Protein AF-A0A7R9FS63-F1 (afdb_monomer_lite)

Structure (mmCIF, N/CA/C/O backbone):
data_AF-A0A7R9FS63-F1
#
_entry.id   AF-A0A7R9FS63-F1
#
loop_
_atom_site.group_PDB
_atom_site.id
_atom_site.type_symbol
_atom_site.label_atom_id
_atom_site.label_alt_id
_atom_site.label_comp_id
_atom_site.label_asym_id
_atom_site.label_entity_id
_atom_site.label_seq_id
_atom_site.pdbx_PDB_ins_code
_atom_site.Cartn_x
_atom_site.Cartn_y
_atom_site.Cartn_z
_atom_site.occupancy
_atom_site.B_iso_or_equiv
_atom_site.auth_seq_id
_atom_site.auth_comp_id
_atom_site.auth_asym_id
_atom_site.auth_atom_id
_atom_site.pdbx_PDB_model_num
ATOM 1 N N . MET A 1 1 ? 24.086 -2.820 -34.396 1.00 29.30 1 MET A N 1
ATOM 2 C CA . MET A 1 1 ? 24.326 -2.303 -35.755 1.00 29.30 1 MET A CA 1
ATOM 3 C C . MET A 1 1 ? 23.812 -0.882 -35.797 1.00 29.30 1 MET A C 1
ATOM 5 O O . MET A 1 1 ? 22.631 -0.668 -35.564 1.00 29.30 1 MET A O 1
ATOM 9 N N . SER A 1 2 ? 24.715 0.076 -35.951 1.00 27.41 2 SER A N 1
ATOM 10 C CA . SER A 1 2 ? 24.416 1.499 -36.092 1.00 27.41 2 SER A CA 1
ATOM 11 C C . SER A 1 2 ? 23.905 1.737 -37.512 1.00 27.41 2 SER A C 1
ATOM 13 O O . SER A 1 2 ? 24.624 1.450 -38.464 1.00 27.41 2 SER A O 1
ATOM 15 N N . LEU A 1 3 ? 22.672 2.221 -37.661 1.00 35.56 3 LEU A N 1
ATOM 16 C CA . LEU A 1 3 ? 22.170 2.712 -38.943 1.00 35.56 3 LEU A CA 1
ATOM 17 C C . LEU A 1 3 ? 22.601 4.173 -39.083 1.00 35.56 3 LEU A C 1
ATOM 19 O O . LEU A 1 3 ? 22.226 5.017 -38.272 1.00 35.56 3 LEU A O 1
ATOM 23 N N . THR A 1 4 ? 23.437 4.448 -40.077 1.00 31.25 4 THR A N 1
ATOM 24 C CA . THR A 1 4 ? 23.867 5.794 -40.459 1.00 31.25 4 THR A CA 1
ATOM 25 C C . THR A 1 4 ? 22.862 6.379 -41.444 1.00 31.25 4 THR A C 1
ATOM 27 O O . THR A 1 4 ? 22.789 5.930 -42.586 1.00 31.25 4 THR A O 1
ATOM 30 N N . THR A 1 5 ? 22.093 7.376 -41.016 1.00 34.34 5 THR A N 1
ATOM 31 C CA . THR A 1 5 ? 21.389 8.299 -41.916 1.00 34.34 5 THR A CA 1
ATOM 32 C C . THR A 1 5 ? 22.335 9.411 -42.363 1.00 34.34 5 THR A C 1
ATOM 34 O O . THR A 1 5 ? 23.208 9.839 -41.612 1.00 34.34 5 THR A O 1
ATOM 37 N N . THR A 1 6 ? 22.166 9.855 -43.604 1.00 39.09 6 THR A N 1
ATOM 38 C CA . THR A 1 6 ? 23.056 10.723 -44.393 1.00 39.09 6 THR A CA 1
ATOM 39 C C . THR A 1 6 ? 23.090 12.201 -43.995 1.00 39.09 6 THR A C 1
ATOM 41 O O . THR A 1 6 ? 23.609 13.006 -44.756 1.00 39.09 6 THR A O 1
ATOM 44 N N . ASP A 1 7 ? 22.626 12.563 -42.801 1.00 36.44 7 ASP A N 1
ATOM 45 C CA . ASP A 1 7 ? 22.730 13.926 -42.277 1.00 36.44 7 ASP A CA 1
ATOM 46 C C . ASP A 1 7 ? 23.496 13.898 -40.957 1.00 36.44 7 ASP A C 1
ATOM 48 O O . ASP A 1 7 ? 23.162 13.137 -40.050 1.00 36.44 7 ASP A O 1
ATOM 52 N N . GLY A 1 8 ? 24.550 14.715 -40.866 1.00 37.06 8 GLY A N 1
ATOM 53 C CA . GLY A 1 8 ? 25.588 14.727 -39.827 1.00 37.06 8 GLY A CA 1
ATOM 54 C C . GLY A 1 8 ? 25.158 15.086 -38.397 1.00 37.06 8 GLY A C 1
ATOM 55 O O . GLY A 1 8 ? 25.928 15.707 -37.671 1.00 37.06 8 GLY A O 1
ATOM 56 N N . HIS A 1 9 ? 23.972 14.677 -37.956 1.00 38.84 9 HIS A N 1
ATOM 57 C CA . HIS A 1 9 ? 23.613 14.625 -36.546 1.00 38.84 9 HIS A CA 1
ATOM 58 C C . HIS A 1 9 ? 23.820 13.198 -36.036 1.00 38.84 9 HIS A C 1
ATOM 60 O O . HIS A 1 9 ? 23.054 12.288 -36.344 1.00 38.84 9 HIS A O 1
ATOM 66 N N . HIS A 1 10 ? 24.852 12.995 -35.213 1.00 42.94 10 HIS A N 1
ATOM 67 C CA . HIS A 1 10 ? 24.980 11.785 -34.403 1.00 42.94 10 HIS A CA 1
ATOM 68 C C . HIS A 1 10 ? 23.832 11.732 -33.386 1.00 42.94 10 HIS A C 1
ATOM 70 O O . HIS A 1 10 ? 23.976 12.135 -32.232 1.00 42.94 10 HIS A O 1
ATOM 76 N N . VAL A 1 11 ? 22.673 11.225 -33.803 1.00 50.19 11 VAL A N 1
ATOM 77 C CA . VAL A 1 11 ? 21.582 10.917 -32.885 1.00 50.19 11 VAL A CA 1
ATOM 78 C C . VAL A 1 11 ? 21.939 9.612 -32.182 1.00 50.19 11 VAL A C 1
ATOM 80 O O . VAL A 1 11 ? 21.684 8.509 -32.663 1.00 50.19 11 VAL A O 1
ATOM 83 N N . GLY A 1 12 ? 22.629 9.737 -31.048 1.00 53.78 12 GLY A N 1
ATOM 84 C CA . GLY A 1 12 ? 22.996 8.601 -30.212 1.00 53.78 12 GLY A CA 1
ATOM 85 C C . GLY A 1 12 ? 21.746 7.856 -29.742 1.00 53.78 12 GLY A C 1
ATOM 86 O O . GLY A 1 12 ? 21.037 8.319 -28.846 1.00 53.78 12 GLY A O 1
ATOM 87 N N . SER A 1 13 ? 21.479 6.696 -30.339 1.00 56.22 13 SER A N 1
ATOM 88 C CA . SER A 1 13 ? 20.491 5.742 -29.833 1.00 56.22 13 SER A CA 1
ATOM 89 C C . SER A 1 13 ? 21.008 5.136 -28.528 1.00 56.22 13 SER A C 1
ATOM 91 O O . SER A 1 13 ? 22.134 4.640 -28.468 1.00 56.22 1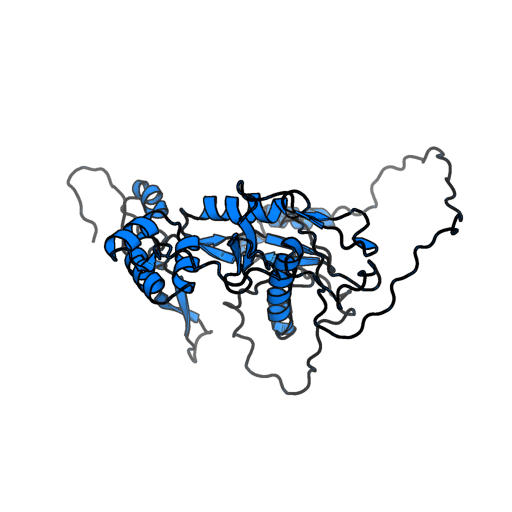3 SER A O 1
ATOM 93 N N . VAL A 1 14 ? 20.200 5.180 -27.472 1.00 59.38 14 VAL A N 1
ATOM 94 C CA . VAL A 1 14 ? 20.532 4.656 -26.144 1.00 59.38 14 VAL A CA 1
ATOM 95 C C . VAL A 1 14 ? 19.595 3.484 -25.848 1.00 59.38 14 VAL A C 1
ATOM 97 O O . VAL A 1 14 ? 18.384 3.555 -26.053 1.00 59.38 14 VAL A O 1
ATOM 100 N N . LYS A 1 15 ? 20.141 2.366 -25.362 1.00 59.72 15 LYS A N 1
ATOM 101 C CA . LYS A 1 15 ? 19.299 1.289 -24.816 1.00 59.72 15 LYS A CA 1
ATOM 102 C C . LYS A 1 15 ? 18.496 1.859 -23.645 1.00 59.72 15 LYS A C 1
ATOM 104 O O . LYS A 1 15 ? 19.079 2.552 -22.812 1.00 59.72 15 LYS A O 1
ATOM 109 N N . SER A 1 16 ? 17.190 1.588 -23.574 1.00 57.03 16 SER A N 1
ATOM 110 C CA . SER A 1 16 ? 16.400 2.066 -22.435 1.00 57.03 16 SER A CA 1
ATOM 111 C C . SER A 1 16 ? 17.030 1.574 -21.123 1.00 57.03 16 SER A C 1
ATOM 113 O O . SER A 1 16 ? 17.553 0.459 -21.047 1.00 57.03 16 SER A O 1
ATOM 115 N N . PHE A 1 17 ? 17.008 2.410 -20.081 1.00 59.88 17 PHE A N 1
ATOM 116 C CA . PHE A 1 17 ? 17.551 2.051 -18.762 1.00 59.88 17 PHE A CA 1
ATOM 117 C C . PHE A 1 17 ? 16.863 0.800 -18.174 1.00 59.88 17 PHE A C 1
ATOM 119 O O . PHE A 1 17 ? 17.449 0.072 -17.379 1.00 59.88 17 PHE A O 1
ATOM 126 N N . VAL A 1 18 ? 15.641 0.511 -18.634 1.00 65.12 18 VAL A N 1
ATOM 127 C CA . VAL A 1 18 ? 14.807 -0.631 -18.239 1.00 65.12 18 VAL A CA 1
ATOM 128 C C . VAL A 1 18 ? 14.988 -1.872 -19.124 1.00 65.12 18 VAL A C 1
ATOM 130 O O . VAL A 1 18 ? 14.260 -2.852 -18.982 1.00 65.12 18 VAL A O 1
ATOM 133 N N . ASN A 1 19 ? 15.982 -1.887 -20.017 1.00 55.72 19 ASN A N 1
ATOM 134 C CA . ASN A 1 19 ? 16.240 -3.034 -20.893 1.00 55.72 19 ASN A CA 1
ATOM 135 C C . ASN A 1 19 ? 16.612 -4.305 -20.107 1.00 55.72 19 ASN A C 1
ATOM 137 O O . ASN A 1 19 ? 16.045 -5.377 -20.331 1.00 55.72 19 ASN A O 1
ATOM 141 N N . GLY A 1 20 ? 17.448 -4.163 -19.072 1.00 61.88 20 GLY A N 1
ATOM 142 C CA . GLY A 1 20 ? 17.724 -5.252 -18.123 1.00 61.88 20 GLY A CA 1
ATOM 143 C C . GLY A 1 20 ? 16.479 -5.739 -17.367 1.00 61.88 20 GLY A C 1
ATOM 144 O O . GLY A 1 20 ? 16.414 -6.900 -16.978 1.00 61.88 20 GLY A O 1
ATOM 145 N N . TYR A 1 21 ? 15.459 -4.886 -17.254 1.00 66.25 21 TYR A N 1
ATOM 146 C CA . TYR A 1 21 ? 14.233 -5.127 -16.495 1.00 66.25 21 TYR A CA 1
ATOM 147 C C . TYR A 1 21 ? 13.068 -5.664 -17.341 1.00 66.25 21 TYR A C 1
ATOM 149 O O . TYR A 1 21 ? 12.018 -5.967 -16.796 1.00 66.25 21 TYR A O 1
ATOM 157 N N . GLY A 1 22 ? 13.236 -5.834 -18.661 1.00 70.81 22 GLY A N 1
ATOM 158 C CA . GLY A 1 22 ? 12.187 -6.413 -19.517 1.00 70.81 22 GLY A CA 1
ATOM 159 C C . GLY A 1 22 ? 11.814 -5.621 -20.759 1.00 70.81 22 GLY A C 1
ATOM 160 O O . GLY A 1 22 ? 11.124 -6.168 -21.608 1.00 70.81 22 GLY A O 1
ATOM 161 N N . CYS A 1 23 ? 12.289 -4.386 -20.922 1.00 79.50 23 CYS A N 1
ATOM 162 C CA . CYS A 1 23 ? 11.933 -3.578 -22.087 1.00 79.50 23 CYS A CA 1
ATOM 163 C C . CYS A 1 23 ? 12.875 -3.813 -23.288 1.00 79.50 23 CYS A C 1
ATOM 165 O O . CYS A 1 23 ? 14.035 -3.407 -23.229 1.00 79.50 23 CYS A O 1
ATOM 167 N N . PRO A 1 24 ? 12.412 -4.362 -24.425 1.00 76.50 24 PRO A N 1
ATOM 168 C CA . PRO A 1 24 ? 13.285 -4.599 -25.578 1.00 76.50 24 PRO A CA 1
ATOM 169 C C . PRO A 1 24 ? 13.605 -3.327 -26.387 1.00 76.50 24 PRO A C 1
ATOM 171 O O . PRO A 1 24 ? 14.410 -3.374 -27.317 1.00 76.50 24 PRO A O 1
ATOM 174 N N . VAL A 1 25 ? 12.975 -2.189 -26.074 1.00 80.00 25 VAL A N 1
ATOM 175 C CA . VAL A 1 25 ? 12.986 -0.996 -26.930 1.00 80.00 25 VAL A CA 1
ATOM 176 C C . VAL A 1 25 ? 14.312 -0.228 -26.821 1.00 80.00 25 VAL A C 1
ATOM 178 O O . VAL A 1 25 ? 14.818 0.067 -25.733 1.00 80.00 25 VAL A O 1
ATOM 181 N N . ILE A 1 26 ? 14.867 0.136 -27.978 1.00 80.94 26 ILE A N 1
ATOM 182 C CA . ILE A 1 26 ? 16.025 1.026 -28.120 1.00 80.94 26 ILE A CA 1
ATOM 183 C C . ILE A 1 26 ? 15.511 2.370 -28.629 1.00 80.94 26 ILE A C 1
ATOM 185 O O . ILE A 1 26 ? 14.796 2.417 -29.627 1.00 80.94 26 ILE A O 1
ATOM 189 N N . LEU A 1 27 ? 15.852 3.456 -27.936 1.00 83.69 27 LEU A N 1
ATOM 190 C CA . LEU A 1 27 ? 15.288 4.780 -28.189 1.00 83.69 27 LEU A CA 1
ATOM 191 C C . LEU A 1 27 ? 16.377 5.846 -28.191 1.00 83.69 27 LEU A C 1
ATOM 193 O O . LEU A 1 27 ? 17.446 5.697 -27.608 1.00 83.69 27 LEU A O 1
ATOM 197 N N . GLU A 1 28 ? 16.088 6.977 -28.810 1.00 82.50 28 GLU A N 1
ATOM 198 C CA . GLU A 1 28 ? 16.910 8.174 -28.660 1.00 82.50 28 GLU A CA 1
ATOM 199 C C . GLU A 1 28 ? 16.777 8.707 -27.225 1.00 82.50 28 GLU A C 1
ATOM 201 O O . GLU A 1 28 ? 15.702 8.631 -26.625 1.00 82.50 28 GLU A O 1
ATOM 206 N N . ARG A 1 29 ? 17.854 9.274 -26.661 1.00 82.81 29 ARG A N 1
ATOM 207 C CA . ARG A 1 29 ? 17.888 9.714 -25.250 1.00 82.81 29 ARG A CA 1
ATOM 208 C C . ARG A 1 29 ? 16.712 10.617 -24.864 1.00 82.81 29 ARG A C 1
ATOM 210 O O . ARG A 1 29 ? 16.183 10.481 -23.766 1.00 82.81 29 ARG A O 1
ATOM 217 N N . TRP A 1 30 ? 16.304 11.526 -25.744 1.00 83.88 30 TRP A N 1
ATOM 218 C CA . TRP A 1 30 ? 15.218 12.471 -25.474 1.00 83.88 30 TRP A CA 1
ATOM 219 C C . TRP A 1 30 ? 13.826 11.812 -25.457 1.00 83.88 30 TRP A C 1
ATOM 221 O O . TRP A 1 30 ? 12.941 12.299 -24.761 1.00 83.88 30 TRP A O 1
ATOM 231 N N . LYS A 1 31 ? 13.642 10.667 -26.135 1.00 86.19 31 LYS A N 1
ATOM 232 C CA . LYS A 1 31 ? 12.403 9.861 -26.100 1.00 86.19 31 LYS A CA 1
ATOM 233 C C . LYS A 1 31 ? 12.311 8.962 -24.864 1.00 86.19 31 LYS A C 1
ATOM 235 O O . LYS A 1 31 ? 11.282 8.339 -24.625 1.00 86.19 31 LYS A O 1
ATOM 240 N N . LEU A 1 32 ? 13.385 8.863 -24.075 1.00 84.75 32 LEU A N 1
ATOM 241 C CA . LEU A 1 32 ? 13.420 7.992 -22.903 1.00 84.75 32 LEU A CA 1
ATOM 242 C C . LEU A 1 32 ? 12.412 8.432 -21.835 1.00 84.75 32 LEU A C 1
ATOM 244 O O . LEU A 1 32 ? 11.765 7.583 -21.235 1.00 84.75 32 LEU A O 1
ATOM 248 N N . GLY A 1 33 ? 12.271 9.741 -21.604 1.00 84.38 33 GLY A N 1
ATOM 249 C CA . GLY A 1 33 ? 11.377 10.272 -20.572 1.00 84.38 33 GLY A CA 1
ATOM 250 C C . GLY A 1 33 ? 9.914 9.896 -20.808 1.00 84.38 33 GLY A C 1
ATOM 251 O O . GLY A 1 33 ? 9.277 9.364 -19.904 1.00 84.38 33 GLY A O 1
ATOM 252 N N . SER A 1 34 ? 9.415 10.102 -22.032 1.00 86.56 34 SER A N 1
ATOM 253 C CA . SER A 1 34 ? 8.049 9.723 -22.409 1.00 86.56 34 SER A CA 1
ATOM 254 C C . SER A 1 34 ? 7.850 8.211 -22.363 1.00 86.56 34 SER A C 1
ATOM 256 O O . SER A 1 34 ? 6.878 7.740 -21.793 1.00 86.56 34 SER A O 1
ATOM 258 N N . HIS A 1 35 ? 8.812 7.432 -22.862 1.00 87.94 35 HIS A N 1
ATOM 259 C CA . HIS A 1 35 ? 8.725 5.976 -22.803 1.00 87.94 35 HIS A CA 1
ATOM 260 C C . HIS A 1 35 ? 8.660 5.429 -21.369 1.00 87.94 35 HIS A C 1
ATOM 262 O O . HIS A 1 35 ? 7.905 4.500 -21.110 1.00 87.94 35 HIS A O 1
ATOM 268 N N . LEU A 1 36 ? 9.437 5.976 -20.426 1.00 86.25 36 LEU A N 1
ATOM 269 C CA . LEU A 1 36 ? 9.439 5.499 -19.037 1.00 86.25 36 LEU A CA 1
ATOM 270 C C . LEU A 1 36 ? 8.110 5.742 -18.309 1.00 86.25 36 LEU A C 1
ATOM 272 O O . LEU A 1 36 ? 7.859 5.060 -17.320 1.00 86.25 36 LEU A O 1
ATOM 276 N N . ALA A 1 37 ? 7.277 6.679 -18.770 1.00 83.75 37 ALA A N 1
ATOM 277 C CA . ALA A 1 37 ? 5.938 6.869 -18.216 1.00 83.75 37 ALA A CA 1
ATOM 278 C C . ALA A 1 37 ? 5.039 5.653 -18.502 1.00 83.75 37 ALA A C 1
ATOM 280 O O . ALA A 1 37 ? 4.335 5.182 -17.611 1.00 83.75 37 ALA A O 1
ATOM 281 N N . ASP A 1 38 ? 5.154 5.081 -19.701 1.00 83.12 38 ASP A N 1
ATOM 282 C CA . ASP A 1 38 ? 4.268 4.016 -20.182 1.00 83.12 38 ASP A CA 1
ATOM 283 C C . ASP A 1 38 ? 4.969 2.658 -20.304 1.00 83.12 38 ASP A C 1
ATOM 285 O O . ASP A 1 38 ? 4.395 1.691 -20.791 1.00 83.12 38 ASP A O 1
ATOM 289 N N . CYS A 1 39 ? 6.216 2.518 -19.870 1.00 87.00 39 CYS A N 1
ATOM 290 C CA . CYS A 1 39 ? 6.914 1.242 -19.978 1.00 87.00 39 CYS A CA 1
ATOM 291 C C . CYS A 1 39 ? 6.505 0.300 -18.829 1.00 87.00 39 CYS A C 1
ATOM 293 O O . CYS A 1 39 ? 6.733 0.662 -17.672 1.00 87.00 39 CYS A O 1
ATOM 295 N N . PRO A 1 40 ? 5.998 -0.922 -19.102 1.00 85.12 40 PRO A N 1
ATOM 296 C CA . PRO A 1 40 ? 5.688 -1.915 -18.061 1.00 85.12 40 PRO A CA 1
ATOM 297 C C . PRO A 1 40 ? 6.914 -2.325 -17.231 1.00 85.12 40 PRO A C 1
ATOM 299 O O . PRO A 1 40 ? 6.806 -2.678 -16.062 1.00 85.12 40 PRO A O 1
ATOM 302 N N . ALA A 1 41 ? 8.115 -2.226 -17.809 1.00 85.19 41 ALA A N 1
ATOM 303 C CA . ALA A 1 41 ? 9.368 -2.472 -17.098 1.00 85.19 41 ALA A CA 1
ATOM 304 C C . ALA A 1 41 ? 9.864 -1.253 -16.291 1.00 85.19 41 ALA A C 1
ATOM 306 O O . ALA A 1 41 ? 10.893 -1.340 -15.622 1.00 85.19 41 ALA A O 1
ATOM 307 N N . SER A 1 42 ? 9.177 -0.100 -16.348 1.00 89.19 42 SER A N 1
ATOM 308 C CA . SER A 1 42 ? 9.467 1.048 -15.478 1.00 89.19 42 SER A CA 1
ATOM 309 C C . SER A 1 42 ? 8.749 0.902 -14.145 1.00 89.19 42 SER A C 1
ATOM 311 O O . SER A 1 42 ? 7.782 1.600 -13.845 1.00 89.19 42 SER A O 1
ATOM 313 N N . VAL A 1 43 ? 9.249 -0.030 -13.343 1.00 88.00 43 VAL A N 1
ATOM 314 C CA . VAL A 1 43 ? 8.746 -0.309 -12.000 1.00 88.00 43 VAL A CA 1
ATOM 315 C C . VAL A 1 43 ? 9.525 0.514 -10.979 1.00 88.00 43 VAL A C 1
ATOM 317 O O . VAL A 1 43 ? 10.739 0.703 -11.090 1.00 88.00 43 VAL A O 1
ATOM 320 N N . VAL A 1 44 ? 8.814 1.039 -9.989 1.00 89.62 44 VAL A N 1
ATOM 321 C CA . VAL A 1 44 ? 9.360 1.745 -8.833 1.00 89.62 44 VAL A CA 1
ATOM 322 C C . VAL A 1 44 ? 8.878 1.021 -7.584 1.00 89.62 44 VAL A C 1
ATOM 324 O O . VAL A 1 44 ? 7.694 0.737 -7.442 1.00 89.62 44 VAL A O 1
ATOM 327 N N . VAL A 1 45 ? 9.793 0.746 -6.658 1.00 89.44 45 VAL A N 1
ATOM 328 C CA . VAL A 1 45 ? 9.431 0.265 -5.322 1.00 89.44 45 VAL A CA 1
ATOM 329 C C . VAL A 1 45 ? 9.075 1.474 -4.468 1.00 89.44 45 VAL A C 1
ATOM 331 O O . VAL A 1 45 ? 9.887 2.396 -4.339 1.00 89.44 45 VAL A O 1
ATOM 334 N N . CYS A 1 46 ? 7.877 1.488 -3.885 1.00 92.00 46 CYS A N 1
ATOM 335 C CA . CYS A 1 46 ? 7.444 2.593 -3.042 1.00 92.00 46 CYS A CA 1
ATOM 336 C C . CYS A 1 46 ? 8.387 2.755 -1.829 1.00 92.00 46 CYS A C 1
ATOM 338 O O . CYS A 1 46 ? 8.494 1.840 -1.005 1.00 92.00 46 CYS A O 1
ATOM 340 N N . PRO A 1 47 ? 9.059 3.916 -1.675 1.00 90.06 47 PRO A N 1
ATOM 341 C CA . PRO A 1 47 ? 10.068 4.118 -0.641 1.00 90.06 47 PRO A CA 1
ATOM 342 C C . PRO A 1 47 ? 9.476 4.649 0.668 1.00 90.06 47 PRO A C 1
ATOM 344 O O . PRO A 1 47 ? 10.242 5.017 1.565 1.00 90.06 47 PRO A O 1
ATOM 347 N N . VAL A 1 48 ? 8.151 4.804 0.751 1.00 91.31 48 VAL A N 1
ATOM 348 C CA . VAL A 1 48 ? 7.501 5.388 1.923 1.00 91.31 48 VAL A CA 1
ATOM 349 C C . VAL A 1 48 ? 7.645 4.448 3.104 1.00 91.31 48 VAL A C 1
ATOM 351 O O . VAL A 1 48 ? 7.446 3.236 2.996 1.00 91.31 48 VAL A O 1
ATOM 354 N N . GLU A 1 49 ? 7.987 5.046 4.235 1.00 91.69 49 GLU A N 1
ATOM 355 C CA . GLU A 1 49 ? 8.128 4.368 5.505 1.00 91.69 49 GLU A CA 1
ATOM 356 C C . GLU A 1 49 ? 7.302 5.069 6.576 1.00 91.69 49 GLU A C 1
ATOM 358 O O . GLU A 1 49 ? 7.048 6.272 6.505 1.00 91.69 49 GLU A O 1
ATOM 363 N N . TRP A 1 50 ? 6.900 4.308 7.581 1.00 93.00 50 TRP A N 1
ATOM 364 C CA . TRP A 1 50 ? 6.255 4.821 8.779 1.00 93.00 50 TRP A CA 1
ATOM 365 C C . TRP A 1 50 ? 6.716 4.025 9.990 1.00 93.00 50 TRP A C 1
ATOM 367 O O . TRP A 1 50 ? 7.395 3.004 9.876 1.00 93.00 50 TRP A O 1
ATOM 377 N N . ASN A 1 51 ? 6.404 4.517 11.179 1.00 91.75 51 ASN A N 1
ATOM 378 C CA . ASN A 1 51 ? 6.898 3.953 12.419 1.00 91.75 51 ASN A CA 1
ATOM 379 C C . ASN A 1 51 ? 5.764 3.804 13.427 1.00 91.75 51 ASN A C 1
ATOM 381 O O . ASN A 1 51 ? 4.820 4.592 13.432 1.00 91.75 51 ASN A O 1
ATOM 385 N N . ARG A 1 52 ? 5.876 2.796 14.292 1.00 91.25 52 ARG A N 1
ATOM 386 C CA . ARG A 1 52 ? 4.975 2.598 15.433 1.00 91.25 52 ARG A CA 1
ATOM 387 C C . ARG A 1 52 ? 5.781 2.292 16.680 1.00 91.25 52 ARG A C 1
ATOM 389 O O . ARG A 1 52 ? 6.775 1.562 16.624 1.00 91.25 52 ARG A O 1
ATOM 396 N N . TRP A 1 53 ? 5.339 2.821 17.812 1.00 87.75 53 TRP A N 1
ATOM 397 C CA . TRP A 1 53 ? 5.923 2.482 19.104 1.00 87.75 53 TRP A CA 1
ATOM 398 C C . TRP A 1 53 ? 5.565 1.055 19.505 1.00 87.75 53 TRP A C 1
ATOM 400 O O . TRP A 1 53 ? 4.453 0.586 19.263 1.00 87.75 53 TRP A O 1
ATOM 410 N N . LYS A 1 54 ? 6.505 0.372 20.156 1.00 84.69 54 LYS A N 1
ATOM 411 C CA . LYS A 1 54 ? 6.230 -0.860 20.890 1.00 84.69 54 LYS A CA 1
ATOM 412 C C . LYS A 1 54 ? 5.367 -0.510 22.101 1.00 84.69 54 LYS A C 1
ATOM 414 O O . LYS A 1 54 ? 5.750 0.327 22.917 1.00 84.69 54 LYS A O 1
ATOM 419 N N . LEU A 1 55 ? 4.239 -1.190 22.251 1.00 77.44 55 LEU A N 1
ATOM 420 C CA . LEU A 1 55 ? 3.439 -1.140 23.467 1.00 77.44 55 LEU A CA 1
ATOM 421 C C . LEU A 1 55 ? 4.109 -2.036 24.516 1.00 77.44 55 LEU A C 1
ATOM 423 O O . LEU A 1 55 ? 4.044 -3.263 24.440 1.00 77.44 55 LEU A O 1
ATOM 427 N N . THR A 1 56 ? 4.804 -1.433 25.481 1.00 60.19 56 THR A N 1
ATOM 428 C CA . THR A 1 56 ? 5.292 -2.137 26.674 1.00 60.19 56 THR A CA 1
ATOM 429 C C . THR A 1 56 ? 4.262 -2.019 27.792 1.00 60.19 56 THR A C 1
ATOM 431 O O . THR A 1 56 ? 3.714 -0.946 28.038 1.00 60.19 56 THR A O 1
ATOM 434 N N . VAL A 1 57 ? 4.022 -3.126 28.504 1.00 49.72 57 VAL A N 1
ATOM 435 C CA . VAL A 1 57 ? 3.072 -3.198 29.633 1.00 49.72 57 VAL A CA 1
ATOM 436 C C . VAL A 1 57 ? 3.404 -2.174 30.732 1.00 49.72 57 VAL A C 1
ATOM 438 O O . VAL A 1 57 ? 2.519 -1.751 31.467 1.00 49.72 57 VAL A O 1
ATOM 441 N N . THR A 1 58 ? 4.666 -1.745 30.827 1.00 41.31 58 THR A N 1
ATOM 442 C CA . THR A 1 58 ? 5.183 -0.870 31.887 1.00 41.31 58 THR A CA 1
ATOM 443 C C . THR A 1 58 ? 5.097 0.629 31.591 1.00 41.31 58 THR A C 1
ATOM 445 O O . THR A 1 58 ? 4.981 1.402 32.535 1.00 41.31 58 THR A O 1
ATOM 448 N N . GLN A 1 59 ? 5.148 1.072 30.326 1.00 40.78 59 GLN A N 1
ATOM 449 C CA . GLN A 1 59 ? 5.186 2.512 29.998 1.00 40.78 59 GLN A CA 1
ATOM 450 C C . GLN A 1 59 ? 3.830 3.085 29.589 1.00 40.78 59 GLN A C 1
ATOM 452 O O . GLN A 1 59 ? 3.588 4.279 29.755 1.00 40.78 59 GLN A O 1
ATOM 457 N N . ARG A 1 60 ? 2.935 2.249 29.060 1.00 47.31 60 ARG A N 1
ATOM 458 C CA . ARG A 1 60 ? 1.550 2.618 28.772 1.00 47.31 60 ARG A CA 1
ATOM 459 C C . ARG A 1 60 ? 0.687 1.417 29.133 1.00 47.31 60 ARG A C 1
ATOM 461 O O . ARG A 1 60 ? 0.741 0.429 28.399 1.00 47.31 60 ARG A O 1
ATOM 468 N N . PRO A 1 61 ? -0.062 1.441 30.249 1.00 43.03 61 PRO A N 1
ATOM 469 C CA . PRO A 1 61 ? -1.002 0.373 30.545 1.00 43.03 61 PRO A CA 1
ATOM 470 C C . PRO A 1 61 ? -1.993 0.301 29.385 1.00 43.03 61 PRO A C 1
ATOM 472 O O . PRO A 1 61 ? -2.864 1.152 29.245 1.00 43.03 61 PRO A O 1
ATOM 475 N N . MET A 1 62 ? -1.807 -0.683 28.504 1.00 43.78 62 MET A N 1
ATOM 476 C CA . MET A 1 62 ? -2.745 -0.969 27.432 1.00 43.78 62 MET A CA 1
ATOM 477 C C . MET A 1 62 ? -4.084 -1.233 28.118 1.00 43.78 62 MET A C 1
ATOM 479 O O . MET A 1 62 ? -4.162 -2.150 28.943 1.00 43.78 62 MET A O 1
ATOM 483 N N . PRO A 1 63 ? -5.137 -0.462 27.835 1.00 44.75 63 PRO A N 1
ATOM 484 C CA . PRO A 1 63 ? -6.428 -0.788 28.388 1.00 44.75 63 PRO A CA 1
ATOM 485 C C . PRO A 1 63 ? -6.918 -2.045 27.692 1.00 44.75 63 PRO A C 1
ATOM 487 O O . PRO A 1 63 ? -7.408 -1.969 26.576 1.00 44.75 63 PRO A O 1
ATOM 490 N N . GLN A 1 64 ? -6.686 -3.195 28.326 1.00 48.25 64 GLN A N 1
ATOM 491 C CA . GLN A 1 64 ? -7.364 -4.478 28.131 1.00 48.25 64 GLN A CA 1
ATOM 492 C C . GLN A 1 64 ? -8.015 -4.664 26.751 1.00 48.25 64 GLN A C 1
ATOM 494 O O . GLN A 1 64 ? -9.209 -4.922 26.631 1.00 48.25 64 GLN A O 1
ATOM 499 N N . PHE A 1 65 ? -7.225 -4.533 25.684 1.00 48.03 65 PHE A N 1
ATOM 500 C CA . PHE A 1 65 ? -7.740 -4.661 24.322 1.00 48.03 65 PHE A CA 1
ATOM 501 C C . PHE A 1 65 ? -7.968 -6.134 23.957 1.00 48.03 65 PHE A C 1
ATOM 503 O O . PHE A 1 65 ? -8.716 -6.412 23.029 1.00 48.03 65 PHE A O 1
ATOM 510 N N . SER A 1 66 ? -7.391 -7.094 24.693 1.00 47.34 66 SER A N 1
ATOM 511 C CA . SER A 1 66 ? -7.391 -8.508 24.289 1.00 47.34 66 SER A CA 1
ATOM 512 C C . SER A 1 66 ? -8.749 -9.199 24.301 1.00 47.34 66 SER A C 1
ATOM 514 O O . SER A 1 66 ? -8.865 -10.246 23.679 1.00 47.34 66 SER A O 1
ATOM 516 N N . SER A 1 67 ? -9.764 -8.680 24.996 1.00 46.53 67 SER A N 1
ATOM 517 C CA . SER A 1 67 ? -11.089 -9.317 24.998 1.00 46.53 67 SER A CA 1
ATOM 518 C C . SER A 1 67 ? -12.063 -8.706 23.993 1.00 46.53 67 SER A C 1
ATOM 520 O O . SER A 1 67 ? -13.058 -9.348 23.675 1.00 46.53 67 SER A O 1
ATOM 522 N N . GLN A 1 68 ? -11.807 -7.500 23.472 1.00 52.88 68 GLN A N 1
ATOM 523 C CA . GLN A 1 68 ? -12.740 -6.805 22.578 1.00 52.88 68 GLN A CA 1
ATOM 524 C C . GLN A 1 68 ? -11.997 -5.825 21.655 1.00 52.88 68 GLN A C 1
ATOM 526 O O . GLN A 1 68 ? -12.247 -4.628 21.703 1.00 52.88 68 GLN A O 1
ATOM 531 N N . VAL A 1 69 ? -11.049 -6.232 20.819 1.00 59.59 69 VAL A N 1
ATOM 532 C CA . VAL A 1 69 ? -10.595 -5.317 19.753 1.00 59.59 69 VAL A CA 1
ATOM 533 C C . VAL A 1 69 ? -11.771 -5.118 18.788 1.00 59.59 69 VAL A C 1
ATOM 535 O O . VAL A 1 69 ? -12.325 -6.103 18.311 1.00 59.59 69 VAL A O 1
ATOM 538 N N . ASN A 1 70 ? -12.207 -3.874 18.544 1.00 69.31 70 ASN A N 1
ATOM 539 C CA . ASN A 1 70 ? -13.153 -3.634 17.454 1.00 69.31 70 ASN A CA 1
ATOM 540 C C . ASN A 1 70 ? -12.349 -3.590 16.150 1.00 69.31 70 ASN A C 1
ATOM 542 O O . ASN A 1 70 ? -11.716 -2.578 15.853 1.00 69.31 70 ASN A O 1
ATOM 546 N N . TYR A 1 71 ? -12.348 -4.712 15.432 1.00 70.56 71 TYR A N 1
ATOM 547 C CA . TYR A 1 71 ? -11.639 -4.889 14.164 1.00 70.56 71 TYR A CA 1
ATOM 548 C C . TYR A 1 71 ? -12.194 -4.005 13.039 1.00 70.56 71 TYR A C 1
ATOM 550 O O . TYR A 1 71 ? -11.496 -3.775 12.059 1.00 70.56 71 TYR A O 1
ATOM 558 N N . ASP A 1 72 ? -13.391 -3.440 13.216 1.00 75.00 72 ASP A N 1
ATOM 559 C CA . ASP A 1 72 ? -14.013 -2.549 12.236 1.00 75.00 72 ASP A CA 1
ATOM 560 C C . ASP A 1 72 ? -13.420 -1.127 12.273 1.00 75.00 72 ASP A C 1
ATOM 562 O O . ASP A 1 72 ? -13.727 -0.309 11.405 1.00 75.00 72 ASP A O 1
ATOM 566 N N . GLN A 1 73 ? -12.585 -0.800 13.271 1.00 86.81 73 GLN A N 1
ATOM 567 C CA . GLN A 1 73 ? -11.861 0.477 13.348 1.00 86.81 73 GLN A CA 1
ATOM 568 C C . GLN A 1 73 ? -10.652 0.448 12.398 1.00 86.81 73 GLN A C 1
ATOM 570 O O . GLN A 1 73 ? -9.825 -0.463 12.454 1.00 86.81 73 GLN A O 1
ATOM 575 N N . LEU A 1 74 ? -10.535 1.444 11.519 1.00 89.06 74 LEU A N 1
ATOM 576 C CA . LEU A 1 74 ? -9.541 1.479 10.440 1.00 89.06 74 LEU A CA 1
ATOM 577 C C . LEU A 1 74 ? -8.108 1.586 10.976 1.00 89.06 74 LEU A C 1
ATOM 579 O O . LEU A 1 74 ? -7.198 0.936 10.463 1.00 89.06 74 LEU A O 1
ATOM 583 N N . ASP A 1 75 ? -7.888 2.386 12.016 1.00 88.69 75 ASP A N 1
ATOM 584 C CA . ASP A 1 75 ? -6.571 2.530 12.643 1.00 88.69 75 ASP A CA 1
ATOM 585 C C . ASP A 1 75 ? -6.085 1.228 13.316 1.00 88.69 75 ASP A C 1
ATOM 587 O O . ASP A 1 75 ? -4.903 0.879 13.224 1.00 88.69 75 ASP A O 1
ATOM 591 N N . VAL A 1 76 ? -7.005 0.466 13.915 1.00 87.81 76 VAL A N 1
ATOM 592 C CA . VAL A 1 76 ? -6.774 -0.886 14.444 1.00 87.81 76 VAL A CA 1
ATOM 593 C C . VAL A 1 76 ? -6.440 -1.846 13.317 1.00 87.81 76 VAL A C 1
ATOM 595 O O . VAL A 1 76 ? -5.455 -2.576 13.421 1.00 87.81 76 VAL A O 1
ATOM 598 N N . ALA A 1 77 ? -7.222 -1.839 12.239 1.00 88.56 77 ALA A N 1
ATOM 599 C CA . ALA A 1 77 ? -7.016 -2.728 11.106 1.00 88.56 77 ALA A CA 1
ATOM 600 C C . ALA A 1 77 ? -5.622 -2.534 10.477 1.00 88.56 77 ALA A C 1
ATOM 602 O O . ALA A 1 77 ? -4.893 -3.504 10.253 1.00 88.56 77 ALA A O 1
ATOM 603 N N . LEU A 1 78 ? -5.167 -1.285 10.312 1.00 90.12 78 LEU A N 1
ATOM 604 C CA . LEU A 1 78 ? -3.807 -1.016 9.830 1.00 90.12 78 LEU A CA 1
ATOM 605 C C . LEU A 1 78 ? -2.728 -1.404 10.840 1.00 90.12 78 LEU A C 1
ATOM 607 O O . LEU A 1 78 ? -1.673 -1.900 10.440 1.00 90.12 78 LEU A O 1
ATOM 611 N N . ALA A 1 79 ? -2.961 -1.195 12.136 1.00 90.06 79 ALA A N 1
ATOM 612 C CA . ALA A 1 79 ? -2.028 -1.650 13.161 1.00 90.06 79 ALA A CA 1
ATOM 613 C C . ALA A 1 79 ? -1.901 -3.183 13.162 1.00 90.06 79 ALA A C 1
ATOM 615 O O . ALA A 1 79 ? -0.801 -3.705 13.331 1.00 90.06 79 ALA A O 1
ATOM 616 N N . LEU A 1 80 ? -2.994 -3.907 12.905 1.00 88.50 80 LEU A N 1
ATOM 617 C CA . LEU A 1 80 ? -2.997 -5.362 12.761 1.00 88.50 80 LEU A CA 1
ATOM 618 C C . LEU A 1 80 ? -2.282 -5.822 11.492 1.00 88.50 80 LEU A C 1
ATOM 620 O O . LEU A 1 80 ? -1.491 -6.761 11.569 1.00 88.50 80 LEU A O 1
ATOM 624 N N . ARG A 1 81 ? -2.476 -5.153 10.350 1.00 89.69 81 ARG A N 1
ATOM 625 C CA . ARG A 1 81 ? -1.686 -5.412 9.133 1.00 89.69 81 ARG A CA 1
ATOM 626 C C . ARG A 1 81 ? -0.187 -5.289 9.418 1.00 89.69 81 ARG A C 1
ATOM 628 O O . ARG A 1 81 ? 0.590 -6.199 9.121 1.00 89.69 81 ARG A O 1
ATOM 635 N N . ASP A 1 82 ? 0.211 -4.194 10.055 1.00 91.75 82 ASP A N 1
ATOM 636 C CA . ASP A 1 82 ? 1.605 -3.938 10.409 1.00 91.75 82 ASP A CA 1
ATOM 637 C C . ASP A 1 82 ? 2.114 -4.978 11.432 1.00 91.75 82 ASP A C 1
ATOM 639 O O . ASP A 1 82 ? 3.210 -5.522 11.280 1.00 91.75 82 ASP A O 1
ATOM 643 N N . GLN A 1 83 ? 1.289 -5.365 12.413 1.00 89.62 83 GLN A N 1
ATOM 644 C CA . GLN A 1 83 ? 1.587 -6.442 13.362 1.00 89.62 83 GLN A CA 1
ATOM 645 C C . GLN A 1 83 ? 1.778 -7.795 12.663 1.00 89.62 83 GLN A C 1
ATOM 647 O O . GLN A 1 83 ? 2.693 -8.531 13.025 1.00 89.62 83 GLN A O 1
ATOM 652 N N . ARG A 1 84 ? 0.969 -8.136 11.650 1.00 88.19 84 ARG A N 1
ATOM 653 C CA . ARG A 1 84 ? 1.135 -9.366 10.853 1.00 88.19 84 ARG A CA 1
ATOM 654 C C . ARG A 1 84 ? 2.477 -9.363 10.124 1.00 88.19 84 ARG A C 1
ATOM 656 O O . ARG A 1 84 ? 3.188 -10.369 10.159 1.00 88.19 84 ARG A O 1
ATOM 663 N N . SER A 1 85 ? 2.847 -8.236 9.514 1.00 88.12 85 SER A N 1
ATOM 664 C CA . SER A 1 85 ? 4.156 -8.064 8.871 1.00 88.12 85 SER A CA 1
ATOM 665 C C . SER A 1 85 ? 5.300 -8.219 9.881 1.00 88.12 85 SER A C 1
ATOM 667 O O . SER A 1 85 ? 6.244 -8.980 9.662 1.00 88.12 85 SER A O 1
ATOM 669 N N . LEU A 1 86 ? 5.181 -7.580 11.048 1.00 88.75 86 LEU A N 1
ATOM 670 C CA . LEU A 1 86 ? 6.154 -7.689 12.132 1.00 88.75 86 LEU A CA 1
ATOM 671 C C . LEU A 1 86 ? 6.271 -9.124 12.667 1.00 88.75 86 LEU A C 1
ATOM 673 O O . LEU A 1 86 ? 7.378 -9.616 12.860 1.00 88.75 86 LEU A O 1
ATOM 677 N N . ASN A 1 87 ? 5.155 -9.826 12.862 1.00 86.19 87 ASN A N 1
ATOM 678 C CA . ASN A 1 87 ? 5.140 -11.212 13.327 1.00 86.19 87 ASN A CA 1
ATOM 679 C C . ASN A 1 87 ? 5.848 -12.143 12.338 1.00 86.19 87 ASN A C 1
ATOM 681 O O . ASN A 1 87 ? 6.571 -13.042 12.760 1.00 86.19 87 ASN A O 1
ATOM 685 N N . LYS A 1 88 ? 5.672 -11.928 11.027 1.00 84.88 88 LYS A N 1
ATOM 686 C CA . LYS A 1 88 ? 6.420 -12.657 9.991 1.00 84.88 88 LYS A CA 1
ATOM 687 C C . LYS A 1 88 ? 7.921 -12.380 10.105 1.00 84.88 88 LYS A C 1
ATOM 689 O O . LYS A 1 88 ? 8.703 -13.324 10.122 1.00 84.88 88 LYS A O 1
ATOM 694 N N . ALA A 1 89 ? 8.313 -11.115 10.257 1.00 83.75 89 ALA A N 1
ATOM 695 C CA . ALA A 1 89 ? 9.713 -10.727 10.408 1.00 83.75 89 ALA A CA 1
ATOM 696 C C . ALA A 1 89 ? 10.359 -11.345 11.662 1.00 83.75 89 ALA A C 1
ATOM 698 O O . ALA A 1 89 ? 11.420 -11.958 11.583 1.00 83.75 89 ALA A O 1
ATOM 699 N N . LEU A 1 90 ? 9.702 -11.245 12.819 1.00 83.00 90 LEU A N 1
ATOM 700 C CA . LEU A 1 90 ? 10.235 -11.708 14.105 1.00 83.00 90 LEU A CA 1
ATOM 701 C C . LEU A 1 90 ? 10.338 -13.235 14.235 1.00 83.00 90 LEU A C 1
ATOM 703 O O . LEU A 1 90 ? 11.018 -13.708 15.144 1.00 83.00 90 LEU A O 1
ATOM 707 N N . LYS A 1 91 ? 9.704 -14.005 13.339 1.00 83.81 91 LYS A N 1
ATOM 708 C CA . LYS A 1 91 ? 9.891 -15.463 13.246 1.00 83.81 91 LYS A CA 1
ATOM 709 C C . LYS A 1 91 ? 11.252 -15.856 12.666 1.00 83.81 91 LYS A C 1
ATOM 711 O O . LYS A 1 91 ? 11.645 -17.010 12.809 1.00 83.81 91 LYS A O 1
ATOM 716 N N . LEU A 1 92 ? 11.964 -14.937 12.009 1.00 79.88 92 LEU A N 1
ATOM 717 C CA . LEU A 1 92 ? 13.256 -15.245 11.402 1.00 79.88 92 LEU A CA 1
ATOM 718 C C . LEU A 1 92 ? 14.383 -15.374 12.440 1.00 79.88 92 LEU A C 1
ATOM 720 O O . LEU A 1 92 ? 14.342 -14.729 13.494 1.00 79.88 92 LEU A O 1
ATOM 724 N N . PRO A 1 93 ? 15.442 -16.148 12.130 1.00 81.06 93 PRO A N 1
ATOM 725 C CA . PRO A 1 93 ? 16.598 -16.282 13.004 1.00 81.06 93 PRO A CA 1
ATOM 726 C C . PRO A 1 93 ? 17.226 -14.932 13.369 1.00 81.06 93 PRO A C 1
ATOM 728 O O . PRO A 1 93 ? 17.379 -14.035 12.536 1.00 81.06 93 PRO A O 1
ATOM 731 N N . ARG A 1 94 ? 17.710 -14.808 14.612 1.00 76.88 94 ARG A N 1
ATOM 732 C CA . ARG A 1 94 ? 18.367 -13.583 15.113 1.00 76.88 94 ARG A CA 1
ATOM 733 C C . ARG A 1 94 ? 19.542 -13.121 14.238 1.00 76.88 94 ARG A C 1
ATOM 735 O O . ARG A 1 94 ? 19.842 -11.929 14.222 1.00 76.88 94 ARG A O 1
ATOM 742 N N . ARG A 1 95 ? 20.237 -14.042 13.556 1.00 77.00 95 ARG A N 1
ATOM 743 C CA . ARG A 1 95 ? 21.347 -13.728 12.636 1.00 77.00 95 ARG A CA 1
ATOM 744 C C . ARG A 1 95 ? 20.847 -12.983 11.393 1.00 77.00 95 ARG A C 1
ATOM 746 O O . ARG A 1 95 ? 21.412 -11.946 11.065 1.00 77.00 95 ARG A O 1
ATOM 753 N N . VAL A 1 96 ? 19.751 -13.450 10.789 1.00 78.56 96 VAL A N 1
ATOM 754 C CA . VAL A 1 96 ? 19.071 -12.800 9.652 1.00 78.56 96 VAL A CA 1
ATOM 755 C C . VAL A 1 96 ? 18.606 -11.402 10.050 1.00 78.56 96 VAL A C 1
ATOM 757 O O . VAL A 1 96 ? 18.931 -10.417 9.393 1.00 78.56 96 VAL A O 1
ATOM 760 N N . LEU A 1 97 ? 17.914 -11.300 11.188 1.00 79.25 97 LEU A N 1
ATOM 761 C CA . LEU A 1 97 ? 17.415 -10.021 11.687 1.00 79.25 97 LEU A CA 1
ATOM 762 C C . LEU A 1 97 ? 18.538 -9.024 11.964 1.00 79.25 97 LEU A C 1
ATOM 764 O O . LEU A 1 97 ? 18.364 -7.844 11.693 1.00 79.25 97 LEU A O 1
ATOM 768 N N . ARG A 1 98 ? 19.685 -9.480 12.485 1.00 79.00 98 ARG A N 1
ATOM 769 C CA . ARG A 1 98 ? 20.864 -8.630 12.694 1.00 79.00 98 ARG A CA 1
ATOM 770 C C . ARG A 1 98 ? 21.497 -8.172 11.384 1.00 79.00 98 ARG A C 1
ATOM 772 O O . ARG A 1 98 ? 21.877 -7.010 11.303 1.00 79.00 98 ARG A O 1
ATOM 779 N N . ALA A 1 99 ? 21.579 -9.049 10.386 1.00 77.31 99 ALA A N 1
ATOM 780 C CA . ALA A 1 99 ? 22.133 -8.722 9.073 1.00 77.31 99 ALA A CA 1
ATOM 781 C C . ALA A 1 99 ? 21.296 -7.677 8.312 1.00 77.31 99 ALA A C 1
ATOM 783 O O . ALA A 1 99 ? 21.850 -6.910 7.534 1.00 77.31 99 ALA A O 1
ATOM 784 N N . LEU A 1 100 ? 19.984 -7.616 8.568 1.00 78.12 100 LEU A N 1
ATOM 785 C CA . LEU A 1 100 ? 19.066 -6.649 7.950 1.00 78.12 100 LEU A CA 1
ATOM 786 C C . LEU A 1 100 ? 18.983 -5.296 8.668 1.00 78.12 100 LEU A C 1
ATOM 788 O O . LEU A 1 100 ? 18.300 -4.393 8.183 1.00 78.12 100 LEU A O 1
ATOM 792 N N . ARG A 1 101 ? 19.612 -5.139 9.840 1.00 79.50 101 ARG A N 1
ATOM 793 C CA . ARG A 1 101 ? 19.605 -3.859 10.566 1.00 79.50 101 ARG A CA 1
ATOM 794 C C . ARG A 1 101 ? 20.422 -2.825 9.800 1.00 79.50 101 ARG A C 1
ATOM 796 O O . ARG A 1 101 ? 21.465 -3.133 9.232 1.00 79.50 101 ARG A O 1
ATOM 803 N N . SER A 1 102 ? 19.987 -1.575 9.871 1.00 72.69 102 SER A N 1
ATOM 804 C CA . SER A 1 102 ? 20.756 -0.422 9.402 1.00 72.69 102 SER A CA 1
ATOM 805 C C . SER A 1 102 ? 21.140 0.488 10.576 1.00 72.69 102 SER A C 1
ATOM 807 O O . SER A 1 102 ? 20.546 0.375 11.653 1.00 72.69 102 SER A O 1
ATOM 809 N N . PRO A 1 103 ? 22.067 1.448 10.383 1.00 67.75 103 PRO A N 1
ATOM 810 C CA . PRO A 1 103 ? 22.360 2.480 11.384 1.00 67.75 103 PRO A CA 1
ATOM 811 C C . PRO A 1 103 ? 21.128 3.286 11.832 1.00 67.75 103 PRO A C 1
ATOM 813 O O . PRO A 1 103 ? 21.127 3.885 12.901 1.00 67.75 103 PRO A O 1
ATOM 816 N N . LEU A 1 104 ? 20.072 3.291 11.017 1.00 69.06 104 LEU A N 1
ATOM 817 C CA . LEU A 1 104 ? 18.815 3.995 11.268 1.00 69.06 104 LEU A CA 1
ATOM 818 C C . LEU A 1 104 ? 17.787 3.103 11.981 1.00 69.06 104 LEU A C 1
ATOM 820 O O . LEU A 1 104 ? 16.865 3.597 12.621 1.00 69.06 104 LEU A O 1
ATOM 824 N N . THR A 1 105 ? 17.955 1.781 11.891 1.00 68.94 105 THR A N 1
ATOM 825 C CA . THR A 1 105 ? 17.056 0.744 12.421 1.00 68.94 105 THR A CA 1
ATOM 826 C C . THR A 1 105 ? 17.826 -0.195 13.356 1.00 68.94 105 THR A C 1
ATOM 828 O O . THR A 1 105 ? 17.874 -1.414 13.198 1.00 68.94 105 THR A O 1
ATOM 831 N N . CYS A 1 106 ? 18.471 0.406 14.358 1.00 64.19 106 CYS A N 1
ATOM 832 C CA . CYS A 1 106 ? 19.506 -0.229 15.175 1.00 64.19 106 CYS A CA 1
ATOM 833 C C . CYS A 1 106 ? 19.093 -1.530 15.891 1.00 64.19 106 CYS A C 1
ATOM 835 O O . CYS A 1 106 ? 19.948 -2.384 16.128 1.00 64.19 106 CYS A O 1
ATOM 837 N N . ARG A 1 107 ? 17.815 -1.691 16.274 1.00 72.12 107 ARG A N 1
ATOM 838 C CA . ARG A 1 107 ? 17.331 -2.881 17.009 1.00 72.12 107 ARG A CA 1
ATOM 839 C C . ARG A 1 107 ? 16.482 -3.812 16.151 1.00 72.12 107 ARG A C 1
ATOM 841 O O . ARG A 1 107 ? 16.670 -5.029 16.204 1.00 72.12 107 ARG A O 1
ATOM 848 N N . TYR A 1 108 ? 15.567 -3.251 15.371 1.00 78.56 108 TYR A N 1
ATOM 849 C CA . TYR A 1 108 ? 14.652 -4.007 14.525 1.00 78.56 108 TYR A CA 1
ATOM 850 C C . TYR A 1 108 ? 14.807 -3.534 13.086 1.00 78.56 108 TYR A C 1
ATOM 852 O O . TYR A 1 108 ? 14.626 -2.339 12.868 1.00 78.56 108 TYR A O 1
ATOM 860 N N . PRO A 1 109 ? 15.122 -4.424 12.128 1.00 82.94 109 PRO A N 1
ATOM 861 C CA . PRO A 1 109 ? 15.123 -4.056 10.717 1.00 82.94 109 PRO A CA 1
ATOM 862 C C . PRO A 1 109 ? 13.737 -3.570 10.277 1.00 82.94 109 PRO A C 1
ATOM 864 O O . PRO A 1 109 ? 12.721 -3.914 10.887 1.00 82.94 109 PRO A O 1
ATOM 867 N N . ALA A 1 110 ? 13.701 -2.774 9.210 1.00 86.25 110 ALA A N 1
ATOM 868 C CA . ALA A 1 110 ? 12.447 -2.309 8.635 1.00 86.25 110 ALA A CA 1
ATOM 869 C C . ALA A 1 110 ? 11.647 -3.484 8.040 1.00 86.25 110 ALA A C 1
ATOM 871 O O . ALA A 1 110 ? 12.220 -4.353 7.385 1.00 86.25 110 ALA A O 1
ATOM 872 N N . SER A 1 111 ? 10.337 -3.515 8.285 1.00 87.25 111 SER A N 1
ATOM 873 C CA . SER A 1 111 ? 9.430 -4.589 7.863 1.00 87.25 111 SER A CA 1
ATOM 874 C C . SER A 1 111 ? 8.493 -4.113 6.736 1.00 87.25 111 SER A C 1
ATOM 876 O O . SER A 1 111 ? 8.034 -2.982 6.818 1.00 87.25 111 SER A O 1
ATOM 878 N N . PRO A 1 112 ? 8.136 -4.906 5.711 1.00 83.31 112 PRO A N 1
ATOM 879 C CA . PRO A 1 112 ? 8.518 -6.295 5.500 1.00 83.31 112 PRO A CA 1
ATOM 880 C C . PRO A 1 112 ? 10.008 -6.439 5.184 1.00 83.31 112 PRO A C 1
ATOM 882 O O . PRO A 1 112 ? 10.644 -5.542 4.636 1.00 83.31 112 PRO A O 1
ATOM 885 N N . LEU A 1 113 ? 10.564 -7.593 5.546 1.00 80.12 113 LEU A N 1
ATOM 886 C CA . LEU A 1 113 ? 11.956 -7.914 5.257 1.00 80.12 113 LEU A CA 1
ATOM 887 C C . LEU A 1 113 ? 12.088 -8.291 3.783 1.00 80.12 113 LEU A C 1
ATOM 889 O O . LEU A 1 113 ? 11.505 -9.278 3.337 1.00 80.12 113 LEU A O 1
ATOM 893 N N . ILE A 1 114 ? 12.876 -7.523 3.038 1.00 68.44 114 ILE A N 1
ATOM 894 C CA . ILE A 1 114 ? 13.212 -7.833 1.647 1.00 68.44 114 ILE A CA 1
ATOM 895 C C . ILE A 1 114 ? 14.367 -8.843 1.677 1.00 68.44 114 ILE A C 1
ATOM 897 O O . ILE A 1 114 ? 15.535 -8.481 1.796 1.00 68.44 114 ILE A O 1
ATOM 901 N N . LEU A 1 115 ? 14.023 -10.134 1.659 1.00 61.44 115 LEU A N 1
ATOM 902 C CA . LEU A 1 115 ? 14.948 -11.257 1.875 1.00 61.44 115 LEU A CA 1
ATOM 903 C C . LEU A 1 115 ? 15.797 -11.641 0.656 1.00 61.44 115 LEU A C 1
ATOM 905 O O . LEU A 1 115 ? 16.496 -12.650 0.709 1.00 61.44 115 LEU A O 1
ATOM 909 N N . SER A 1 116 ? 15.815 -10.827 -0.402 1.00 52.41 116 SER A N 1
ATOM 910 C CA . SER A 1 116 ? 16.565 -11.095 -1.641 1.00 52.41 116 SER A CA 1
ATOM 911 C C . SER A 1 116 ? 18.078 -11.299 -1.451 1.00 52.41 116 SER A C 1
ATOM 913 O O . SER A 1 116 ? 18.768 -11.636 -2.405 1.00 52.41 116 SER A O 1
ATOM 915 N N . SER A 1 117 ? 18.607 -11.088 -0.241 1.00 44.91 117 SER A N 1
ATOM 916 C CA . SER A 1 117 ? 20.043 -11.062 0.048 1.00 44.91 117 SER A CA 1
ATOM 917 C C . SER A 1 117 ? 20.505 -12.022 1.159 1.00 44.91 117 SER A C 1
ATOM 919 O O . SER A 1 117 ? 21.642 -11.882 1.596 1.00 44.91 117 SER A O 1
ATOM 921 N N . ILE A 1 118 ? 19.667 -12.932 1.700 1.00 50.31 118 ILE A N 1
ATOM 922 C CA . ILE A 1 118 ? 20.002 -13.667 2.957 1.00 50.31 118 ILE A CA 1
ATOM 923 C C . ILE A 1 118 ? 19.800 -15.192 2.898 1.00 50.31 118 ILE A C 1
ATOM 925 O O . ILE A 1 118 ? 19.796 -15.876 3.915 1.00 50.31 118 ILE A O 1
ATOM 929 N N . GLU A 1 119 ? 19.761 -15.791 1.715 1.00 48.34 119 GLU A N 1
ATOM 930 C CA . GLU A 1 119 ? 19.877 -17.259 1.603 1.00 48.34 119 GLU A CA 1
ATOM 931 C C . GLU A 1 119 ? 21.336 -17.759 1.737 1.00 48.34 119 GLU A C 1
ATOM 933 O O . GLU A 1 119 ? 21.649 -18.915 1.458 1.00 48.34 119 GLU A O 1
ATOM 938 N N . ASP A 1 120 ? 22.259 -16.892 2.161 1.00 44.59 120 ASP A N 1
ATOM 939 C CA . ASP A 1 120 ? 23.671 -17.203 2.432 1.00 44.59 120 ASP A CA 1
ATOM 940 C C . ASP A 1 120 ? 23.919 -17.732 3.860 1.00 44.59 120 ASP A C 1
ATOM 942 O O . ASP A 1 120 ? 25.068 -17.855 4.283 1.00 44.59 120 ASP A O 1
ATOM 946 N N . LEU A 1 121 ? 22.862 -18.005 4.634 1.00 49.44 121 LEU A N 1
ATOM 947 C CA . LEU A 1 121 ? 22.964 -18.400 6.043 1.00 49.44 121 LEU A CA 1
ATOM 948 C C . LEU A 1 121 ? 22.636 -19.867 6.329 1.00 49.44 121 LEU A C 1
ATOM 950 O O . LEU A 1 121 ? 22.322 -20.167 7.472 1.00 49.44 121 LEU A O 1
ATOM 954 N N . ASP A 1 122 ? 22.780 -20.761 5.355 1.00 43.97 122 ASP A N 1
ATOM 955 C CA . ASP A 1 122 ? 22.842 -22.200 5.616 1.00 43.97 122 ASP A CA 1
ATOM 956 C C . ASP A 1 122 ? 24.108 -22.758 4.966 1.00 43.97 122 ASP A C 1
ATOM 958 O O . ASP A 1 122 ? 24.212 -22.793 3.742 1.00 43.97 122 ASP A O 1
ATOM 962 N N . ASP A 1 123 ? 25.101 -23.038 5.814 1.00 46.34 123 ASP A N 1
ATOM 963 C CA . ASP A 1 123 ? 25.927 -24.252 5.841 1.00 46.34 123 ASP A CA 1
ATOM 964 C C . ASP A 1 123 ? 26.905 -24.106 7.036 1.00 46.34 123 ASP A C 1
ATOM 966 O O . ASP A 1 123 ? 27.677 -23.149 7.114 1.00 46.34 123 ASP A O 1
ATOM 970 N N . GLU A 1 124 ? 26.818 -25.040 7.992 1.00 44.16 124 GLU A N 1
ATOM 971 C CA . GLU A 1 124 ? 27.696 -25.234 9.168 1.00 44.16 124 GLU A CA 1
ATOM 972 C C . GLU A 1 124 ? 27.554 -24.275 10.377 1.00 44.16 124 GLU A C 1
ATOM 974 O O . GLU A 1 124 ? 28.359 -23.366 10.581 1.00 44.16 124 GLU A O 1
ATOM 979 N N . ALA A 1 125 ? 26.563 -24.530 11.246 1.00 36.84 125 ALA A N 1
ATOM 980 C CA . ALA A 1 125 ? 26.710 -24.459 12.715 1.00 36.84 125 ALA A CA 1
ATOM 981 C C . ALA A 1 125 ? 25.442 -24.974 13.422 1.00 36.84 125 ALA A C 1
ATOM 983 O O . ALA A 1 125 ? 24.527 -24.222 13.750 1.00 36.84 125 ALA A O 1
ATOM 984 N N . ASP A 1 126 ? 25.436 -26.289 13.587 1.00 33.47 126 ASP A N 1
ATOM 985 C CA . ASP A 1 126 ? 25.049 -27.075 14.755 1.00 33.47 126 ASP A CA 1
ATOM 986 C C . ASP A 1 126 ? 23.886 -26.649 15.681 1.00 33.47 126 ASP A C 1
ATOM 988 O O . ASP A 1 126 ? 23.755 -25.546 16.216 1.00 33.47 126 ASP A O 1
ATOM 992 N N . SER A 1 127 ? 23.090 -27.681 15.930 1.00 40.31 127 SER A N 1
ATOM 993 C CA . SER A 1 127 ? 22.087 -27.872 16.958 1.00 40.31 127 SER A CA 1
ATOM 994 C C . SER A 1 127 ? 22.483 -27.309 18.332 1.00 40.31 127 SER A C 1
ATOM 996 O O . SER A 1 127 ? 23.454 -27.746 18.935 1.00 40.31 127 SER A O 1
ATOM 998 N N . SER A 1 128 ? 21.703 -26.342 18.839 1.00 37.25 128 SER A N 1
ATOM 999 C CA . SER A 1 128 ? 21.509 -25.969 20.267 1.00 37.25 128 SER A CA 1
ATOM 1000 C C . SER A 1 128 ? 21.382 -24.456 20.513 1.00 37.25 128 SER A C 1
ATOM 1002 O O . SER A 1 128 ? 21.947 -23.920 21.459 1.00 37.25 128 SER A O 1
ATOM 1004 N N . LEU A 1 129 ? 20.585 -23.724 19.728 1.00 35.12 129 LEU A N 1
ATOM 1005 C CA . LEU A 1 129 ? 20.191 -22.365 20.118 1.00 35.12 129 LEU A CA 1
ATOM 1006 C C . LEU A 1 129 ? 18.679 -22.196 20.019 1.00 35.12 129 LEU A C 1
ATOM 1008 O O . LEU A 1 129 ? 18.060 -22.344 18.969 1.00 35.12 129 LEU A O 1
ATOM 1012 N N . SER A 1 130 ? 18.102 -21.947 21.187 1.00 32.31 130 SER A N 1
ATOM 1013 C CA . SER A 1 130 ? 16.682 -21.885 21.480 1.00 32.31 130 SER A CA 1
ATOM 1014 C C . SER A 1 130 ? 15.921 -20.912 20.582 1.00 32.31 130 SER A C 1
ATOM 1016 O O . SER A 1 130 ? 16.373 -19.810 20.261 1.00 32.31 130 SER A O 1
ATOM 1018 N N . GLN A 1 131 ? 14.702 -21.327 20.233 1.00 36.91 131 GLN A N 1
ATOM 1019 C CA . GLN A 1 131 ? 13.632 -20.490 19.702 1.00 36.91 131 GLN A CA 1
ATOM 1020 C C . GLN A 1 131 ? 13.261 -19.406 20.729 1.00 36.91 131 GLN A C 1
ATOM 1022 O O . GLN A 1 131 ? 12.239 -19.487 21.404 1.00 36.91 131 GLN A O 1
ATOM 1027 N N . HIS A 1 132 ? 14.102 -18.390 20.897 1.00 35.84 132 HIS A N 1
ATOM 1028 C CA . HIS A 1 132 ? 13.784 -17.240 21.732 1.00 35.84 132 HIS A CA 1
ATOM 1029 C C . HIS A 1 132 ? 13.856 -15.950 20.915 1.00 35.84 132 HIS A C 1
ATOM 1031 O O . HIS A 1 132 ? 14.906 -15.533 20.409 1.00 35.84 132 HIS A O 1
ATOM 1037 N N . THR A 1 133 ? 12.689 -15.305 20.827 1.00 42.78 133 THR A N 1
ATOM 1038 C CA . THR A 1 133 ? 12.468 -13.903 20.452 1.00 42.78 133 THR A CA 1
ATOM 1039 C C . THR A 1 133 ? 13.544 -12.985 21.030 1.00 42.78 133 THR A C 1
ATOM 1041 O O . THR A 1 133 ? 14.111 -13.284 22.080 1.00 42.78 133 THR A O 1
ATOM 1044 N N . ILE A 1 134 ? 13.848 -11.874 20.349 1.00 50.47 134 ILE A N 1
ATOM 1045 C CA . ILE A 1 134 ? 14.792 -10.842 20.819 1.00 50.47 134 ILE A CA 1
ATOM 1046 C C . ILE A 1 134 ? 14.456 -10.489 22.278 1.00 50.47 134 ILE A C 1
ATOM 1048 O O . ILE A 1 134 ? 13.356 -10.015 22.558 1.00 50.47 134 ILE A O 1
ATOM 1052 N N . THR A 1 135 ? 15.379 -10.769 23.198 1.00 45.88 135 THR A N 1
ATOM 1053 C CA . THR A 1 135 ? 15.223 -10.494 24.631 1.00 45.88 135 THR A CA 1
ATOM 1054 C C . THR A 1 135 ? 15.488 -9.016 24.923 1.00 45.88 135 THR A C 1
ATOM 1056 O O . THR A 1 135 ? 16.094 -8.296 24.119 1.00 45.88 135 THR A O 1
ATOM 1059 N N . GLU A 1 136 ? 14.983 -8.533 26.058 1.00 47.38 136 GLU A N 1
ATOM 1060 C CA . GLU A 1 136 ? 15.151 -7.137 26.478 1.00 47.38 136 GLU A CA 1
ATOM 1061 C C . GLU A 1 136 ? 16.631 -6.791 26.709 1.00 47.38 136 GLU A C 1
ATOM 1063 O O . GLU A 1 136 ? 17.034 -5.690 26.340 1.00 47.38 136 GLU A O 1
ATOM 1068 N N . ASP A 1 137 ? 17.447 -7.783 27.088 1.00 42.00 137 ASP A N 1
ATOM 1069 C CA . ASP A 1 137 ? 18.891 -7.700 27.379 1.00 42.00 137 ASP A CA 1
ATOM 1070 C C . ASP A 1 137 ? 19.794 -7.275 26.201 1.00 42.00 137 ASP A C 1
ATOM 1072 O O . ASP A 1 137 ? 20.957 -6.931 26.398 1.00 42.00 137 ASP A O 1
ATOM 1076 N N . ASP A 1 138 ? 19.272 -7.226 24.969 1.00 50.91 138 ASP A N 1
ATOM 1077 C CA . ASP A 1 138 ? 19.978 -6.681 23.790 1.00 50.91 138 ASP A CA 1
ATOM 1078 C C . ASP A 1 138 ? 20.057 -5.131 23.809 1.00 50.91 138 ASP A C 1
ATOM 1080 O O . ASP A 1 138 ? 20.451 -4.488 22.832 1.00 50.91 138 ASP A O 1
ATOM 1084 N N . GLU A 1 139 ? 19.656 -4.501 24.919 1.00 45.72 139 GLU A N 1
ATOM 1085 C CA . GLU A 1 139 ? 19.603 -3.050 25.116 1.00 45.72 139 GLU A CA 1
ATOM 1086 C C . GLU A 1 139 ? 20.975 -2.366 25.008 1.00 45.72 139 GLU A C 1
ATOM 1088 O O . GLU A 1 139 ? 21.041 -1.183 24.670 1.00 45.72 139 GLU A O 1
ATOM 1093 N N . PHE A 1 140 ? 22.069 -3.108 25.195 1.00 40.31 140 PHE A N 1
ATOM 1094 C CA . PHE A 1 140 ? 23.433 -2.572 25.251 1.00 40.31 140 PHE A CA 1
ATOM 1095 C C . PHE A 1 140 ? 24.295 -2.851 24.015 1.00 40.31 140 PHE A C 1
ATOM 1097 O O . PHE A 1 140 ? 25.415 -2.349 23.944 1.00 40.31 140 PHE A O 1
ATOM 1104 N N . ALA A 1 141 ? 23.800 -3.588 23.014 1.00 44.16 141 ALA A N 1
ATOM 1105 C CA . ALA A 1 141 ? 24.561 -3.800 21.784 1.00 44.16 141 ALA A CA 1
ATOM 1106 C C . ALA A 1 141 ? 24.699 -2.465 21.017 1.00 44.16 141 ALA A C 1
ATOM 1108 O O . ALA A 1 141 ? 23.678 -1.871 20.640 1.00 44.16 141 ALA A O 1
ATOM 1109 N N . PRO A 1 142 ? 25.925 -1.956 20.775 1.00 44.25 142 PRO A N 1
ATOM 1110 C CA . PRO A 1 142 ? 26.112 -0.728 20.018 1.00 44.25 142 PRO A CA 1
ATOM 1111 C C . PRO A 1 142 ? 25.553 -0.902 18.609 1.00 44.25 142 PRO A C 1
ATOM 1113 O O . PRO A 1 142 ? 25.812 -1.911 17.951 1.00 44.25 142 PRO A O 1
ATOM 1116 N N . CYS A 1 143 ? 24.824 0.104 18.128 1.00 47.28 143 CYS A N 1
ATOM 1117 C CA . CYS A 1 143 ? 24.514 0.229 16.712 1.00 47.28 143 CYS A CA 1
ATOM 1118 C C . CYS A 1 143 ? 25.851 0.423 15.993 1.00 47.28 143 CYS A C 1
ATOM 1120 O O . CYS A 1 143 ? 26.392 1.529 15.967 1.00 47.28 143 CYS A O 1
ATOM 1122 N N . GLN A 1 144 ? 26.466 -0.664 15.525 1.00 47.84 144 GLN A N 1
ATOM 1123 C CA . GLN A 1 144 ? 27.681 -0.566 14.734 1.00 47.84 144 GLN A CA 1
ATOM 1124 C C . GLN A 1 144 ? 27.277 0.104 13.425 1.00 47.84 144 GLN A C 1
ATOM 1126 O O . GLN A 1 144 ? 26.722 -0.533 12.533 1.00 47.84 144 GLN A O 1
ATOM 1131 N N . ILE A 1 145 ? 27.503 1.416 13.346 1.00 45.81 145 ILE A N 1
ATOM 1132 C CA . ILE A 1 145 ? 27.459 2.166 12.098 1.00 45.81 145 ILE A CA 1
ATOM 1133 C C . ILE A 1 145 ? 28.458 1.455 11.190 1.00 45.81 145 ILE A C 1
ATOM 1135 O O . ILE A 1 145 ? 29.667 1.512 11.435 1.00 45.81 145 ILE A O 1
ATOM 1139 N N . GLN A 1 146 ? 27.957 0.697 10.213 1.00 47.56 146 GLN A N 1
ATOM 1140 C CA . GLN A 1 146 ? 28.825 0.055 9.240 1.00 47.56 146 GLN A CA 1
ATOM 1141 C C . GLN A 1 146 ? 29.702 1.138 8.616 1.00 47.56 146 GLN A C 1
ATOM 1143 O O . GLN A 1 146 ? 29.213 2.199 8.225 1.00 47.56 146 GLN A O 1
ATOM 1148 N N . LYS A 1 147 ? 31.012 0.878 8.558 1.00 48.34 147 LYS A N 1
ATOM 1149 C CA . LYS A 1 147 ? 31.939 1.736 7.823 1.00 48.34 147 LYS A CA 1
ATOM 1150 C C . LYS A 1 147 ? 31.401 1.864 6.402 1.00 48.34 147 LYS A C 1
ATOM 1152 O O . LYS A 1 147 ? 31.135 0.845 5.765 1.00 48.34 147 LYS A O 1
ATOM 1157 N N . SER A 1 148 ? 31.250 3.098 5.926 1.00 46.88 148 SER A N 1
ATOM 1158 C CA . SER A 1 148 ? 30.854 3.360 4.545 1.00 46.88 148 SER A CA 1
ATOM 1159 C C . SER A 1 148 ? 31.712 2.519 3.586 1.00 46.88 148 SER A C 1
ATOM 1161 O O . SER A 1 148 ? 32.918 2.370 3.829 1.00 46.88 148 SER A O 1
ATOM 1163 N N . PRO A 1 149 ? 31.128 1.935 2.523 1.00 51.72 149 PRO A N 1
ATOM 1164 C CA . PRO A 1 149 ? 31.890 1.152 1.556 1.00 51.72 149 PRO A CA 1
ATOM 1165 C C . PRO A 1 149 ? 33.028 2.003 0.964 1.00 51.72 149 PRO A C 1
ATOM 1167 O O . PRO A 1 149 ? 32.892 3.228 0.924 1.00 51.72 149 PRO A O 1
ATOM 1170 N N . PRO A 1 150 ? 34.143 1.403 0.500 1.00 57.28 150 PRO A N 1
ATOM 1171 C CA . PRO A 1 150 ? 35.394 2.120 0.217 1.00 57.28 150 PRO A CA 1
ATOM 1172 C C . PRO A 1 150 ? 35.242 3.381 -0.651 1.00 57.28 150 PRO A C 1
ATOM 1174 O O . PRO A 1 150 ? 35.889 4.388 -0.390 1.00 57.28 150 PRO A O 1
ATOM 1177 N N . GLY A 1 151 ? 34.331 3.366 -1.631 1.00 58.72 151 GLY A N 1
ATOM 1178 C CA . GLY A 1 151 ? 34.071 4.508 -2.521 1.00 58.72 151 GLY A CA 1
ATOM 1179 C C . GLY A 1 151 ? 33.239 5.656 -1.926 1.00 58.72 151 GLY A C 1
ATOM 1180 O O . GLY A 1 151 ? 33.191 6.729 -2.515 1.00 58.72 151 GLY A O 1
ATOM 1181 N N . LEU A 1 152 ? 32.586 5.460 -0.777 1.00 56.31 152 LEU A N 1
ATOM 1182 C CA . LEU A 1 152 ? 31.704 6.440 -0.118 1.00 56.31 152 LEU A CA 1
ATOM 1183 C C . LEU A 1 152 ? 32.290 7.006 1.183 1.00 56.31 152 LEU A C 1
ATOM 1185 O O . LEU A 1 152 ? 31.697 7.906 1.782 1.00 56.31 152 LEU A O 1
ATOM 1189 N N . GLN A 1 153 ? 33.464 6.530 1.604 1.00 66.44 153 GLN A N 1
ATOM 1190 C CA . GLN A 1 153 ? 34.132 6.979 2.832 1.00 66.44 153 GLN A CA 1
ATOM 1191 C C . GLN A 1 153 ? 34.524 8.465 2.794 1.00 66.44 153 GLN A C 1
ATOM 1193 O O . GLN A 1 153 ? 34.528 9.124 3.830 1.00 66.44 153 GLN A O 1
ATOM 1198 N N . SER A 1 154 ? 34.785 9.016 1.608 1.00 65.00 154 SER A N 1
ATOM 1199 C CA . SER A 1 154 ? 35.106 10.435 1.388 1.00 65.00 154 SER A CA 1
ATOM 1200 C C . SER A 1 154 ? 33.881 11.314 1.091 1.00 65.00 154 SER A C 1
ATOM 1202 O O . SER A 1 154 ? 34.012 12.532 0.904 1.00 65.00 154 SER A O 1
ATOM 1204 N N . SER A 1 155 ? 32.680 10.725 1.044 1.00 70.56 155 SER A N 1
ATOM 1205 C CA . SER A 1 155 ? 31.460 11.467 0.726 1.00 70.56 155 SER A CA 1
ATOM 1206 C C . SER A 1 155 ? 31.158 12.535 1.778 1.00 70.56 155 SER A C 1
ATOM 1208 O O . SER A 1 155 ? 31.517 12.417 2.951 1.00 70.56 155 SER A O 1
ATOM 1210 N N . VAL A 1 156 ? 30.489 13.606 1.346 1.00 66.19 156 VAL A N 1
ATOM 1211 C CA . VAL A 1 156 ? 30.040 14.684 2.240 1.00 66.19 156 VAL A CA 1
ATOM 1212 C C . VAL A 1 156 ? 29.103 14.125 3.318 1.00 66.19 156 VAL A C 1
ATOM 1214 O O . VAL A 1 156 ? 29.259 14.465 4.484 1.00 66.19 156 VAL A O 1
ATOM 1217 N N . CYS A 1 157 ? 28.218 13.187 2.963 1.00 51.47 157 CYS A N 1
ATOM 1218 C CA . CYS A 1 157 ? 27.330 12.504 3.908 1.00 51.47 157 CYS A CA 1
ATOM 1219 C C . CYS A 1 157 ? 28.101 11.738 4.993 1.00 51.47 157 CYS A C 1
ATOM 1221 O O . CYS A 1 157 ? 27.740 11.811 6.164 1.00 51.47 157 CYS A O 1
ATOM 1223 N N . ASN A 1 158 ? 29.193 11.055 4.628 1.00 60.81 158 ASN A N 1
ATOM 1224 C CA . ASN A 1 158 ? 30.030 10.351 5.599 1.00 60.81 158 ASN A CA 1
ATOM 1225 C C . ASN A 1 158 ? 30.773 11.334 6.518 1.00 60.81 158 ASN A C 1
ATOM 1227 O O . ASN A 1 158 ? 30.852 11.102 7.716 1.00 60.81 158 ASN A O 1
ATOM 1231 N N . ARG A 1 159 ? 31.263 12.462 5.987 1.00 58.50 159 ARG A N 1
ATOM 1232 C CA . ARG A 1 159 ? 31.912 13.512 6.792 1.00 58.50 159 ARG A CA 1
ATOM 1233 C C . ARG A 1 159 ? 30.955 14.184 7.780 1.00 58.50 159 ARG A C 1
ATOM 1235 O O . ARG A 1 159 ? 31.361 14.457 8.901 1.00 58.50 159 ARG A O 1
ATOM 1242 N N . LEU A 1 160 ? 29.695 14.395 7.396 1.00 54.62 160 LEU A N 1
ATOM 1243 C CA . LEU A 1 160 ? 28.668 14.961 8.280 1.00 54.62 160 LEU A CA 1
ATOM 1244 C C . LEU A 1 160 ? 28.263 13.985 9.397 1.00 54.62 160 LEU A C 1
ATOM 1246 O O . LEU A 1 160 ? 28.167 14.393 10.547 1.00 54.62 160 LEU A O 1
ATOM 1250 N N . ALA A 1 161 ? 28.121 12.690 9.093 1.00 52.34 161 ALA A N 1
ATOM 1251 C CA . ALA A 1 161 ? 27.719 11.668 10.069 1.00 52.34 161 ALA A CA 1
ATOM 1252 C C . ALA A 1 161 ? 28.716 11.459 11.232 1.00 52.34 161 ALA A C 1
ATOM 1254 O O . ALA A 1 161 ? 28.342 10.919 12.274 1.00 52.34 161 ALA A O 1
ATOM 1255 N N . PHE A 1 162 ? 29.982 11.859 11.063 1.00 49.00 162 PHE A N 1
ATOM 1256 C CA . PHE A 1 162 ? 31.013 11.779 12.106 1.00 49.00 162 PHE A CA 1
ATOM 1257 C C . PHE A 1 162 ? 31.33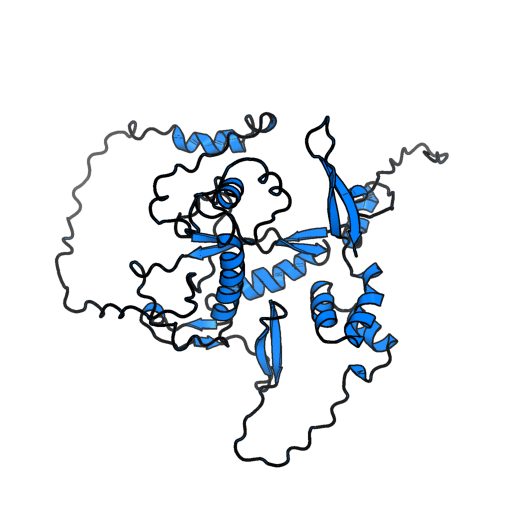2 13.128 12.768 1.00 49.00 162 PHE A C 1
ATOM 1259 O O . PHE A 1 162 ? 31.958 13.130 13.825 1.00 49.00 162 PHE A O 1
ATOM 1266 N N . HIS A 1 163 ? 30.865 14.254 12.216 1.00 45.62 163 HIS A N 1
ATOM 1267 C CA . HIS A 1 163 ? 31.119 15.583 12.786 1.00 45.62 163 HIS A CA 1
ATOM 1268 C C . HIS A 1 163 ? 30.318 15.843 14.076 1.00 45.62 163 HIS A C 1
ATOM 1270 O O . HIS A 1 163 ? 30.754 16.619 14.921 1.00 45.62 163 HIS A O 1
ATOM 1276 N N . ASP A 1 164 ? 29.209 15.124 14.285 1.00 43.84 164 ASP A N 1
ATOM 1277 C CA . ASP A 1 164 ? 28.440 15.147 15.542 1.00 43.84 164 ASP A CA 1
ATOM 1278 C C . ASP A 1 164 ? 29.142 14.408 16.702 1.00 43.84 164 ASP A C 1
ATOM 1280 O O . ASP A 1 164 ? 28.668 14.437 17.837 1.00 43.84 164 ASP A O 1
ATOM 1284 N N . LYS A 1 165 ? 30.270 13.724 16.447 1.00 45.19 165 LYS A N 1
ATOM 1285 C CA . LYS A 1 165 ? 31.042 13.011 17.483 1.00 45.19 165 LYS A CA 1
ATOM 1286 C C . LYS A 1 165 ? 32.280 13.754 17.981 1.00 45.19 165 LYS A C 1
ATOM 1288 O O . LYS A 1 165 ? 32.797 13.370 19.026 1.00 45.19 165 LYS A O 1
ATOM 1293 N N . GLU A 1 166 ? 32.758 14.777 17.273 1.00 34.84 166 GLU A N 1
ATOM 1294 C CA . GLU A 1 166 ? 33.993 15.490 17.644 1.00 34.84 166 GLU A CA 1
ATOM 1295 C C . GLU A 1 166 ? 33.766 16.752 18.490 1.00 34.84 166 GLU A C 1
ATOM 1297 O O . GLU A 1 166 ? 34.728 17.313 19.011 1.00 34.84 166 GLU A O 1
ATOM 1302 N N . SER A 1 167 ? 32.519 17.164 18.745 1.00 34.62 167 SER A N 1
ATOM 1303 C CA . SER A 1 167 ? 32.244 18.165 19.782 1.00 34.62 167 SER A CA 1
ATOM 1304 C C . SER A 1 167 ? 32.281 17.516 21.171 1.00 34.62 167 SER A C 1
ATOM 1306 O O . SER A 1 167 ? 31.262 17.079 21.708 1.00 34.62 167 SER A O 1
ATOM 1308 N N . SER A 1 168 ? 33.480 17.432 21.746 1.00 33.78 168 SER A N 1
ATOM 1309 C CA . SER A 1 168 ? 33.678 17.174 23.175 1.00 33.78 168 SER A CA 1
ATOM 1310 C C . SER A 1 168 ? 32.989 18.275 24.009 1.00 33.78 168 SER A C 1
ATOM 1312 O O . SER A 1 168 ? 33.086 19.447 23.644 1.00 33.78 168 SER A O 1
ATOM 1314 N N . PRO A 1 169 ? 32.316 17.962 25.132 1.00 36.62 169 PRO A N 1
ATOM 1315 C CA . PRO A 1 169 ? 31.530 18.930 25.908 1.00 36.62 169 PRO A CA 1
ATOM 1316 C C . PRO A 1 169 ? 32.362 19.867 26.811 1.00 36.62 169 PRO A C 1
ATOM 1318 O O . PRO A 1 169 ? 31.832 20.367 27.799 1.00 36.62 169 PRO A O 1
ATOM 1321 N N . ASN A 1 170 ? 33.643 20.114 26.515 1.00 38.16 170 ASN A N 1
ATOM 1322 C CA . ASN A 1 170 ? 34.552 20.793 27.454 1.00 38.16 170 ASN A CA 1
ATOM 1323 C C . ASN A 1 170 ? 34.979 22.223 27.095 1.00 38.16 170 ASN A C 1
ATOM 1325 O O . ASN A 1 170 ? 35.654 22.837 27.913 1.00 38.16 170 ASN A O 1
ATOM 1329 N N . ASP A 1 171 ? 34.541 22.796 25.974 1.00 35.94 171 ASP A N 1
ATOM 1330 C CA . ASP A 1 171 ? 34.858 24.192 25.636 1.00 35.94 171 ASP A CA 1
ATOM 1331 C C . ASP A 1 171 ? 33.582 25.028 25.475 1.00 35.94 171 ASP A C 1
ATOM 1333 O O . ASP A 1 171 ? 33.186 25.417 24.377 1.00 35.94 171 ASP A O 1
ATOM 1337 N N . ALA A 1 172 ? 32.919 25.313 26.596 1.00 34.09 172 ALA A N 1
ATOM 1338 C CA . ALA A 1 172 ? 31.956 26.407 26.696 1.00 34.09 172 ALA A CA 1
ATOM 1339 C C . ALA A 1 172 ? 32.491 27.436 27.708 1.00 34.09 172 ALA A C 1
ATOM 1341 O O . ALA A 1 172 ? 32.880 27.043 28.810 1.00 34.09 172 ALA A O 1
ATOM 1342 N N . PRO A 1 173 ? 32.532 28.742 27.379 1.00 30.67 173 PRO A N 1
ATOM 1343 C CA . PRO A 1 173 ? 32.961 29.755 28.330 1.00 30.67 173 PRO A CA 1
ATOM 1344 C C . PRO A 1 173 ? 31.965 29.813 29.490 1.00 30.67 173 PRO A C 1
ATOM 1346 O O . PRO A 1 173 ? 30.754 29.921 29.292 1.00 30.67 173 PRO A O 1
ATOM 1349 N N . SER A 1 174 ? 32.499 29.722 30.704 1.00 31.59 174 SER A N 1
ATOM 1350 C CA . SER A 1 174 ? 31.776 29.811 31.968 1.00 31.59 174 SER A CA 1
ATOM 1351 C C . SER A 1 174 ? 30.999 31.126 32.063 1.00 31.59 174 SER A C 1
ATOM 1353 O O . SER A 1 174 ? 31.572 32.180 32.335 1.00 31.59 174 SER A O 1
ATOM 1355 N N . LEU A 1 175 ? 29.689 31.048 31.841 1.00 33.34 175 LEU A N 1
ATOM 1356 C CA . LEU A 1 175 ? 28.720 32.061 32.241 1.00 33.34 175 LEU A CA 1
ATOM 1357 C C . LEU A 1 175 ? 28.111 31.613 33.568 1.00 33.34 175 LEU A C 1
ATOM 1359 O O . LEU A 1 175 ? 27.515 30.538 33.649 1.00 33.34 175 LEU A O 1
ATOM 1363 N N . GLU A 1 176 ? 28.293 32.424 34.609 1.00 30.56 176 GLU A N 1
ATOM 1364 C CA . GLU A 1 176 ? 27.681 32.183 35.914 1.00 30.56 176 GLU A CA 1
ATOM 1365 C C . GLU A 1 176 ? 26.146 32.118 35.801 1.00 30.56 176 GLU A C 1
ATOM 1367 O O . GLU A 1 176 ? 25.538 32.963 35.133 1.00 30.56 176 GLU A O 1
ATOM 1372 N N . PRO A 1 177 ? 25.485 31.143 36.451 1.00 30.05 177 PRO A N 1
ATOM 1373 C CA . PRO A 1 177 ? 24.035 31.080 36.462 1.00 30.05 177 PRO A CA 1
ATOM 1374 C C . PRO A 1 177 ? 23.455 32.138 37.413 1.00 30.05 177 PRO A C 1
ATOM 1376 O O . PRO A 1 177 ? 23.725 32.156 38.611 1.00 30.05 177 PRO A O 1
ATOM 1379 N N . SER A 1 178 ? 22.602 33.003 36.864 1.00 29.25 178 SER A N 1
ATOM 1380 C CA . SER A 1 178 ? 21.679 33.855 37.623 1.00 29.25 178 SER A CA 1
ATOM 1381 C C . SER A 1 178 ? 20.685 32.989 38.422 1.00 29.25 178 SER A C 1
ATOM 1383 O O . SER A 1 178 ? 20.233 31.966 37.896 1.00 29.25 178 SER A O 1
ATOM 1385 N N . PRO A 1 179 ? 20.314 33.375 39.660 1.00 33.16 179 PRO A N 1
ATOM 1386 C CA . PRO A 1 179 ? 19.429 32.575 40.498 1.00 33.16 179 PRO A CA 1
ATOM 1387 C C . PRO A 1 179 ? 18.020 32.561 39.895 1.00 33.16 179 PRO A C 1
ATOM 1389 O O . PRO A 1 179 ? 17.376 33.602 39.775 1.00 33.16 179 PRO A O 1
ATOM 1392 N N . ARG A 1 180 ? 17.543 31.378 39.498 1.00 34.22 180 ARG A N 1
ATOM 1393 C CA . ARG A 1 180 ? 16.125 31.125 39.218 1.00 34.22 180 ARG A CA 1
ATOM 1394 C C . ARG A 1 180 ? 15.619 30.107 40.220 1.00 34.22 180 ARG A C 1
ATOM 1396 O O . ARG A 1 180 ? 16.242 29.068 40.414 1.00 34.22 180 ARG A O 1
ATOM 1403 N N . ASP A 1 181 ? 14.506 30.464 40.836 1.00 30.61 181 ASP A N 1
ATOM 1404 C CA . ASP A 1 181 ? 13.865 29.780 41.948 1.00 30.61 181 ASP A CA 1
ATOM 1405 C C . ASP A 1 181 ? 13.626 28.287 41.672 1.00 30.61 181 ASP A C 1
ATOM 1407 O O . ASP A 1 181 ? 13.026 27.902 40.663 1.00 30.61 181 ASP A O 1
ATOM 1411 N N . GLU A 1 182 ? 14.079 27.440 42.597 1.00 29.19 182 GLU A N 1
ATOM 1412 C CA . GLU A 1 182 ? 13.739 26.020 42.641 1.00 29.19 182 GLU A CA 1
ATOM 1413 C C . GLU A 1 182 ? 12.238 25.862 42.918 1.00 29.19 182 GLU A C 1
ATOM 1415 O O . GLU A 1 182 ? 11.765 26.003 44.047 1.00 29.19 182 GLU A O 1
ATOM 1420 N N . VAL A 1 183 ? 11.460 25.543 41.883 1.00 33.62 183 VAL A N 1
ATOM 1421 C CA . VAL A 1 183 ? 10.073 25.104 42.062 1.00 33.62 183 VAL A CA 1
ATOM 1422 C C . VAL A 1 183 ? 10.079 23.627 42.460 1.00 33.62 183 VAL A C 1
ATOM 1424 O O . VAL A 1 183 ? 10.209 22.722 41.635 1.00 33.62 183 VAL A O 1
ATOM 1427 N N . HIS A 1 184 ? 9.940 23.404 43.763 1.00 30.42 184 HIS A N 1
ATOM 1428 C CA . HIS A 1 184 ? 9.799 22.110 44.424 1.00 30.42 184 HIS A CA 1
ATOM 1429 C C . HIS A 1 184 ? 8.457 21.456 44.026 1.00 30.42 184 HIS A C 1
ATOM 1431 O O . HIS A 1 184 ? 7.397 21.883 44.475 1.00 30.42 184 HIS A O 1
ATOM 1437 N N . TRP A 1 185 ? 8.456 20.409 43.193 1.00 34.75 185 TRP A N 1
ATOM 1438 C CA . TRP A 1 185 ? 7.221 19.705 42.788 1.00 34.75 185 TRP A CA 1
ATOM 1439 C C . TRP A 1 185 ? 6.743 18.656 43.810 1.00 34.75 185 TRP A C 1
ATOM 1441 O O . TRP A 1 185 ? 6.099 17.673 43.450 1.00 34.75 185 TRP A O 1
ATOM 1451 N N . GLU A 1 186 ? 7.020 18.816 45.105 1.00 36.38 186 GLU A N 1
ATOM 1452 C CA . GLU A 1 186 ? 6.648 17.775 46.067 1.00 36.38 186 GLU A CA 1
ATOM 1453 C C . GLU A 1 186 ? 5.124 17.599 46.229 1.00 36.38 186 GLU A C 1
ATOM 1455 O O . GLU A 1 186 ? 4.413 18.457 46.741 1.00 36.38 186 GLU A O 1
ATOM 1460 N N . LYS A 1 187 ? 4.680 16.390 45.857 1.00 45.03 187 LYS A N 1
ATOM 1461 C CA . LYS A 1 187 ? 3.611 15.586 46.476 1.00 45.03 187 LYS A CA 1
ATOM 1462 C C . LYS A 1 187 ? 2.216 16.223 46.547 1.00 45.03 187 LYS A C 1
ATOM 1464 O O . LYS A 1 187 ? 1.747 16.624 47.604 1.00 45.03 187 LYS A O 1
ATOM 1469 N N . ASN A 1 188 ? 1.462 16.072 45.458 1.00 35.91 188 ASN A N 1
ATOM 1470 C CA . ASN A 1 188 ? 0.013 15.849 45.534 1.00 35.91 188 ASN A CA 1
ATOM 1471 C C . ASN A 1 188 ? -0.355 14.555 44.784 1.00 35.91 188 ASN A C 1
ATOM 1473 O O . ASN A 1 188 ? -0.812 14.563 43.646 1.00 35.91 188 ASN A O 1
ATOM 1477 N N . LEU A 1 189 ? -0.108 13.416 45.440 1.00 43.94 189 LEU A N 1
ATOM 1478 C CA . LEU A 1 189 ? -0.484 12.062 45.006 1.00 43.94 189 LEU A CA 1
ATOM 1479 C C . LEU A 1 189 ? -1.895 11.693 45.507 1.00 43.94 189 LEU A C 1
ATOM 1481 O O . LEU A 1 189 ? -2.078 10.655 46.135 1.00 43.94 189 LEU A O 1
ATOM 1485 N N . SER A 1 190 ? -2.905 12.533 45.267 1.00 40.25 190 SER A N 1
ATOM 1486 C CA . SER A 1 190 ? -4.299 12.197 45.621 1.00 40.25 190 SER A CA 1
ATOM 1487 C C . SER A 1 190 ? -5.089 11.542 44.483 1.00 40.25 190 SER A C 1
ATOM 1489 O O . SER A 1 190 ? -6.153 10.986 44.734 1.00 40.25 190 SER A O 1
ATOM 1491 N N . HIS A 1 191 ? -4.555 11.498 43.258 1.00 45.44 191 HIS A N 1
ATOM 1492 C CA . HIS A 1 191 ? -5.174 10.777 42.142 1.00 45.44 191 HIS A CA 1
ATOM 1493 C C . HIS A 1 191 ? -4.119 10.079 41.282 1.00 45.44 191 HIS A C 1
ATOM 1495 O O . HIS A 1 191 ? -3.789 10.527 40.188 1.00 45.44 191 HIS A O 1
ATOM 1501 N N . ILE A 1 192 ? -3.581 8.964 41.777 1.00 47.12 192 ILE A N 1
ATOM 1502 C CA . ILE A 1 192 ? -2.918 7.986 40.907 1.00 47.12 192 ILE A CA 1
ATOM 1503 C C . ILE A 1 192 ? -4.046 7.249 40.169 1.00 47.12 192 ILE A C 1
ATOM 1505 O O . ILE A 1 192 ? -4.869 6.615 40.837 1.00 47.12 192 ILE A O 1
ATOM 1509 N N . PRO A 1 193 ? -4.145 7.324 38.828 1.00 44.84 193 PRO A N 1
ATOM 1510 C CA . PRO A 1 193 ? -5.087 6.494 38.088 1.00 44.84 193 PRO A CA 1
ATOM 1511 C C . PRO A 1 193 ? -4.786 5.019 38.390 1.00 44.84 193 PRO A C 1
ATOM 1513 O O . PRO A 1 193 ? -3.609 4.648 38.420 1.00 44.84 193 PRO A O 1
ATOM 1516 N N . PRO A 1 194 ? -5.797 4.168 38.627 1.00 42.94 194 PRO A N 1
ATOM 1517 C CA . PRO A 1 194 ? -5.555 2.765 38.932 1.00 42.94 194 PRO A CA 1
ATOM 1518 C C . PRO A 1 194 ? -4.747 2.110 37.805 1.00 42.94 194 PRO A C 1
ATOM 1520 O O . PRO A 1 194 ? -5.075 2.259 36.625 1.00 42.94 194 PRO A O 1
ATOM 1523 N N . LEU A 1 195 ? -3.679 1.391 38.170 1.00 46.47 195 LEU A N 1
ATOM 1524 C CA . LEU A 1 195 ? -2.921 0.589 37.213 1.00 46.47 195 LEU A CA 1
ATOM 1525 C C . LEU A 1 195 ? -3.838 -0.483 36.614 1.00 46.47 195 LEU A C 1
ATOM 1527 O O . LEU A 1 195 ? -4.566 -1.170 37.334 1.00 46.47 195 LEU A O 1
ATOM 1531 N N . ALA A 1 196 ? -3.789 -0.632 35.290 1.00 41.72 196 ALA A N 1
ATOM 1532 C CA . ALA A 1 196 ? -4.581 -1.633 34.590 1.00 41.72 196 ALA A CA 1
ATOM 1533 C C . ALA A 1 196 ? -4.175 -3.064 35.022 1.00 41.72 196 ALA A C 1
ATOM 1535 O O . ALA A 1 196 ? -2.978 -3.351 35.122 1.00 41.72 196 ALA A O 1
ATOM 1536 N N . PRO A 1 197 ? -5.137 -3.982 35.242 1.00 38.97 197 PRO A N 1
ATOM 1537 C CA . PRO A 1 197 ? -4.851 -5.382 35.557 1.00 38.97 197 PRO A CA 1
ATOM 1538 C C . PRO A 1 197 ? -4.076 -6.105 34.436 1.00 38.97 197 PRO A C 1
ATOM 1540 O O . PRO A 1 197 ? -4.293 -5.799 33.259 1.00 38.97 197 PRO A O 1
ATOM 1543 N N . PRO A 1 198 ? -3.238 -7.110 34.762 1.00 38.06 198 PRO A N 1
ATOM 1544 C CA . PRO A 1 198 ? -2.496 -7.890 33.772 1.00 38.06 198 PRO A CA 1
ATOM 1545 C C . PRO A 1 198 ? -3.419 -8.760 32.897 1.00 38.06 198 PRO A C 1
ATOM 1547 O O . PRO A 1 198 ? -4.361 -9.383 33.383 1.00 38.06 198 PRO A O 1
ATOM 1550 N N . LEU A 1 199 ? -3.137 -8.807 31.587 1.00 40.12 199 LEU A N 1
ATOM 1551 C CA . LEU A 1 199 ? -3.973 -9.490 30.586 1.00 40.12 199 LEU A CA 1
ATOM 1552 C C . LEU A 1 199 ? -3.646 -10.992 30.415 1.00 40.12 199 LEU A C 1
ATOM 1554 O O . LEU A 1 199 ? -2.465 -11.324 30.243 1.00 40.12 199 LEU A O 1
ATOM 1558 N N . PRO A 1 200 ? -4.661 -11.866 30.243 1.00 36.62 200 PRO A N 1
ATOM 1559 C CA . PRO A 1 200 ? -4.497 -13.228 29.731 1.00 36.62 200 PRO A CA 1
ATOM 1560 C C . PRO A 1 200 ? -4.149 -13.273 28.226 1.00 36.62 200 PRO A C 1
ATOM 1562 O O . PRO A 1 200 ? -4.236 -12.284 27.497 1.00 36.62 200 PRO A O 1
ATOM 1565 N N . SER A 1 201 ? -3.663 -14.431 27.785 1.00 43.62 201 SER A N 1
ATOM 1566 C CA . SER A 1 201 ? -3.038 -14.723 26.490 1.00 43.62 201 SER A CA 1
ATOM 1567 C C . SER A 1 201 ? -4.042 -14.994 25.354 1.00 43.62 201 SER A C 1
ATOM 1569 O O . SER A 1 201 ? -4.554 -16.100 25.229 1.00 43.62 201 SER A O 1
ATOM 1571 N N . GLY A 1 202 ? -4.257 -13.990 24.501 1.00 42.88 202 GLY A N 1
ATOM 1572 C CA . GLY A 1 202 ? -4.658 -14.099 23.085 1.00 42.88 202 GLY A CA 1
ATOM 1573 C C . GLY A 1 202 ? -3.695 -13.243 22.245 1.00 42.88 202 GLY A C 1
ATOM 1574 O O . GLY A 1 202 ? -2.883 -12.549 22.853 1.00 42.88 202 GLY A O 1
ATOM 1575 N N . GLU A 1 203 ? -3.712 -13.285 20.906 1.00 50.56 203 GLU A N 1
ATOM 1576 C CA . GLU A 1 203 ? -2.788 -12.483 20.071 1.00 50.56 203 GLU A CA 1
ATOM 1577 C C . GLU A 1 203 ? -2.864 -10.991 20.445 1.00 50.56 203 GLU A C 1
ATOM 1579 O O . GLU A 1 203 ? -3.828 -10.290 20.146 1.00 50.56 203 GLU A O 1
ATOM 1584 N N . LYS A 1 204 ? -1.859 -10.513 21.187 1.00 65.81 204 LYS A N 1
ATOM 1585 C CA . LYS A 1 204 ? -1.831 -9.151 21.722 1.00 65.81 204 LYS A CA 1
ATOM 1586 C C . LYS A 1 204 ? -1.266 -8.239 20.644 1.00 65.81 204 LYS A C 1
ATOM 1588 O O . LYS A 1 204 ? -0.152 -8.466 20.179 1.00 65.81 204 LYS A O 1
ATOM 1593 N N . LEU A 1 205 ? -2.002 -7.193 20.274 1.00 74.62 205 LEU A N 1
ATOM 1594 C CA . LEU A 1 205 ? -1.431 -6.085 19.514 1.00 74.62 205 LEU A CA 1
ATOM 1595 C C . LEU A 1 205 ? -0.268 -5.497 20.335 1.00 74.62 205 LEU A C 1
ATOM 1597 O O . LEU A 1 205 ? -0.462 -5.060 21.467 1.00 74.62 205 LEU A O 1
ATOM 1601 N N . THR A 1 206 ? 0.944 -5.537 19.783 1.00 80.50 206 THR A N 1
ATOM 1602 C CA . THR A 1 206 ? 2.184 -5.080 20.445 1.00 80.50 206 THR A CA 1
ATOM 1603 C C . THR A 1 206 ? 2.694 -3.749 19.901 1.00 80.50 206 THR A C 1
ATOM 1605 O O . THR A 1 206 ? 3.705 -3.232 20.377 1.00 80.50 206 THR A O 1
ATOM 1608 N N . VAL A 1 207 ? 2.003 -3.195 18.907 1.00 85.88 207 VAL A N 1
ATOM 1609 C CA . VAL A 1 207 ? 2.326 -1.924 18.260 1.00 85.88 207 VAL A CA 1
ATOM 1610 C C . VAL A 1 207 ? 1.248 -0.890 18.549 1.00 85.88 207 VAL A C 1
ATOM 1612 O O . VAL A 1 207 ? 0.070 -1.222 18.664 1.00 85.88 207 VAL A O 1
ATOM 1615 N N . ASP A 1 208 ? 1.662 0.365 18.682 1.00 85.88 208 ASP A N 1
ATOM 1616 C CA . ASP A 1 208 ? 0.758 1.492 18.897 1.00 85.88 208 ASP A CA 1
ATOM 1617 C C . ASP A 1 208 ? -0.135 1.733 17.669 1.00 85.88 208 ASP A C 1
ATOM 1619 O O . ASP A 1 208 ? 0.262 1.460 16.532 1.00 85.88 208 ASP A O 1
ATOM 1623 N N . LEU A 1 209 ? -1.335 2.269 17.893 1.00 86.25 209 LEU A N 1
ATOM 1624 C CA . LEU A 1 209 ? -2.289 2.620 16.836 1.00 86.25 209 LEU A CA 1
ATOM 1625 C C . LEU A 1 209 ? -1.859 3.873 16.068 1.00 86.25 209 LEU A C 1
ATOM 1627 O O . LEU A 1 209 ? -2.192 4.019 14.892 1.00 86.25 209 LEU A O 1
ATOM 1631 N N . ILE A 1 210 ? -1.060 4.732 16.702 1.00 86.88 210 ILE A N 1
ATOM 1632 C CA . ILE A 1 210 ? -0.551 5.963 16.101 1.00 86.88 210 ILE A CA 1
ATOM 1633 C C . ILE A 1 210 ? 0.543 5.645 15.078 1.00 86.88 210 ILE A C 1
ATOM 1635 O O . ILE A 1 210 ? 1.512 4.940 15.372 1.00 86.88 210 ILE A O 1
ATOM 1639 N N . ILE A 1 211 ? 0.398 6.213 13.881 1.00 89.88 211 ILE A N 1
ATOM 1640 C CA . ILE A 1 211 ? 1.411 6.172 12.823 1.00 89.88 211 ILE A CA 1
ATOM 1641 C C . ILE A 1 211 ? 2.342 7.381 12.973 1.00 89.88 211 ILE A C 1
ATOM 1643 O O . ILE A 1 211 ? 1.887 8.519 12.910 1.00 89.88 211 ILE A O 1
ATOM 1647 N N . GLU A 1 212 ? 3.649 7.166 13.117 1.00 88.25 212 GLU A N 1
ATOM 1648 C CA . GLU A 1 212 ? 4.648 8.242 13.125 1.00 88.25 212 GLU A CA 1
ATOM 1649 C C . GLU A 1 212 ? 5.509 8.238 11.860 1.00 88.25 212 GLU A C 1
ATOM 1651 O O . GLU A 1 212 ? 6.139 7.237 11.516 1.00 88.25 212 GLU A O 1
ATOM 1656 N N . ASN A 1 213 ? 5.629 9.392 11.204 1.00 85.44 213 ASN A N 1
ATOM 1657 C CA . ASN A 1 213 ? 6.564 9.576 10.099 1.00 85.44 213 ASN A CA 1
ATOM 1658 C C . ASN A 1 213 ? 7.819 10.307 10.604 1.00 85.44 213 ASN A C 1
ATOM 1660 O O . ASN A 1 213 ? 7.824 11.524 10.781 1.00 85.44 213 ASN A O 1
ATOM 1664 N N . ARG A 1 214 ? 8.864 9.539 10.926 1.00 81.12 214 ARG A N 1
ATOM 1665 C CA . ARG A 1 214 ? 10.167 10.059 11.365 1.00 81.12 214 ARG A CA 1
ATOM 1666 C C . ARG A 1 214 ? 11.103 10.128 10.168 1.00 81.12 214 ARG A C 1
ATOM 1668 O O . ARG A 1 214 ? 11.079 9.231 9.331 1.00 81.12 214 ARG A O 1
ATOM 1675 N N . SER A 1 215 ? 11.944 11.162 10.125 1.00 75.44 215 SER A N 1
ATOM 1676 C CA . SER A 1 215 ? 12.945 11.308 9.067 1.00 75.44 215 SER A CA 1
ATOM 1677 C C . SER A 1 215 ? 13.842 10.073 8.991 1.00 75.44 215 SER A C 1
ATOM 1679 O O . SER A 1 215 ? 14.287 9.556 10.023 1.00 75.44 215 SER A O 1
ATOM 1681 N N . LYS A 1 216 ? 14.154 9.667 7.758 1.00 72.06 216 LYS A N 1
ATOM 1682 C CA . LYS A 1 216 ? 15.113 8.601 7.461 1.00 72.06 216 LYS A CA 1
ATOM 1683 C C . LYS A 1 216 ? 16.484 8.889 8.052 1.00 72.06 216 LYS A C 1
ATOM 1685 O O . LYS A 1 216 ? 17.164 7.953 8.428 1.00 72.06 216 LYS A O 1
ATOM 1690 N N . ASP A 1 217 ? 16.859 10.153 8.203 1.00 73.38 217 ASP A N 1
ATOM 1691 C CA . ASP A 1 217 ? 18.191 10.536 8.681 1.00 73.38 217 ASP A CA 1
ATOM 1692 C C . ASP A 1 217 ? 18.308 10.528 10.212 1.00 73.38 217 ASP A C 1
ATOM 1694 O O . ASP A 1 217 ? 19.391 10.705 10.764 1.00 73.38 217 ASP A O 1
ATOM 1698 N N . SER A 1 218 ? 17.193 10.321 10.920 1.00 73.50 218 SER A N 1
ATOM 1699 C CA . SER A 1 218 ? 17.175 10.297 12.381 1.00 73.50 218 SER A CA 1
ATOM 1700 C C . SER A 1 218 ? 17.331 8.879 12.921 1.00 73.50 218 SER A C 1
ATOM 1702 O O . SER A 1 218 ? 16.670 7.942 12.467 1.00 73.50 218 SER A O 1
ATOM 1704 N N . VAL A 1 219 ? 18.185 8.718 13.935 1.00 74.62 219 VAL A N 1
ATOM 1705 C CA . VAL A 1 219 ? 18.292 7.451 14.662 1.00 74.62 219 VAL A CA 1
ATOM 1706 C C . VAL A 1 219 ? 16.970 7.180 15.370 1.00 74.62 219 VAL A C 1
ATOM 1708 O O . VAL A 1 219 ? 16.481 7.984 16.166 1.00 74.62 219 VAL A O 1
ATOM 1711 N N . LYS A 1 220 ? 16.392 6.020 15.079 1.00 79.38 220 LYS A N 1
ATOM 1712 C CA . LYS A 1 220 ? 15.100 5.611 15.619 1.00 79.38 220 LYS A CA 1
ATOM 1713 C C . LYS A 1 220 ? 15.262 5.008 17.009 1.00 79.38 220 LYS A C 1
ATOM 1715 O O . LYS A 1 220 ? 16.235 4.308 17.291 1.00 79.38 220 LYS A O 1
ATOM 1720 N N . SER A 1 221 ? 14.285 5.265 17.880 1.00 81.88 221 SER A N 1
ATOM 1721 C CA . SER A 1 221 ? 14.268 4.684 19.225 1.00 81.88 221 SER A CA 1
ATOM 1722 C C . SER A 1 221 ? 14.308 3.155 19.164 1.00 81.88 221 SER A C 1
ATOM 1724 O O . SER A 1 221 ? 13.670 2.531 18.316 1.00 81.88 221 SER A O 1
ATOM 1726 N N . LYS A 1 222 ? 15.006 2.536 20.122 1.00 79.12 222 LYS A N 1
ATOM 1727 C CA . LYS A 1 222 ? 15.069 1.072 20.277 1.00 79.12 222 LYS A CA 1
ATOM 1728 C C . LYS A 1 222 ? 13.700 0.441 20.564 1.00 79.12 222 LYS A C 1
ATOM 1730 O O . LYS A 1 222 ? 13.554 -0.764 20.387 1.00 79.12 222 LYS A O 1
ATOM 1735 N N . SER A 1 223 ? 12.718 1.237 20.986 1.00 82.50 223 SER A N 1
ATOM 1736 C CA . SER A 1 223 ? 11.335 0.813 21.248 1.00 82.50 223 SER A CA 1
ATOM 1737 C C . SER A 1 223 ? 10.384 1.150 20.098 1.00 82.50 223 SER A C 1
ATOM 1739 O O . SER A 1 223 ? 9.177 1.225 20.309 1.00 82.50 223 SER A O 1
ATOM 1741 N N . MET A 1 224 ? 10.907 1.378 18.893 1.00 85.62 224 MET A N 1
ATOM 1742 C CA . MET A 1 224 ? 10.118 1.714 17.714 1.00 85.62 224 MET A CA 1
ATOM 1743 C C . MET A 1 224 ? 10.343 0.688 16.602 1.00 85.62 224 MET A C 1
ATOM 1745 O O . MET A 1 224 ? 11.468 0.246 16.362 1.00 85.62 224 MET A O 1
ATOM 1749 N N . TYR A 1 225 ? 9.263 0.322 15.919 1.00 89.88 225 TYR A N 1
ATOM 1750 C CA . TYR A 1 225 ? 9.297 -0.490 14.709 1.00 89.88 225 TYR A CA 1
ATOM 1751 C C . TYR A 1 225 ? 9.163 0.409 13.486 1.00 89.88 225 TYR A C 1
ATOM 1753 O O . TYR A 1 225 ? 8.385 1.363 13.500 1.00 89.88 225 TYR A O 1
ATOM 1761 N N . THR A 1 226 ? 9.909 0.089 12.430 1.00 91.12 226 THR A N 1
ATOM 1762 C CA . THR A 1 226 ? 9.806 0.748 11.126 1.00 91.12 226 THR A CA 1
ATOM 1763 C C . THR A 1 226 ? 9.126 -0.181 10.139 1.00 91.12 226 THR A C 1
ATOM 1765 O O . THR A 1 226 ? 9.492 -1.351 10.027 1.00 91.12 226 THR A O 1
ATOM 1768 N N . PHE A 1 227 ? 8.177 0.372 9.398 1.00 92.06 227 PHE A N 1
ATOM 1769 C CA . PHE A 1 227 ? 7.449 -0.293 8.337 1.00 92.06 227 PHE A CA 1
ATOM 1770 C C . PHE A 1 227 ? 7.718 0.392 7.000 1.00 92.06 227 PHE A C 1
ATOM 1772 O O . PHE A 1 227 ? 7.883 1.609 6.949 1.00 92.06 227 PHE A O 1
ATOM 1779 N N . LEU A 1 228 ? 7.765 -0.393 5.931 1.00 90.94 228 LEU A N 1
ATOM 1780 C CA . LEU A 1 228 ? 7.949 0.036 4.552 1.00 90.94 228 LEU A CA 1
ATOM 1781 C C . LEU A 1 228 ? 6.706 -0.332 3.754 1.00 90.94 228 LEU A C 1
ATOM 1783 O O . LEU A 1 228 ? 6.123 -1.395 3.964 1.00 90.94 228 LEU A O 1
ATOM 1787 N N . CYS A 1 229 ? 6.340 0.517 2.796 1.00 90.94 229 CYS A N 1
ATOM 1788 C CA . CYS A 1 229 ? 5.346 0.139 1.800 1.00 90.94 229 CYS A CA 1
ATOM 1789 C C . CYS A 1 229 ? 5.882 -1.000 0.931 1.00 90.94 229 CYS A C 1
ATOM 1791 O O . CYS A 1 229 ? 5.254 -2.049 0.837 1.00 90.94 229 CYS A O 1
ATOM 1793 N N . ALA A 1 230 ? 7.055 -0.783 0.323 1.00 89.44 230 ALA A N 1
ATOM 1794 C CA . ALA A 1 230 ? 7.750 -1.740 -0.536 1.00 89.44 230 ALA A CA 1
ATOM 1795 C C . ALA A 1 230 ? 6.900 -2.332 -1.683 1.00 89.44 230 ALA A C 1
ATOM 1797 O O . ALA A 1 230 ? 7.305 -3.318 -2.289 1.00 89.44 230 ALA A O 1
ATOM 1798 N N . GLN A 1 231 ? 5.751 -1.729 -2.010 1.00 88.12 231 GLN A N 1
ATOM 1799 C CA . GLN A 1 231 ? 4.940 -2.145 -3.148 1.00 88.12 231 GLN A CA 1
ATOM 1800 C C . GLN A 1 231 ? 5.653 -1.789 -4.452 1.00 88.12 231 GLN A C 1
ATOM 1802 O O . GLN A 1 231 ? 6.121 -0.660 -4.632 1.00 88.12 231 GLN A O 1
ATOM 1807 N N . GLU A 1 232 ? 5.729 -2.763 -5.352 1.00 87.75 232 GLU A N 1
ATOM 1808 C CA . GLU A 1 232 ? 6.156 -2.565 -6.730 1.00 87.75 232 GLU A CA 1
ATOM 1809 C C . GLU A 1 232 ? 5.005 -1.923 -7.501 1.00 87.75 232 GLU A C 1
ATOM 1811 O O . GLU A 1 232 ? 3.942 -2.515 -7.665 1.00 87.75 232 GLU A O 1
ATOM 1816 N N . VAL A 1 233 ? 5.206 -0.686 -7.945 1.00 89.19 233 VAL A N 1
ATOM 1817 C CA . VAL A 1 233 ? 4.216 0.067 -8.714 1.00 89.19 233 VAL A CA 1
ATOM 1818 C C . VAL A 1 233 ? 4.832 0.538 -10.016 1.00 89.19 233 VAL A C 1
ATOM 1820 O O . VAL A 1 233 ? 6.027 0.839 -10.093 1.00 89.19 233 VAL A O 1
ATOM 1823 N N . ARG A 1 234 ? 4.020 0.642 -11.065 1.00 89.00 234 ARG A N 1
ATOM 1824 C CA . ARG A 1 234 ? 4.463 1.290 -12.297 1.00 89.00 234 ARG A CA 1
ATOM 1825 C C . ARG A 1 234 ? 4.803 2.749 -11.999 1.00 89.00 234 ARG A C 1
ATOM 1827 O O . ARG A 1 234 ? 4.129 3.413 -11.213 1.00 89.00 234 ARG A O 1
ATOM 1834 N N . ARG A 1 235 ? 5.844 3.278 -12.642 1.00 88.94 235 ARG A N 1
ATO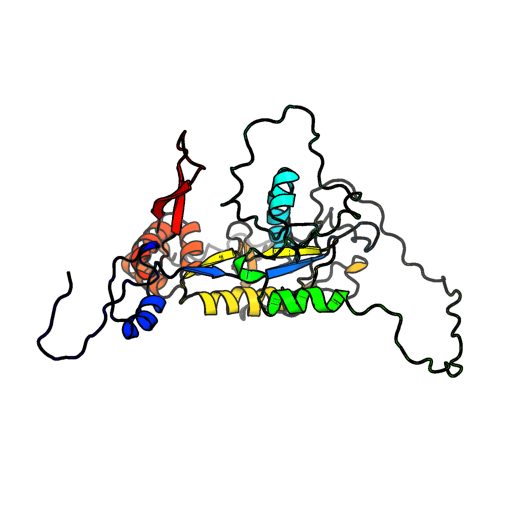M 1835 C CA . ARG A 1 235 ? 6.318 4.654 -12.433 1.00 88.94 235 ARG A CA 1
ATOM 1836 C C . ARG A 1 235 ? 5.214 5.705 -12.603 1.00 88.94 235 ARG A C 1
ATOM 1838 O O . ARG A 1 235 ? 5.207 6.678 -11.855 1.00 88.94 235 ARG A O 1
ATOM 1845 N N . SER A 1 236 ? 4.317 5.523 -13.569 1.00 88.19 236 SER A N 1
ATOM 1846 C CA . SER A 1 236 ? 3.176 6.413 -13.825 1.00 88.19 236 SER A CA 1
ATOM 1847 C C . SER A 1 236 ? 2.094 6.351 -12.746 1.00 88.19 236 SER A C 1
ATOM 1849 O O . SER A 1 236 ? 1.459 7.369 -12.484 1.00 88.19 236 SER A O 1
ATOM 1851 N N . ASP A 1 237 ? 1.941 5.210 -12.072 1.00 89.62 237 ASP A N 1
ATOM 1852 C CA . ASP A 1 237 ? 0.946 5.008 -11.012 1.00 89.62 237 ASP A CA 1
ATOM 1853 C C . ASP A 1 237 ? 1.458 5.466 -9.636 1.00 89.62 237 ASP A C 1
ATOM 1855 O O . ASP A 1 237 ? 0.670 5.754 -8.733 1.00 89.62 237 ASP A O 1
ATOM 1859 N N . PHE A 1 238 ? 2.780 5.596 -9.466 1.00 91.88 238 PHE A N 1
ATOM 1860 C CA . PHE A 1 238 ? 3.396 5.991 -8.196 1.00 91.88 238 PHE A CA 1
ATOM 1861 C C . PHE A 1 238 ? 2.815 7.280 -7.574 1.00 91.88 238 PHE A C 1
ATOM 1863 O O . PHE A 1 238 ? 2.554 7.264 -6.369 1.00 91.88 238 PHE A O 1
ATOM 1870 N N . PRO A 1 239 ? 2.572 8.386 -8.313 1.00 93.00 239 PRO A N 1
ATOM 1871 C CA . PRO A 1 239 ? 1.987 9.594 -7.727 1.00 93.00 239 PRO A CA 1
ATOM 1872 C C . PRO A 1 239 ? 0.604 9.355 -7.109 1.00 93.00 239 PRO A C 1
ATOM 1874 O O . PRO A 1 239 ? 0.317 9.873 -6.029 1.00 93.00 239 PRO A O 1
ATOM 1877 N N . TRP A 1 240 ? -0.235 8.546 -7.761 1.00 91.38 240 TRP A N 1
ATOM 1878 C CA . TRP A 1 240 ? -1.567 8.197 -7.265 1.00 91.38 240 TRP A CA 1
ATOM 1879 C C . TRP A 1 240 ? -1.497 7.240 -6.084 1.00 91.38 240 TRP A C 1
ATOM 1881 O O . TRP A 1 240 ? -2.181 7.462 -5.090 1.00 91.38 240 TRP A O 1
ATOM 1891 N N . HIS A 1 241 ? -0.618 6.239 -6.143 1.00 92.31 241 HIS A N 1
ATOM 1892 C CA . HIS A 1 241 ? -0.336 5.364 -5.011 1.00 92.31 241 HIS A CA 1
ATOM 1893 C C . HIS A 1 241 ? 0.106 6.171 -3.778 1.00 92.31 241 HIS A C 1
ATOM 1895 O O . HIS A 1 241 ? -0.474 6.030 -2.702 1.00 92.31 241 HIS A O 1
ATOM 1901 N N . TYR A 1 242 ? 1.081 7.073 -3.939 1.00 93.94 242 TYR A N 1
ATOM 1902 C CA . TYR A 1 242 ? 1.558 7.927 -2.853 1.00 93.94 242 TYR A CA 1
ATOM 1903 C C . TYR A 1 242 ? 0.437 8.790 -2.283 1.00 93.94 242 TYR A C 1
ATOM 1905 O O . TYR A 1 242 ? 0.243 8.826 -1.068 1.00 93.94 242 TYR A O 1
ATOM 1913 N N . LYS A 1 243 ? -0.318 9.463 -3.154 1.00 93.25 243 LYS A N 1
ATOM 1914 C CA . LYS A 1 243 ? -1.421 10.318 -2.734 1.00 93.25 243 LYS A CA 1
ATOM 1915 C C . LYS A 1 243 ? -2.481 9.516 -1.980 1.00 93.25 243 LYS A C 1
ATOM 1917 O O . LYS A 1 243 ? -2.734 9.800 -0.819 1.00 93.25 243 LYS A O 1
ATOM 1922 N N . ASN A 1 244 ? -3.041 8.484 -2.599 1.00 89.06 244 ASN A N 1
ATOM 1923 C CA . ASN A 1 244 ? -4.191 7.767 -2.059 1.00 89.06 244 ASN A CA 1
ATOM 1924 C C . ASN A 1 244 ? -3.817 6.963 -0.807 1.00 89.06 244 ASN A C 1
ATOM 1926 O O . ASN A 1 244 ? -4.517 7.019 0.197 1.00 89.06 244 ASN A O 1
ATOM 1930 N N . VAL A 1 245 ? -2.699 6.233 -0.836 1.00 89.25 245 VAL A N 1
ATOM 1931 C CA . VAL A 1 245 ? -2.319 5.334 0.262 1.00 89.25 245 VAL A CA 1
ATOM 1932 C C . VAL A 1 245 ? -1.621 6.097 1.382 1.00 89.25 245 VAL A C 1
ATOM 1934 O O . VAL A 1 245 ? -1.982 5.950 2.550 1.00 89.25 245 VAL A O 1
ATOM 1937 N N . HIS A 1 246 ? -0.619 6.912 1.055 1.00 92.12 246 HIS A N 1
ATOM 1938 C CA . HIS A 1 246 ? 0.257 7.505 2.063 1.00 92.12 246 HIS A CA 1
ATOM 1939 C C . HIS A 1 246 ? -0.208 8.886 2.524 1.00 92.12 246 HIS A C 1
ATOM 1941 O O . HIS A 1 246 ? -0.285 9.123 3.730 1.00 92.12 246 HIS A O 1
ATOM 1947 N N . ALA A 1 247 ? -0.527 9.784 1.591 1.00 91.44 247 ALA A N 1
ATOM 1948 C CA . ALA A 1 247 ? -0.895 11.158 1.924 1.00 91.44 247 ALA A CA 1
ATOM 1949 C C . ALA A 1 247 ? -2.341 11.276 2.428 1.00 91.44 247 ALA A C 1
ATOM 1951 O O . ALA A 1 247 ? -2.583 11.942 3.429 1.00 91.44 247 ALA A O 1
ATOM 1952 N N . ASP A 1 248 ? -3.288 10.608 1.772 1.00 89.56 248 ASP A N 1
ATOM 1953 C CA . ASP A 1 248 ? -4.714 10.789 2.035 1.00 89.56 248 ASP A CA 1
ATOM 1954 C C . ASP A 1 248 ? -5.226 9.811 3.091 1.00 89.56 248 ASP A C 1
ATOM 1956 O O . ASP A 1 248 ? -5.994 10.216 3.957 1.00 89.56 248 ASP A O 1
ATOM 1960 N N . ILE A 1 249 ? -4.780 8.552 3.079 1.00 88.81 249 ILE A N 1
ATOM 1961 C CA . ILE A 1 249 ? -5.221 7.548 4.054 1.00 88.81 249 ILE A CA 1
ATOM 1962 C C . ILE A 1 249 ? -4.282 7.507 5.263 1.00 88.81 249 ILE A C 1
ATOM 1964 O O . ILE A 1 249 ? -4.684 7.883 6.363 1.00 88.81 249 ILE A O 1
ATOM 1968 N N . GLN A 1 250 ? -3.028 7.067 5.098 1.00 89.69 250 GLN A N 1
ATOM 1969 C CA . GLN A 1 250 ? -2.148 6.807 6.246 1.00 89.69 250 GLN A CA 1
ATOM 1970 C C . GLN A 1 250 ? -1.867 8.053 7.088 1.00 89.69 250 GLN A C 1
ATOM 1972 O O . GLN A 1 250 ? -1.958 7.983 8.314 1.00 89.69 250 GLN A O 1
ATOM 1977 N N . ALA A 1 251 ? -1.559 9.192 6.462 1.00 87.62 251 ALA A N 1
ATOM 1978 C CA . ALA A 1 251 ? -1.271 10.423 7.200 1.00 87.62 251 ALA A CA 1
ATOM 1979 C C . ALA A 1 251 ? -2.495 10.968 7.959 1.00 87.62 251 ALA A C 1
ATOM 1981 O O . ALA A 1 251 ? -2.338 11.648 8.972 1.00 87.62 251 ALA A O 1
ATOM 1982 N N . ASN A 1 252 ? -3.707 10.635 7.511 1.00 88.88 252 ASN A N 1
ATOM 1983 C CA . ASN A 1 252 ? -4.953 11.144 8.077 1.00 88.88 252 ASN A CA 1
ATOM 1984 C C . ASN A 1 252 ? -5.656 10.146 9.015 1.00 88.88 252 ASN A C 1
ATOM 1986 O O . ASN A 1 252 ? -6.674 10.492 9.614 1.00 88.88 252 ASN A O 1
ATOM 1990 N N . LEU A 1 253 ? -5.124 8.936 9.217 1.00 87.31 253 LEU A N 1
ATOM 1991 C CA . LEU A 1 253 ? -5.673 7.987 10.200 1.00 87.31 253 LEU A CA 1
ATOM 1992 C C . LEU A 1 253 ? -5.552 8.487 11.643 1.00 87.31 253 LEU A C 1
ATOM 1994 O O . LEU A 1 253 ? -6.413 8.189 12.464 1.00 87.31 253 LEU A O 1
ATOM 1998 N N . ASN A 1 254 ? -4.544 9.308 11.945 1.00 84.06 254 ASN A N 1
ATOM 1999 C CA . ASN A 1 254 ? -4.341 9.905 13.267 1.00 84.06 254 ASN A CA 1
ATOM 2000 C C . ASN A 1 254 ? -5.298 11.093 13.533 1.00 84.06 254 ASN A C 1
ATOM 2002 O O . ASN A 1 254 ? -4.852 12.176 13.910 1.00 84.06 254 ASN A O 1
ATOM 2006 N N . GLY A 1 255 ? -6.607 10.934 13.311 1.00 82.00 255 GLY A N 1
ATOM 2007 C CA . GLY A 1 255 ? -7.617 11.937 13.676 1.00 82.00 255 GLY A CA 1
ATOM 2008 C C . GLY A 1 255 ? -8.546 12.396 12.552 1.00 82.00 255 GLY A C 1
ATOM 2009 O O . GLY A 1 255 ? -9.674 12.797 12.831 1.00 82.00 255 GLY A O 1
ATOM 2010 N N . TRP A 1 256 ? -8.129 12.377 11.288 1.00 84.12 256 TRP A N 1
ATOM 2011 C CA . TRP A 1 256 ? -8.950 12.905 10.188 1.00 84.12 256 TRP A CA 1
ATOM 2012 C C . TRP A 1 256 ? -9.939 11.876 9.636 1.00 84.12 256 TRP A C 1
ATOM 2014 O O . TRP A 1 256 ? -11.104 12.218 9.462 1.00 84.12 256 TRP A O 1
ATOM 2024 N N . LEU A 1 257 ? -9.519 10.624 9.417 1.00 87.12 257 LEU A N 1
ATOM 2025 C CA . LEU A 1 257 ? -10.437 9.526 9.085 1.00 87.12 257 LEU A CA 1
ATOM 2026 C C . LEU A 1 257 ? -11.164 9.024 10.334 1.00 87.12 257 LEU A C 1
ATOM 2028 O O . LEU A 1 257 ? -12.384 8.850 10.320 1.00 87.12 257 LEU A O 1
ATOM 2032 N N . GLU A 1 258 ? -10.419 8.828 11.421 1.00 88.00 258 GLU A N 1
ATOM 2033 C CA . GLU A 1 258 ? -10.921 8.326 12.697 1.00 88.00 258 GLU A CA 1
ATOM 2034 C C . GLU A 1 258 ? -10.318 9.123 13.855 1.00 88.00 258 GLU A C 1
ATOM 2036 O O . GLU A 1 258 ? -9.115 9.357 13.906 1.00 88.00 258 GLU A O 1
ATOM 2041 N N . THR A 1 259 ? -11.156 9.578 14.786 1.00 89.06 259 THR A N 1
ATOM 2042 C CA . THR A 1 259 ? -10.734 10.286 16.001 1.00 89.06 259 THR A CA 1
ATOM 2043 C C . THR A 1 259 ? -11.081 9.464 17.228 1.00 89.06 259 THR A C 1
ATOM 2045 O O . THR A 1 259 ? -12.251 9.181 17.487 1.00 89.06 259 THR A O 1
ATOM 2048 N N . ARG A 1 260 ? -10.078 9.153 18.046 1.00 86.19 260 ARG A N 1
ATOM 2049 C CA . ARG A 1 260 ? -10.286 8.525 19.352 1.00 86.19 260 ARG A CA 1
ATOM 2050 C C . ARG A 1 260 ? -10.560 9.558 20.433 1.00 86.19 260 ARG A C 1
ATOM 2052 O O . ARG A 1 260 ? -10.054 10.677 20.387 1.00 86.19 260 ARG A O 1
ATOM 2059 N N . CYS A 1 261 ? -11.324 9.158 21.447 1.00 86.62 261 CYS A N 1
ATOM 2060 C CA . CYS A 1 261 ? -11.429 9.934 22.678 1.00 86.62 261 CYS A CA 1
ATOM 2061 C C . CYS A 1 261 ? -10.026 10.181 23.263 1.00 86.62 261 CYS A C 1
ATOM 2063 O O . CYS A 1 261 ? -9.260 9.227 23.352 1.00 86.62 261 CYS A O 1
ATOM 2065 N N . PRO A 1 262 ? -9.682 11.387 23.749 1.00 85.19 262 PRO A N 1
ATOM 2066 C CA . PRO A 1 262 ? -8.408 11.625 24.439 1.00 85.19 262 PRO A CA 1
ATOM 2067 C C . PRO A 1 262 ? -8.154 10.670 25.619 1.00 85.19 262 PRO A C 1
ATOM 2069 O O . PRO A 1 262 ? -7.011 10.357 25.938 1.00 85.19 262 PRO A O 1
ATOM 2072 N N . MET A 1 263 ? -9.223 10.136 26.221 1.00 81.56 263 MET A N 1
ATOM 2073 C CA . MET A 1 263 ? -9.157 9.144 27.296 1.00 81.56 263 MET A CA 1
ATOM 2074 C C . MET A 1 263 ? -8.957 7.700 26.800 1.00 81.56 263 MET A C 1
ATOM 2076 O O . MET A 1 263 ? -9.065 6.761 27.591 1.00 81.56 263 MET A O 1
ATOM 2080 N N . TRP A 1 264 ? -8.680 7.483 25.508 1.00 77.00 264 TRP A N 1
ATOM 2081 C CA . TRP A 1 264 ? -8.506 6.142 24.936 1.00 77.00 264 TRP A CA 1
ATOM 2082 C C . TRP A 1 264 ? -7.354 5.375 25.579 1.00 77.00 264 TRP A C 1
ATOM 2084 O O . TRP A 1 264 ? -7.484 4.181 25.816 1.00 77.00 264 TRP A O 1
ATOM 2094 N N . GLN A 1 265 ? -6.278 6.072 25.948 1.00 71.25 265 GLN A N 1
ATOM 2095 C CA . GLN A 1 265 ? -5.126 5.498 26.646 1.00 71.25 265 GLN A CA 1
ATOM 2096 C C . GLN A 1 265 ? -5.470 4.946 28.041 1.00 71.25 265 GLN A C 1
ATOM 2098 O O . GLN A 1 265 ? -4.746 4.109 28.564 1.00 71.25 265 GLN A O 1
ATOM 2103 N N . TYR A 1 266 ? -6.593 5.379 28.625 1.00 73.56 266 TYR A N 1
ATOM 2104 C CA . TYR A 1 266 ? -7.120 4.878 29.899 1.00 73.56 266 TYR A CA 1
ATOM 2105 C C . TYR A 1 266 ? -8.244 3.846 29.716 1.00 73.56 266 TYR A C 1
ATOM 2107 O O . TYR A 1 266 ? -8.816 3.374 30.694 1.00 73.56 266 TYR A O 1
ATOM 2115 N N . GLY A 1 267 ? -8.581 3.499 28.471 1.00 72.12 267 GLY A N 1
ATOM 2116 C CA . GLY A 1 267 ? -9.565 2.467 28.140 1.00 72.12 267 GLY A CA 1
ATOM 2117 C C . GLY A 1 267 ? -10.897 2.952 27.623 1.00 72.12 267 GLY A C 1
ATOM 2118 O O . GLY A 1 267 ? -11.800 2.140 27.428 1.00 72.12 267 GLY A O 1
ATOM 2119 N N . CYS A 1 268 ? -11.023 4.243 27.314 1.00 78.25 268 CYS A N 1
ATOM 2120 C CA . CYS A 1 268 ? -12.162 4.690 26.532 1.00 78.25 268 CYS A CA 1
ATOM 2121 C C . CYS A 1 268 ? -12.118 4.066 25.127 1.00 78.25 268 CYS A C 1
ATOM 2123 O O . CYS A 1 268 ? -11.167 4.242 24.370 1.00 78.25 268 CYS A O 1
ATOM 2125 N N . ARG A 1 269 ? -13.183 3.353 24.762 1.00 77.31 269 ARG A N 1
ATOM 2126 C CA . ARG A 1 269 ? -13.308 2.684 23.457 1.00 77.31 269 ARG A CA 1
ATOM 2127 C C . ARG A 1 269 ? -13.954 3.565 22.391 1.00 77.31 269 ARG A C 1
ATOM 2129 O O . ARG A 1 269 ? -14.105 3.134 21.250 1.00 77.31 269 ARG A O 1
ATOM 2136 N N . PHE A 1 270 ? -14.363 4.774 22.772 1.00 84.94 270 PHE A N 1
ATOM 2137 C CA . PHE A 1 270 ? -15.027 5.700 21.874 1.00 84.94 270 PHE A CA 1
ATOM 2138 C C . PHE A 1 270 ? -14.079 6.111 20.744 1.00 84.94 270 PHE A C 1
ATOM 2140 O O . PHE A 1 270 ? -12.997 6.660 20.979 1.00 84.94 270 PHE A O 1
ATOM 2147 N N . CYS A 1 271 ? -14.522 5.841 19.523 1.00 86.38 271 CYS A N 1
ATOM 2148 C CA . CYS A 1 271 ? -13.889 6.263 18.289 1.00 86.38 271 CYS A CA 1
ATOM 2149 C C . CYS A 1 271 ? -14.978 6.834 17.383 1.00 86.38 271 CYS A C 1
ATOM 2151 O O . CYS A 1 271 ? -16.048 6.241 17.245 1.00 86.38 271 CYS A O 1
ATOM 2153 N N . LEU A 1 272 ? -14.705 7.993 16.798 1.00 88.50 272 LEU A N 1
ATOM 2154 C CA . LEU A 1 272 ? -15.573 8.663 15.847 1.00 88.50 272 LEU A CA 1
ATOM 2155 C C . LEU A 1 272 ? -14.953 8.547 14.458 1.00 88.50 272 LEU A C 1
ATOM 2157 O O . LEU A 1 272 ? -13.893 9.121 14.204 1.00 88.50 272 LEU A O 1
ATOM 2161 N N . ARG A 1 273 ? -15.640 7.863 13.543 1.00 87.88 273 ARG A N 1
ATOM 2162 C CA . ARG A 1 273 ? -15.318 7.920 12.117 1.00 87.88 273 ARG A CA 1
ATOM 2163 C C . ARG A 1 273 ? -15.809 9.251 11.556 1.00 87.88 273 ARG A C 1
ATOM 2165 O O . ARG A 1 273 ? -16.989 9.573 11.659 1.00 87.88 273 ARG A O 1
ATOM 2172 N N . ARG A 1 274 ? -14.889 10.042 11.008 1.00 87.69 274 ARG A N 1
ATOM 2173 C CA . ARG A 1 274 ? -15.153 11.395 10.491 1.00 87.69 274 ARG A CA 1
ATOM 2174 C C . ARG A 1 274 ? -15.266 11.438 8.974 1.00 87.69 274 ARG A C 1
ATOM 2176 O O . ARG A 1 274 ? -15.854 12.374 8.443 1.00 87.69 274 ARG A O 1
ATOM 2183 N N . PHE A 1 275 ? -14.727 10.433 8.292 1.00 85.44 275 PHE A N 1
ATOM 2184 C CA . PHE A 1 275 ? -14.846 10.286 6.849 1.00 85.44 275 PHE A CA 1
ATOM 2185 C C . PHE A 1 275 ? -15.903 9.232 6.514 1.00 85.44 275 PHE A C 1
ATOM 2187 O O . PHE A 1 275 ? -15.739 8.057 6.848 1.00 85.44 275 PHE A O 1
ATOM 2194 N N . HIS A 1 276 ? -16.987 9.657 5.867 1.00 83.56 276 HIS A N 1
ATOM 2195 C CA . HIS A 1 276 ? -18.065 8.782 5.421 1.00 83.56 276 HIS A CA 1
ATOM 2196 C C . HIS A 1 276 ? -18.366 9.020 3.934 1.00 83.56 276 HIS A C 1
ATOM 2198 O O . HIS A 1 276 ? -18.247 10.154 3.458 1.00 83.56 276 HIS A O 1
ATOM 2204 N N . PRO A 1 277 ? -18.780 7.979 3.191 1.00 87.44 277 PRO A N 1
ATOM 2205 C CA . PRO A 1 277 ? -19.397 8.168 1.885 1.00 87.44 277 PRO A CA 1
ATOM 2206 C C . PRO A 1 277 ? -20.577 9.147 1.972 1.00 87.44 277 PRO A C 1
ATOM 2208 O O . PRO A 1 277 ? -21.215 9.277 3.016 1.00 87.44 277 PRO A O 1
ATOM 2211 N N . HIS A 1 278 ? -20.881 9.842 0.874 1.00 87.50 278 HIS A N 1
ATOM 2212 C CA . HIS A 1 278 ? -21.957 10.839 0.861 1.00 87.50 278 HIS A CA 1
ATOM 2213 C C . HIS A 1 278 ? -23.327 10.242 1.235 1.00 87.50 278 HIS A C 1
ATOM 2215 O O . HIS A 1 278 ? -24.105 10.877 1.942 1.00 87.50 278 HIS A O 1
ATOM 2221 N N . ASP A 1 279 ? -23.599 9.014 0.790 1.00 87.06 279 ASP A N 1
ATOM 2222 C CA . ASP A 1 279 ? -24.809 8.271 1.133 1.00 87.06 279 ASP A CA 1
ATOM 2223 C C . ASP A 1 279 ? -24.562 7.417 2.398 1.00 87.06 279 ASP A C 1
ATOM 2225 O O . ASP A 1 279 ? -23.686 6.547 2.374 1.00 87.06 279 ASP A O 1
ATOM 2229 N N . PRO A 1 280 ? -25.330 7.622 3.489 1.00 83.06 280 PRO A N 1
ATOM 2230 C CA . PRO A 1 280 ? -25.133 6.938 4.771 1.00 83.06 280 PRO A CA 1
ATOM 2231 C C . PRO A 1 280 ? -25.414 5.431 4.719 1.00 83.06 280 PRO A C 1
ATOM 2233 O O . PRO A 1 280 ? -25.099 4.715 5.670 1.00 83.06 280 PRO A O 1
ATOM 2236 N N . ARG A 1 281 ? -26.001 4.930 3.625 1.00 85.94 281 ARG A N 1
ATOM 2237 C CA . ARG A 1 281 ? -26.145 3.491 3.383 1.00 85.94 281 ARG A CA 1
ATOM 2238 C C . ARG A 1 281 ? -24.816 2.820 3.081 1.00 85.94 281 ARG A C 1
ATOM 2240 O O . ARG A 1 281 ? -24.763 1.600 3.113 1.00 85.94 281 ARG A O 1
ATOM 2247 N N . TRP A 1 282 ? -23.769 3.571 2.765 1.00 86.44 282 TRP A N 1
ATOM 2248 C CA . TRP A 1 282 ? -22.454 3.025 2.469 1.00 86.44 282 TRP A CA 1
ATOM 2249 C C . TRP A 1 282 ? -21.501 3.254 3.632 1.00 86.44 282 TRP A C 1
ATOM 2251 O O . TRP A 1 282 ? -21.434 4.335 4.214 1.00 86.44 282 TRP A O 1
ATOM 2261 N N . GLU A 1 283 ? -20.718 2.232 3.937 1.00 87.06 283 GLU A N 1
ATOM 2262 C CA . GLU A 1 283 ? -19.745 2.227 5.010 1.00 87.06 283 GLU A CA 1
ATOM 2263 C C . GLU A 1 283 ? -18.355 1.898 4.468 1.00 87.06 283 GLU A C 1
ATOM 2265 O O . GLU A 1 283 ? -18.168 0.992 3.650 1.00 87.06 283 GLU A O 1
ATOM 2270 N N . LEU A 1 284 ? -17.373 2.662 4.940 1.00 87.75 284 LEU A N 1
ATOM 2271 C CA . LEU A 1 284 ? -15.964 2.398 4.698 1.00 87.75 284 LEU A CA 1
ATOM 2272 C C . LEU A 1 284 ? -15.491 1.293 5.646 1.00 87.75 284 LEU A C 1
ATOM 2274 O O . LEU A 1 284 ? -15.626 1.430 6.858 1.00 87.75 284 LEU A O 1
ATOM 2278 N N . HIS A 1 285 ? -14.895 0.241 5.103 1.00 87.06 285 HIS A N 1
ATOM 2279 C CA . HIS A 1 285 ? -14.269 -0.830 5.869 1.00 87.06 285 HIS A CA 1
ATOM 2280 C C . HIS A 1 285 ? -12.879 -1.137 5.310 1.00 87.06 285 HIS A C 1
ATOM 2282 O O . HIS A 1 285 ? -12.533 -0.748 4.192 1.00 87.06 285 HIS A O 1
ATOM 2288 N N . TYR A 1 286 ? -12.072 -1.820 6.113 1.00 87.88 286 TYR A N 1
ATOM 2289 C CA . TYR A 1 286 ? -10.789 -2.355 5.684 1.00 87.88 286 TYR A CA 1
ATOM 2290 C C . TYR A 1 286 ? -10.945 -3.847 5.387 1.00 87.88 286 TYR A C 1
ATOM 2292 O O . TYR A 1 286 ? -11.417 -4.599 6.240 1.00 87.88 286 TYR A O 1
ATOM 2300 N N . ASP A 1 287 ? -10.574 -4.267 4.181 1.00 87.06 287 ASP A N 1
ATOM 2301 C CA . ASP A 1 287 ? -10.547 -5.671 3.786 1.00 87.06 287 ASP A CA 1
ATOM 2302 C C . ASP A 1 287 ? -9.159 -6.247 4.089 1.00 87.06 287 ASP A C 1
ATOM 2304 O O . ASP A 1 287 ? -8.157 -5.882 3.471 1.00 87.06 287 ASP A O 1
ATOM 2308 N N . ASP A 1 288 ? -9.107 -7.161 5.057 1.00 83.38 288 ASP A N 1
ATOM 2309 C CA . ASP A 1 288 ? -7.876 -7.817 5.499 1.00 83.38 288 ASP A CA 1
ATOM 2310 C C . ASP A 1 288 ? -7.246 -8.735 4.438 1.00 83.38 288 ASP A C 1
ATOM 2312 O O . ASP A 1 288 ? -6.033 -8.944 4.468 1.00 83.38 288 ASP A O 1
ATOM 2316 N N . LEU A 1 289 ? -8.041 -9.303 3.524 1.00 82.88 289 LEU A N 1
ATOM 2317 C CA . LEU A 1 289 ? -7.564 -10.215 2.479 1.00 82.88 289 LEU A CA 1
ATOM 2318 C C . LEU A 1 289 ? -6.948 -9.443 1.315 1.00 82.88 289 LEU A C 1
ATOM 2320 O O . LEU A 1 289 ? -5.912 -9.843 0.791 1.00 82.88 289 LEU A O 1
ATOM 2324 N N . GLN A 1 290 ? -7.596 -8.348 0.919 1.00 80.25 290 GLN A N 1
ATOM 2325 C CA . GLN A 1 290 ? -7.118 -7.446 -0.133 1.00 80.25 290 GLN A CA 1
ATOM 2326 C C . GLN A 1 290 ? -6.104 -6.419 0.394 1.00 80.25 290 GLN A C 1
ATOM 2328 O O . GLN A 1 290 ? -5.551 -5.641 -0.378 1.00 80.25 290 GLN A O 1
ATOM 2333 N N . GLU A 1 291 ? -5.917 -6.362 1.715 1.00 83.50 291 GLU A N 1
ATOM 2334 C CA . GLU A 1 291 ? -5.169 -5.332 2.439 1.00 83.50 291 GLU A CA 1
ATOM 2335 C C . GLU A 1 291 ? -5.520 -3.890 2.010 1.00 83.50 291 GLU A C 1
ATOM 2337 O O . GLU A 1 291 ? -4.677 -2.986 2.060 1.00 83.50 291 GLU A O 1
ATOM 2342 N N . SER A 1 292 ? -6.777 -3.659 1.618 1.00 85.50 292 SER A N 1
ATOM 2343 C CA . SER A 1 292 ? -7.245 -2.424 0.983 1.00 85.50 292 SER A CA 1
ATOM 2344 C C . SER A 1 292 ? -8.499 -1.857 1.650 1.00 85.50 292 SER A C 1
ATOM 2346 O O . SER A 1 292 ? -9.174 -2.516 2.438 1.00 85.50 292 SER A O 1
ATOM 2348 N N . PHE A 1 293 ? -8.798 -0.592 1.359 1.00 86.88 293 PHE A N 1
ATOM 2349 C CA . PHE A 1 293 ? -10.010 0.066 1.833 1.00 86.88 293 PHE A CA 1
ATOM 2350 C C . PHE A 1 293 ? -11.132 -0.152 0.830 1.00 86.88 293 PHE A C 1
ATOM 2352 O O . PHE A 1 293 ? -10.955 0.094 -0.363 1.00 86.88 293 PHE A O 1
ATOM 2359 N N . ALA A 1 294 ? -12.293 -0.558 1.325 1.00 85.75 294 ALA A N 1
ATOM 2360 C CA . ALA A 1 294 ? -13.454 -0.849 0.509 1.00 85.75 294 ALA A CA 1
ATOM 2361 C C . ALA A 1 294 ? -14.697 -0.145 1.053 1.00 85.75 294 ALA A C 1
ATOM 2363 O O . ALA A 1 294 ? -14.820 0.164 2.239 1.00 85.75 294 ALA A O 1
ATOM 2364 N N . VAL A 1 295 ? -15.640 0.121 0.154 1.00 87.12 295 VAL A N 1
ATOM 2365 C CA . VAL A 1 295 ? -16.924 0.735 0.487 1.00 87.12 295 VAL A CA 1
ATOM 2366 C C . VAL A 1 295 ? -18.001 -0.319 0.268 1.00 87.12 295 VAL A C 1
ATOM 2368 O O . VAL A 1 295 ? -18.128 -0.858 -0.829 1.00 87.12 295 VAL A O 1
ATOM 2371 N N . ALA A 1 296 ? -18.756 -0.642 1.314 1.00 84.75 296 ALA A N 1
ATOM 2372 C CA . ALA A 1 296 ? -19.830 -1.630 1.264 1.00 84.75 296 ALA A CA 1
ATOM 2373 C C . ALA A 1 296 ? -21.154 -1.004 1.683 1.00 84.75 296 ALA A C 1
ATOM 2375 O O . ALA A 1 296 ? -21.190 -0.092 2.503 1.00 84.75 296 ALA A O 1
ATOM 2376 N N . VAL A 1 297 ? -22.258 -1.514 1.142 1.00 84.06 297 VAL A N 1
ATOM 2377 C CA . VAL A 1 297 ? -23.586 -1.144 1.632 1.00 84.06 297 VAL A CA 1
ATOM 2378 C C . VAL A 1 297 ? -23.768 -1.741 3.025 1.00 84.06 297 VAL A C 1
ATOM 2380 O O . VAL A 1 297 ? -23.616 -2.951 3.217 1.00 84.06 297 VAL A O 1
ATOM 2383 N N . ARG A 1 298 ? -24.116 -0.894 3.992 1.00 77.06 298 ARG A N 1
ATOM 2384 C CA . ARG A 1 298 ? -24.499 -1.273 5.345 1.00 77.06 298 ARG A CA 1
ATOM 2385 C C . ARG A 1 298 ? -25.688 -2.220 5.248 1.00 77.06 298 ARG A C 1
ATOM 2387 O O . ARG A 1 298 ? -26.786 -1.824 4.862 1.00 77.06 298 ARG A O 1
ATOM 2394 N N . ARG A 1 299 ? -25.470 -3.491 5.583 1.00 64.69 299 ARG A N 1
ATOM 2395 C CA . ARG A 1 299 ? -26.566 -4.452 5.714 1.00 64.69 299 ARG A CA 1
ATOM 2396 C C . ARG A 1 299 ? -27.331 -4.085 6.976 1.00 64.69 299 ARG A C 1
ATOM 2398 O O . ARG A 1 299 ? -26.862 -4.352 8.079 1.00 64.69 299 ARG A O 1
ATOM 2405 N N . GLU A 1 300 ? -28.483 -3.445 6.826 1.00 57.12 300 GLU A N 1
ATOM 2406 C CA . GLU A 1 300 ? -29.405 -3.289 7.943 1.00 57.12 300 GLU A CA 1
ATOM 2407 C C . GLU A 1 300 ? -29.849 -4.688 8.378 1.00 57.12 300 GLU A C 1
ATOM 2409 O O . GLU A 1 300 ? -30.630 -5.362 7.709 1.00 57.12 300 GLU A O 1
ATOM 2414 N N . THR A 1 301 ? -29.322 -5.164 9.504 1.00 46.62 301 THR A N 1
ATOM 2415 C CA . THR A 1 301 ? -29.927 -6.272 10.239 1.00 46.62 301 THR A CA 1
ATOM 2416 C C . THR A 1 301 ? -31.240 -5.766 10.832 1.00 46.62 301 THR A C 1
ATOM 2418 O O . THR A 1 301 ? -31.315 -5.458 12.023 1.00 46.62 301 THR A O 1
ATOM 2421 N N . VAL A 1 302 ? -32.279 -5.635 10.007 1.00 45.25 302 VAL A N 1
ATOM 2422 C CA . VAL A 1 302 ? -33.640 -5.468 10.508 1.00 45.25 302 VAL A CA 1
ATOM 2423 C C . VAL A 1 302 ? -34.055 -6.835 11.031 1.00 45.25 302 VAL A C 1
ATOM 2425 O O . VAL A 1 302 ? -34.455 -7.724 10.279 1.00 45.25 302 VAL A O 1
ATOM 2428 N N . ALA A 1 303 ? -33.908 -7.034 12.340 1.00 44.09 303 ALA A N 1
ATOM 2429 C CA . ALA A 1 303 ? -34.564 -8.126 13.042 1.00 44.09 303 ALA A CA 1
ATOM 2430 C C . ALA A 1 303 ? -36.084 -7.912 12.928 1.00 44.09 303 ALA A C 1
ATOM 2432 O O . ALA A 1 303 ? -36.693 -7.300 13.798 1.00 44.09 303 ALA A O 1
ATOM 2433 N N . GLY A 1 304 ? -36.693 -8.345 11.822 1.00 44.25 304 GLY A N 1
ATOM 2434 C CA . GLY A 1 304 ? -38.139 -8.218 11.640 1.00 44.25 304 GLY A CA 1
ATOM 2435 C C . GLY A 1 304 ? -38.670 -8.331 10.216 1.00 44.25 304 GLY A C 1
ATOM 2436 O O . GLY A 1 304 ? -39.790 -8.806 10.051 1.00 44.25 304 GLY A O 1
ATOM 2437 N N . GLU A 1 305 ? -37.906 -7.983 9.181 1.00 41.62 305 GLU A N 1
ATOM 2438 C CA . GLU A 1 305 ? -38.451 -7.969 7.817 1.00 41.62 305 GLU A CA 1
ATOM 2439 C C . GLU A 1 305 ? -38.093 -9.242 7.053 1.00 41.62 305 GLU A C 1
ATOM 2441 O O . GLU A 1 305 ? -37.094 -9.355 6.346 1.00 41.62 305 GLU A O 1
ATOM 2446 N N . LYS A 1 306 ? -38.965 -10.241 7.205 1.00 47.28 306 LYS A N 1
ATOM 2447 C CA . LYS A 1 306 ? -39.115 -11.294 6.203 1.00 47.28 306 LYS A CA 1
ATOM 2448 C C . LYS A 1 306 ? -39.664 -10.625 4.934 1.00 47.28 306 LYS A C 1
ATOM 2450 O O . LYS A 1 306 ? -40.746 -10.049 4.996 1.00 47.28 306 LYS A O 1
ATOM 2455 N N . ASN A 1 307 ? -38.955 -10.773 3.814 1.00 42.84 307 ASN A N 1
ATOM 2456 C CA . ASN A 1 307 ? -39.346 -10.382 2.446 1.00 42.84 307 ASN A CA 1
ATOM 2457 C C . ASN A 1 307 ? -38.942 -8.976 1.962 1.00 42.84 307 ASN A C 1
ATOM 2459 O O . ASN A 1 307 ? -39.760 -8.256 1.395 1.00 42.84 307 ASN A O 1
ATOM 2463 N N . LEU A 1 308 ? -37.659 -8.626 2.053 1.00 50.16 308 LEU A N 1
ATOM 2464 C CA . LEU A 1 308 ? -37.061 -7.814 0.989 1.00 50.16 308 LEU A CA 1
ATOM 2465 C C . LEU A 1 308 ? -36.550 -8.790 -0.073 1.00 50.16 308 LEU A C 1
ATOM 2467 O O . LEU A 1 308 ? -35.505 -9.416 0.104 1.00 50.16 308 LEU A O 1
ATOM 2471 N N . GLU A 1 309 ? -37.340 -8.974 -1.136 1.00 49.03 309 GLU A N 1
ATOM 2472 C CA . GLU A 1 309 ? -36.880 -9.602 -2.379 1.00 49.03 309 GLU A CA 1
ATOM 2473 C C . GLU A 1 309 ? -35.504 -9.010 -2.721 1.00 49.03 309 GLU A C 1
ATOM 2475 O O . GLU A 1 309 ? -35.368 -7.778 -2.704 1.00 49.03 309 GLU A O 1
ATOM 2480 N N . PRO A 1 310 ? -34.467 -9.828 -2.982 1.00 49.25 310 PRO A N 1
ATOM 2481 C CA . PRO A 1 310 ? -33.194 -9.288 -3.416 1.00 49.25 310 PRO A CA 1
ATOM 2482 C C . PRO A 1 310 ? -33.489 -8.499 -4.684 1.00 49.25 310 PRO A C 1
ATOM 2484 O O . PRO A 1 310 ? -33.901 -9.085 -5.685 1.00 49.25 310 PRO A O 1
ATOM 2487 N N . VAL A 1 311 ? -33.339 -7.170 -4.629 1.00 53.44 311 VAL A N 1
ATOM 2488 C CA . VAL A 1 311 ? -33.404 -6.335 -5.827 1.00 53.44 311 VAL A CA 1
ATOM 2489 C C . VAL A 1 311 ? -32.478 -7.023 -6.817 1.00 53.44 311 VAL A C 1
ATOM 2491 O O . VAL A 1 311 ? -31.284 -7.148 -6.539 1.00 53.44 311 VAL A O 1
ATOM 2494 N N . GLN A 1 312 ? -33.044 -7.555 -7.903 1.00 55.34 312 GLN A N 1
ATOM 2495 C CA . GLN A 1 312 ? -32.307 -8.173 -8.999 1.00 55.34 312 GLN A CA 1
ATOM 2496 C C . GLN A 1 312 ? -31.528 -7.054 -9.688 1.00 55.34 312 GLN A C 1
ATOM 2498 O O . GLN A 1 312 ? -31.890 -6.554 -10.748 1.00 55.34 312 GLN A O 1
ATOM 2503 N N . GLY A 1 313 ? -30.493 -6.580 -9.003 1.00 58.97 313 GLY A N 1
ATOM 2504 C CA . GLY A 1 313 ? -29.528 -5.652 -9.532 1.00 58.97 313 GLY A CA 1
ATOM 2505 C C . GLY A 1 313 ? -28.790 -6.370 -10.641 1.00 58.97 313 GLY A C 1
ATOM 2506 O O . GLY A 1 313 ? -28.382 -7.523 -10.488 1.00 58.97 313 GLY A O 1
ATOM 2507 N N . LEU A 1 314 ? -28.639 -5.685 -11.768 1.00 74.31 314 LEU A N 1
ATOM 2508 C CA . LEU A 1 314 ? -27.752 -6.126 -12.831 1.00 74.31 314 LEU A CA 1
ATOM 2509 C C . LEU A 1 314 ? -26.365 -6.351 -12.220 1.00 74.31 314 LEU A C 1
ATOM 2511 O O . LEU A 1 314 ? -25.754 -5.428 -11.679 1.00 74.31 314 LEU A O 1
ATOM 2515 N N . ASN A 1 315 ? -25.895 -7.594 -12.259 1.00 82.50 315 ASN A N 1
ATOM 2516 C CA . ASN A 1 315 ? -24.542 -7.923 -11.840 1.00 82.50 315 ASN A CA 1
ATOM 2517 C C . ASN A 1 315 ? -23.579 -7.404 -12.916 1.00 82.50 315 ASN A C 1
ATOM 2519 O O . ASN A 1 315 ? -23.825 -7.607 -14.104 1.00 82.50 315 ASN A O 1
ATOM 2523 N N . ILE A 1 316 ? -22.479 -6.762 -12.513 1.00 89.12 316 ILE A N 1
ATOM 2524 C CA . ILE A 1 316 ? -21.439 -6.292 -13.438 1.00 89.12 316 ILE A CA 1
ATOM 2525 C C . ILE A 1 316 ? -20.950 -7.418 -14.359 1.00 89.12 316 ILE A C 1
ATOM 2527 O O . ILE A 1 316 ? -20.712 -7.180 -15.536 1.00 89.12 316 ILE A O 1
ATOM 2531 N N . LEU A 1 317 ? -20.916 -8.662 -13.865 1.00 89.31 317 LEU A N 1
ATOM 2532 C CA . LEU A 1 317 ? -20.525 -9.847 -14.635 1.00 89.31 317 LEU A CA 1
ATOM 2533 C C . LEU A 1 317 ? -21.493 -10.202 -15.780 1.00 89.31 317 LEU A C 1
ATOM 2535 O O . LEU A 1 317 ? -21.174 -11.062 -16.592 1.00 89.31 317 LEU A O 1
ATOM 2539 N N . MET A 1 318 ? -22.672 -9.574 -15.856 1.00 91.56 318 MET A N 1
ATOM 2540 C CA . MET A 1 318 ? -23.604 -9.741 -16.980 1.00 91.56 318 MET A CA 1
ATOM 2541 C C . MET A 1 318 ? -23.240 -8.873 -18.188 1.00 91.56 318 MET A C 1
ATOM 2543 O O . MET A 1 318 ? -23.825 -9.043 -19.258 1.00 91.56 318 MET A O 1
ATOM 2547 N N . LEU A 1 319 ? -22.318 -7.922 -18.027 1.00 93.06 319 LEU A N 1
ATOM 2548 C CA . LEU A 1 319 ? -21.831 -7.118 -19.138 1.00 93.06 319 LEU A CA 1
ATOM 2549 C C . LEU A 1 319 ? -20.983 -7.982 -20.088 1.00 93.06 319 LEU A C 1
ATOM 2551 O O . LEU A 1 319 ? -20.253 -8.861 -19.626 1.00 93.06 319 LEU A O 1
ATOM 2555 N N . PRO A 1 320 ? -21.032 -7.724 -21.409 1.00 95.19 320 PRO A N 1
ATOM 2556 C CA . PRO A 1 320 ? -20.121 -8.352 -22.362 1.00 95.19 320 PRO A CA 1
ATOM 2557 C C . PRO A 1 320 ? -18.653 -8.135 -21.980 1.00 95.19 320 PRO A C 1
ATOM 2559 O O . PRO A 1 320 ? -18.301 -7.105 -21.398 1.00 95.19 320 PRO A O 1
ATOM 2562 N N . PHE A 1 321 ? -17.791 -9.081 -22.355 1.00 95.62 321 PHE A N 1
ATOM 2563 C CA . PHE A 1 321 ? -16.365 -9.057 -22.022 1.00 95.62 321 PHE A CA 1
ATOM 2564 C C . PHE A 1 321 ? -15.694 -7.739 -22.432 1.00 95.62 321 PHE A C 1
ATOM 2566 O O . PHE A 1 321 ? -14.958 -7.147 -21.651 1.00 95.62 321 PHE A O 1
ATOM 2573 N N . GLU A 1 322 ? -16.014 -7.220 -23.614 1.00 96.50 322 GLU A N 1
ATOM 2574 C CA . GLU A 1 322 ? -15.457 -5.976 -24.149 1.00 96.50 322 GLU A CA 1
ATOM 2575 C C . GLU A 1 322 ? -15.836 -4.764 -23.291 1.00 96.50 322 GLU A C 1
ATOM 2577 O O . GLU A 1 322 ? -15.031 -3.852 -23.114 1.00 96.50 322 GLU A O 1
ATOM 2582 N N . MET A 1 323 ? -17.043 -4.767 -22.718 1.00 96.12 323 MET A N 1
ATOM 2583 C CA . MET A 1 323 ? -17.499 -3.705 -21.818 1.00 96.12 323 MET A CA 1
ATOM 2584 C C . MET A 1 323 ? -16.770 -3.782 -20.479 1.00 96.12 323 MET A C 1
ATOM 2586 O O . MET A 1 323 ? -16.393 -2.751 -19.929 1.00 96.12 323 MET A O 1
ATOM 2590 N N . LEU A 1 324 ? -16.513 -4.994 -19.982 1.00 96.00 324 LEU A N 1
ATOM 2591 C CA . LEU A 1 324 ? -15.713 -5.211 -18.778 1.00 96.00 324 LEU A CA 1
ATOM 2592 C C . LEU A 1 324 ? -14.266 -4.748 -18.982 1.00 96.00 324 LEU A C 1
ATOM 2594 O O . LEU A 1 324 ? -13.757 -3.992 -18.160 1.00 96.00 324 LEU A O 1
ATOM 2598 N N . VAL A 1 325 ? -13.632 -5.118 -20.099 1.00 96.00 325 VAL A N 1
ATOM 2599 C CA . VAL A 1 325 ? -12.282 -4.650 -20.463 1.00 96.00 325 VAL A CA 1
ATOM 2600 C C . VAL A 1 325 ? -12.251 -3.131 -20.586 1.00 96.00 325 VAL A C 1
ATOM 2602 O O . VAL A 1 325 ? -11.356 -2.491 -20.037 1.00 96.00 325 VAL A O 1
ATOM 2605 N N . HIS A 1 326 ? -13.248 -2.535 -21.246 1.00 95.75 326 HIS A N 1
ATOM 2606 C CA . HIS A 1 326 ? -13.338 -1.085 -21.381 1.00 95.75 326 HIS A CA 1
ATOM 2607 C C . HIS A 1 326 ? -13.443 -0.390 -20.018 1.00 95.75 326 HIS A C 1
ATOM 2609 O O . HIS A 1 326 ? -12.680 0.534 -19.752 1.00 95.75 326 HIS A O 1
ATOM 2615 N N . ILE A 1 327 ? -14.315 -0.861 -19.121 1.00 95.25 327 ILE A N 1
ATOM 2616 C CA . ILE A 1 327 ? -14.436 -0.322 -17.758 1.00 95.25 327 ILE A CA 1
ATOM 2617 C C . ILE A 1 327 ? -13.110 -0.473 -17.001 1.00 95.25 327 ILE A C 1
ATOM 2619 O O . ILE A 1 327 ? -12.617 0.491 -16.415 1.00 95.25 327 ILE A O 1
ATOM 2623 N N . CYS A 1 328 ? -12.502 -1.659 -17.048 1.00 95.00 328 CYS A N 1
ATOM 2624 C CA . CYS A 1 328 ? -11.233 -1.936 -16.385 1.00 95.00 328 CYS A CA 1
ATOM 2625 C C . CYS A 1 328 ? -10.065 -1.113 -16.959 1.00 95.00 328 CYS A C 1
ATOM 2627 O O . CYS A 1 328 ? -9.137 -0.802 -16.220 1.00 95.00 328 CYS A O 1
ATOM 2629 N N . SER A 1 329 ? -10.109 -0.681 -18.224 1.00 93.56 329 SER A N 1
ATOM 2630 C CA . SER A 1 329 ? -9.052 0.150 -18.829 1.00 93.56 329 SER A CA 1
ATOM 2631 C C . SER A 1 329 ? -8.888 1.530 -18.167 1.00 93.56 329 SER A C 1
ATOM 2633 O O . SER A 1 329 ? -7.809 2.129 -18.235 1.00 93.56 329 SER A O 1
ATOM 2635 N N . PHE A 1 330 ? -9.931 2.012 -17.476 1.00 93.06 330 PHE A N 1
ATOM 2636 C CA . PHE A 1 330 ? -9.904 3.253 -16.693 1.00 93.06 330 PHE A CA 1
ATOM 2637 C C . PHE A 1 330 ? -9.330 3.079 -15.281 1.00 93.06 330 PHE A C 1
ATOM 2639 O O . PHE A 1 330 ? -9.117 4.077 -14.593 1.00 93.06 330 PHE A O 1
ATOM 2646 N N . LEU A 1 331 ? -9.098 1.843 -14.835 1.00 91.00 331 LEU A N 1
ATOM 2647 C CA . LEU A 1 331 ? -8.540 1.551 -13.519 1.00 91.00 331 LEU A CA 1
ATOM 2648 C 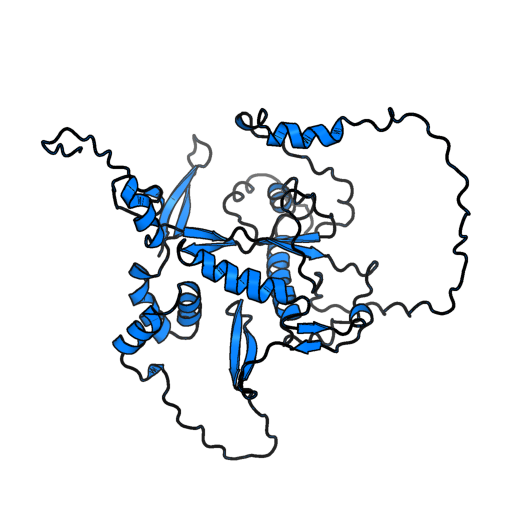C . LEU A 1 331 ? -7.006 1.593 -13.553 1.00 91.00 331 LEU A C 1
ATOM 2650 O O . LEU A 1 331 ? -6.370 1.273 -14.561 1.00 91.00 331 LEU A O 1
ATOM 2654 N N . ASP A 1 332 ? -6.409 1.991 -12.432 1.00 87.12 332 ASP A N 1
ATOM 2655 C CA . ASP A 1 332 ? -4.967 1.918 -12.205 1.00 87.12 332 ASP A CA 1
ATOM 2656 C C . ASP A 1 332 ? -4.527 0.478 -11.897 1.00 87.12 332 ASP A C 1
ATOM 2658 O O . ASP A 1 332 ? -5.342 -0.386 -11.555 1.00 87.12 332 ASP A O 1
ATOM 2662 N N . GLY A 1 333 ? -3.220 0.207 -11.995 1.00 85.94 333 GLY A N 1
AT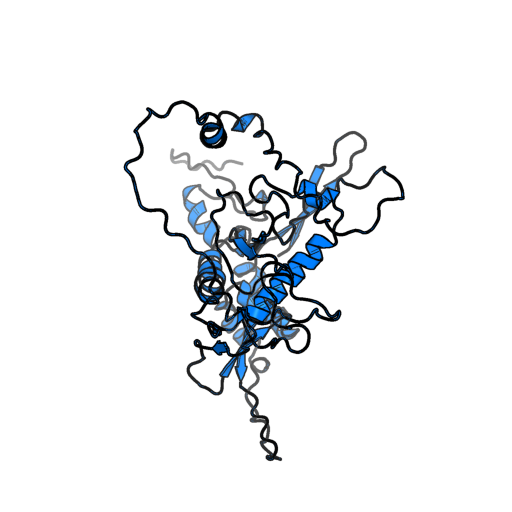OM 2663 C CA . GLY A 1 333 ? -2.681 -1.143 -11.806 1.00 85.94 333 GLY A CA 1
ATOM 2664 C C . GLY A 1 333 ? -3.028 -1.763 -10.446 1.00 85.94 333 GLY A C 1
ATOM 2665 O O . GLY A 1 333 ? -3.278 -2.965 -10.362 1.00 85.94 333 GLY A O 1
ATOM 2666 N N . ILE A 1 334 ? -3.118 -0.949 -9.387 1.00 83.50 334 ILE A N 1
ATOM 2667 C CA . ILE A 1 334 ? -3.484 -1.414 -8.040 1.00 83.50 334 ILE A CA 1
ATOM 2668 C C . ILE A 1 334 ? -4.955 -1.840 -7.999 1.00 83.50 334 ILE A C 1
ATOM 2670 O O . ILE A 1 334 ? -5.266 -2.932 -7.522 1.00 83.50 334 ILE A O 1
ATOM 2674 N N . SER A 1 335 ? -5.863 -1.021 -8.534 1.00 88.62 335 SER A N 1
ATOM 2675 C CA . SER A 1 335 ? -7.286 -1.374 -8.592 1.00 88.62 335 SER A CA 1
ATOM 2676 C C . SER A 1 335 ? -7.535 -2.603 -9.466 1.00 88.62 335 SER A C 1
ATOM 2678 O O . SER A 1 335 ? -8.373 -3.434 -9.118 1.00 88.62 335 SER A O 1
ATOM 2680 N N . LEU A 1 336 ? -6.787 -2.767 -10.563 1.00 91.62 336 LEU A N 1
ATOM 2681 C CA . LEU A 1 336 ? -6.835 -3.973 -11.395 1.00 91.62 336 LEU A CA 1
ATOM 2682 C C . LEU A 1 336 ? -6.362 -5.220 -10.641 1.00 91.62 336 LEU A C 1
ATOM 2684 O O . LEU A 1 336 ? -6.971 -6.279 -10.786 1.00 91.62 336 LEU A O 1
ATOM 2688 N N . ASN A 1 337 ? -5.324 -5.103 -9.809 1.00 88.44 337 ASN A N 1
ATOM 2689 C CA . ASN A 1 337 ? -4.865 -6.205 -8.965 1.00 88.44 337 ASN A CA 1
ATOM 2690 C C . ASN A 1 337 ? -5.967 -6.642 -7.987 1.00 88.44 337 ASN A C 1
ATOM 2692 O O . ASN A 1 337 ? -6.355 -7.810 -7.984 1.00 88.44 337 ASN A O 1
ATOM 2696 N N . ASN A 1 338 ? -6.552 -5.687 -7.258 1.00 89.25 338 ASN A N 1
ATOM 2697 C CA . ASN A 1 338 ? -7.658 -5.960 -6.337 1.00 89.25 338 ASN A CA 1
ATOM 2698 C C . ASN A 1 338 ? -8.857 -6.583 -7.072 1.00 89.25 338 ASN A C 1
ATOM 2700 O O . ASN A 1 338 ? -9.437 -7.567 -6.616 1.00 89.25 338 ASN A O 1
ATOM 2704 N N . MET A 1 339 ? -9.196 -6.070 -8.260 1.00 90.06 339 MET A N 1
ATOM 2705 C CA . MET A 1 339 ? -10.279 -6.604 -9.091 1.00 90.06 339 MET A CA 1
ATOM 2706 C C . MET A 1 339 ? -10.025 -8.066 -9.498 1.00 90.06 339 MET A C 1
ATOM 2708 O O . MET A 1 339 ? -10.920 -8.905 -9.375 1.00 90.06 339 MET A O 1
ATOM 2712 N N . ALA A 1 340 ? -8.800 -8.410 -9.903 1.00 92.56 340 ALA A N 1
ATOM 2713 C CA . ALA A 1 340 ? -8.411 -9.767 -10.299 1.00 92.56 340 ALA A CA 1
ATOM 2714 C C . ALA A 1 340 ? -8.475 -10.801 -9.153 1.00 92.56 340 ALA A C 1
ATOM 2716 O O . ALA A 1 340 ? -8.489 -12.021 -9.392 1.00 92.56 340 ALA A O 1
ATOM 2717 N N . LEU A 1 341 ? -8.503 -10.334 -7.902 1.00 90.19 341 LEU A N 1
ATOM 2718 C CA . LEU A 1 341 ? -8.636 -11.170 -6.712 1.00 90.19 341 LEU A CA 1
ATOM 2719 C C . LEU A 1 341 ? -10.098 -11.434 -6.318 1.00 90.19 341 LEU A C 1
ATOM 2721 O O . LEU A 1 341 ? -10.342 -12.357 -5.544 1.00 90.19 341 LEU A O 1
ATOM 2725 N N . THR A 1 342 ? -11.066 -10.702 -6.881 1.00 89.31 342 THR A N 1
ATOM 2726 C CA . THR A 1 342 ? -12.491 -10.852 -6.533 1.00 89.31 342 THR A CA 1
ATOM 2727 C C . THR A 1 342 ? -13.121 -12.130 -7.096 1.00 89.31 342 THR A C 1
ATOM 2729 O O . THR A 1 342 ? -13.803 -12.857 -6.374 1.00 89.31 342 THR A O 1
ATOM 2732 N N . CYS A 1 343 ? -12.901 -12.440 -8.379 1.00 91.44 343 CYS A N 1
ATOM 2733 C CA . CYS A 1 343 ? -13.436 -13.638 -9.028 1.00 91.44 343 CYS A CA 1
ATOM 2734 C C . CYS A 1 343 ? -12.592 -14.083 -10.237 1.00 91.44 343 CYS A C 1
ATOM 2736 O O . CYS A 1 343 ? -11.683 -13.385 -10.687 1.00 91.44 343 CYS A O 1
ATOM 2738 N N . ARG A 1 344 ? -12.888 -15.281 -10.767 1.00 94.06 344 ARG A N 1
ATOM 2739 C CA . ARG A 1 344 ? -12.162 -15.858 -11.915 1.00 94.06 344 ARG A CA 1
ATOM 2740 C C . ARG A 1 344 ? -12.393 -15.077 -13.210 1.00 94.06 344 ARG A C 1
ATOM 2742 O O . ARG A 1 344 ? -11.437 -14.882 -13.950 1.00 94.06 344 ARG A O 1
ATOM 2749 N N . ASP A 1 345 ? -13.614 -14.600 -13.445 1.00 93.75 345 ASP A N 1
ATOM 2750 C CA . ASP A 1 345 ? -13.959 -13.870 -14.671 1.00 93.75 345 ASP A CA 1
ATOM 2751 C C . ASP A 1 345 ? -13.251 -12.511 -14.721 1.00 93.75 345 ASP A C 1
ATOM 2753 O O . ASP A 1 345 ? -12.617 -12.170 -15.716 1.00 93.75 345 ASP A O 1
ATOM 2757 N N . MET A 1 346 ? -13.253 -11.772 -13.605 1.00 94.56 346 MET A N 1
ATOM 2758 C CA . MET A 1 346 ? -12.513 -10.513 -13.483 1.00 94.56 346 MET A CA 1
ATOM 2759 C C . MET A 1 346 ? -11.006 -10.709 -13.623 1.00 94.56 346 MET A C 1
ATOM 2761 O O . MET A 1 346 ? -10.334 -9.873 -14.217 1.00 94.56 346 MET A O 1
ATOM 2765 N N . ARG A 1 347 ? -10.463 -11.835 -13.150 1.00 95.12 347 ARG A N 1
ATOM 2766 C CA . ARG A 1 347 ? -9.052 -12.167 -13.375 1.00 95.12 347 ARG A CA 1
ATOM 2767 C C . ARG A 1 347 ? -8.718 -12.312 -14.858 1.00 95.12 347 ARG A C 1
ATOM 2769 O O . ARG A 1 347 ? -7.642 -11.884 -15.263 1.00 95.12 347 ARG A O 1
ATOM 2776 N N . GLU A 1 348 ? -9.613 -12.891 -15.654 1.00 95.06 348 GLU A N 1
ATOM 2777 C CA . GLU A 1 348 ? -9.415 -13.018 -17.102 1.00 95.06 348 GLU A CA 1
ATOM 2778 C C . GLU A 1 348 ? -9.521 -11.659 -17.807 1.00 95.06 348 GLU A C 1
ATOM 2780 O O . GLU A 1 348 ? -8.690 -11.332 -18.653 1.00 95.06 348 GLU A O 1
ATOM 2785 N N . VAL A 1 349 ? -10.476 -10.819 -17.394 1.00 96.12 349 VAL A N 1
ATOM 2786 C CA . VAL A 1 349 ? -10.591 -9.435 -17.881 1.00 96.12 349 VAL A CA 1
ATOM 2787 C C . VAL A 1 349 ? -9.316 -8.648 -17.571 1.00 96.12 349 VAL A C 1
ATOM 2789 O O . VAL A 1 349 ? -8.709 -8.085 -18.479 1.00 96.12 349 VAL A O 1
ATOM 2792 N N . CYS A 1 350 ? -8.844 -8.659 -16.321 1.00 95.19 350 CYS A N 1
ATOM 2793 C CA . CYS A 1 350 ? -7.611 -7.976 -15.926 1.00 95.19 350 CYS A CA 1
ATOM 2794 C C . CYS A 1 350 ? -6.378 -8.538 -16.649 1.00 95.19 350 CYS A C 1
ATOM 2796 O O . CYS A 1 350 ? -5.485 -7.767 -16.997 1.00 95.19 350 CYS A O 1
ATOM 2798 N N . ARG A 1 351 ? -6.339 -9.849 -16.936 1.00 93.69 351 ARG A N 1
ATOM 2799 C CA . ARG A 1 351 ? -5.256 -10.466 -17.718 1.00 93.69 351 ARG A CA 1
ATOM 2800 C C . ARG A 1 351 ? -5.126 -9.833 -19.103 1.00 93.69 351 ARG A C 1
ATOM 2802 O O . ARG A 1 351 ? -4.006 -9.597 -19.544 1.00 93.69 351 ARG A O 1
ATOM 2809 N N . SER A 1 352 ? -6.242 -9.520 -19.762 1.00 94.12 352 SER A N 1
ATOM 2810 C CA . SER A 1 352 ? -6.222 -8.884 -21.088 1.00 94.12 352 SER A CA 1
ATOM 2811 C C . SER A 1 352 ? -5.602 -7.478 -21.095 1.00 94.12 352 SER A C 1
ATOM 2813 O O . SER A 1 352 ? -5.176 -7.007 -22.144 1.00 94.12 352 SER A O 1
ATOM 2815 N N . LEU A 1 353 ? -5.499 -6.829 -19.928 1.00 92.75 353 LEU A N 1
ATOM 2816 C CA . LEU A 1 353 ? -4.931 -5.488 -19.761 1.00 92.75 353 LEU A CA 1
ATOM 2817 C C . LEU A 1 353 ? -3.473 -5.498 -19.271 1.00 92.75 353 LEU A C 1
ATOM 2819 O O . LEU A 1 353 ? -2.887 -4.428 -19.109 1.00 92.75 353 LEU A O 1
ATOM 2823 N N . LEU A 1 354 ? -2.867 -6.669 -19.029 1.00 88.38 354 LEU A N 1
ATOM 2824 C CA . LEU A 1 354 ? -1.511 -6.761 -18.467 1.00 88.38 354 LEU A CA 1
ATOM 2825 C C . LEU A 1 354 ? -0.450 -6.112 -19.360 1.00 88.38 354 LEU A C 1
ATOM 2827 O O . LEU A 1 354 ? 0.448 -5.452 -18.846 1.00 88.38 354 LEU A O 1
ATOM 2831 N N . GLU A 1 355 ? -0.569 -6.228 -20.682 1.00 82.12 355 GLU A N 1
ATOM 2832 C CA . GLU A 1 355 ? 0.400 -5.614 -21.600 1.00 82.12 355 GLU A CA 1
ATOM 2833 C C . GLU A 1 355 ? 0.394 -4.079 -21.515 1.00 82.12 355 GLU A C 1
ATOM 2835 O O . GLU A 1 355 ? 1.443 -3.441 -21.629 1.00 82.12 355 GLU A O 1
ATOM 2840 N N . GLU A 1 356 ? -0.777 -3.480 -21.283 1.00 84.62 356 GLU A N 1
ATOM 2841 C CA . GLU A 1 356 ? -0.948 -2.027 -21.238 1.00 84.62 356 GLU A CA 1
ATOM 2842 C C . GLU A 1 356 ? -0.730 -1.451 -19.831 1.00 84.62 356 GLU A C 1
ATOM 2844 O O . GLU A 1 356 ? -0.162 -0.363 -19.678 1.00 84.62 356 GLU A O 1
ATOM 2849 N N . LYS A 1 357 ? -1.200 -2.159 -18.798 1.00 87.75 357 LYS A N 1
ATOM 2850 C CA . LYS A 1 357 ? -1.326 -1.662 -17.416 1.00 87.75 357 LYS A CA 1
ATOM 2851 C C . LYS A 1 357 ? -0.498 -2.443 -16.394 1.00 87.75 357 LYS A C 1
ATOM 2853 O O . LYS A 1 357 ? -0.351 -1.972 -15.270 1.00 87.75 357 LYS A O 1
ATOM 2858 N N . GLY A 1 358 ? 0.028 -3.607 -16.761 1.00 86.94 358 GLY A N 1
ATOM 2859 C CA . GLY A 1 358 ? 0.832 -4.451 -15.884 1.00 86.94 358 GLY A CA 1
ATOM 2860 C C . GLY A 1 358 ? 2.241 -3.911 -15.640 1.00 86.94 358 GLY A C 1
ATOM 2861 O O . GLY A 1 358 ? 2.666 -2.887 -16.188 1.00 86.94 358 GLY A O 1
ATOM 2862 N N . ILE A 1 359 ? 2.977 -4.636 -14.802 1.00 88.25 359 ILE A N 1
ATOM 2863 C CA . ILE A 1 359 ? 4.386 -4.379 -14.505 1.00 88.25 359 ILE A CA 1
ATOM 2864 C C . ILE A 1 359 ? 5.205 -5.628 -14.785 1.00 88.25 359 ILE A C 1
ATOM 2866 O O . ILE A 1 359 ? 4.703 -6.731 -14.656 1.00 88.25 359 ILE A O 1
ATOM 2870 N N . VAL A 1 360 ? 6.479 -5.470 -15.134 1.00 84.81 360 VAL A N 1
ATOM 2871 C CA . VAL A 1 360 ? 7.390 -6.615 -15.259 1.00 84.81 360 VAL A CA 1
ATOM 2872 C C . VAL A 1 360 ? 8.213 -6.746 -13.985 1.00 84.81 360 VAL A C 1
ATOM 2874 O O . VAL A 1 360 ? 9.022 -5.868 -13.682 1.00 84.81 360 VAL A O 1
ATOM 2877 N N . SER A 1 361 ? 8.040 -7.857 -13.273 1.00 81.69 361 SER A N 1
ATOM 2878 C CA . SER A 1 361 ? 8.860 -8.225 -12.119 1.00 81.69 361 SER A CA 1
ATOM 2879 C C . SER A 1 361 ? 9.936 -9.240 -12.520 1.00 81.69 361 SER A C 1
ATOM 2881 O O . SER A 1 361 ? 9.732 -10.119 -13.368 1.00 81.69 361 SER A O 1
ATOM 2883 N N . LEU A 1 362 ? 11.126 -9.090 -11.940 1.00 79.75 362 LEU A N 1
ATOM 2884 C CA . LEU A 1 362 ? 12.271 -9.956 -12.209 1.00 79.75 362 LEU A CA 1
ATOM 2885 C C . LEU A 1 362 ? 12.335 -11.064 -11.165 1.00 79.75 362 LEU A C 1
ATOM 2887 O O . LEU A 1 362 ? 12.505 -10.788 -9.978 1.00 79.75 362 LEU A O 1
ATOM 2891 N N . VAL A 1 363 ? 12.292 -12.317 -11.613 1.00 77.88 363 VAL A N 1
ATOM 2892 C CA . VAL A 1 363 ? 12.557 -13.455 -10.736 1.00 77.88 363 VAL A CA 1
ATOM 2893 C C . VAL A 1 363 ? 14.037 -13.780 -10.809 1.00 77.88 363 VAL A C 1
ATOM 2895 O O . VAL A 1 363 ? 14.562 -14.132 -11.866 1.00 77.88 363 VAL A O 1
ATOM 2898 N N . TRP A 1 364 ? 14.713 -13.638 -9.676 1.00 77.25 364 TRP A N 1
ATOM 2899 C CA . TRP A 1 364 ? 16.136 -13.914 -9.548 1.00 77.25 364 TRP A CA 1
ATOM 2900 C C . TRP A 1 364 ? 16.355 -15.354 -9.089 1.00 77.25 364 TRP A C 1
ATOM 2902 O O . TRP A 1 364 ? 15.689 -15.821 -8.169 1.00 77.25 364 TRP A O 1
ATOM 2912 N N . GLN A 1 365 ? 17.307 -16.045 -9.711 1.00 79.00 365 GLN A N 1
ATOM 2913 C CA . GLN A 1 365 ? 17.808 -17.334 -9.250 1.00 79.00 365 GLN A CA 1
ATOM 2914 C C . GLN A 1 365 ? 19.266 -17.221 -8.841 1.00 79.00 365 GLN A C 1
ATOM 2916 O O . GLN A 1 365 ? 20.060 -16.479 -9.427 1.00 79.00 365 GLN A O 1
ATOM 2921 N N . ARG A 1 366 ? 19.616 -17.998 -7.823 1.00 77.94 366 ARG A N 1
ATOM 2922 C CA . ARG A 1 366 ? 20.982 -18.114 -7.344 1.00 77.94 366 ARG A CA 1
ATOM 2923 C C . ARG A 1 366 ? 21.691 -19.218 -8.113 1.00 77.94 366 ARG A C 1
ATOM 2925 O O . ARG A 1 366 ? 21.316 -20.384 -8.023 1.00 77.94 366 ARG A O 1
ATOM 2932 N N . ILE A 1 367 ? 22.756 -18.861 -8.815 1.00 78.94 367 ILE A N 1
ATOM 2933 C CA . ILE A 1 367 ? 23.665 -19.823 -9.432 1.00 78.94 367 ILE A CA 1
ATOM 2934 C C . ILE A 1 367 ? 24.773 -20.127 -8.433 1.00 78.94 367 ILE A C 1
ATOM 2936 O O . ILE A 1 367 ? 25.499 -19.229 -7.996 1.00 78.94 367 ILE A O 1
ATOM 2940 N N . ARG A 1 368 ? 24.923 -21.405 -8.089 1.00 79.50 368 ARG A N 1
ATOM 2941 C CA . ARG A 1 368 ? 26.069 -21.901 -7.326 1.00 79.50 368 ARG A CA 1
ATOM 2942 C C . ARG A 1 368 ? 27.056 -22.531 -8.300 1.00 79.50 368 ARG A C 1
ATOM 2944 O O . ARG A 1 368 ? 26.704 -23.460 -9.019 1.00 79.50 368 ARG A O 1
ATOM 2951 N N . SER A 1 369 ? 28.283 -22.030 -8.299 1.00 75.31 369 SER A N 1
ATOM 2952 C CA . SER A 1 369 ? 29.393 -22.609 -9.052 1.00 75.31 369 SER A CA 1
ATOM 2953 C C . SER A 1 369 ? 30.437 -23.109 -8.056 1.00 75.31 369 SER A C 1
ATOM 2955 O O . SER A 1 369 ? 30.733 -22.387 -7.109 1.00 75.31 369 SER A O 1
ATOM 2957 N N . PRO A 1 370 ? 31.033 -24.297 -8.243 1.00 72.12 370 PRO A N 1
ATOM 2958 C CA . PRO A 1 370 ? 32.010 -24.845 -7.296 1.00 72.12 370 PRO A CA 1
ATOM 2959 C C . PRO A 1 370 ? 33.281 -23.986 -7.151 1.00 72.12 370 PRO A C 1
ATOM 2961 O O . PRO A 1 370 ? 33.962 -24.065 -6.136 1.00 72.12 370 PRO A O 1
ATOM 2964 N N . GLU A 1 371 ? 33.584 -23.137 -8.138 1.00 77.38 371 GLU A N 1
ATOM 2965 C CA . GLU A 1 371 ? 34.802 -22.312 -8.182 1.00 77.38 371 GLU A CA 1
ATOM 2966 C C . GLU A 1 371 ? 34.565 -20.818 -7.897 1.00 77.38 371 GLU A C 1
ATOM 2968 O O . GLU A 1 371 ? 35.520 -20.045 -7.814 1.00 77.38 371 GLU A O 1
ATOM 2973 N N . ARG A 1 372 ? 33.307 -20.367 -7.794 1.00 72.12 372 ARG A N 1
ATOM 2974 C CA . ARG A 1 372 ? 32.970 -18.940 -7.657 1.00 72.12 372 ARG A CA 1
ATOM 2975 C C . ARG A 1 372 ? 31.935 -18.716 -6.558 1.00 72.12 372 ARG A C 1
ATOM 2977 O O . ARG A 1 372 ? 31.072 -19.568 -6.367 1.00 72.12 372 ARG A O 1
ATOM 2984 N N . PRO A 1 373 ? 31.976 -17.559 -5.868 1.00 71.81 373 PRO A N 1
ATOM 2985 C CA . PRO A 1 373 ? 30.908 -17.185 -4.951 1.00 71.81 373 PRO A CA 1
ATOM 2986 C C . PRO A 1 373 ? 29.569 -17.190 -5.689 1.00 71.81 373 PRO A C 1
ATOM 2988 O O . PRO A 1 373 ? 29.516 -16.894 -6.886 1.00 71.81 373 PRO A O 1
ATOM 2991 N N . ALA A 1 374 ? 28.499 -17.541 -4.976 1.00 72.81 374 ALA A N 1
ATOM 2992 C CA . ALA A 1 374 ? 27.174 -17.610 -5.568 1.00 72.81 374 ALA A CA 1
ATOM 2993 C C . ALA A 1 374 ? 26.793 -16.262 -6.197 1.00 72.81 374 ALA A C 1
ATOM 2995 O O . ALA A 1 374 ? 26.918 -15.210 -5.569 1.00 72.81 374 ALA A O 1
ATOM 2996 N N . THR A 1 375 ? 26.333 -16.302 -7.442 1.00 74.81 375 THR A N 1
ATOM 2997 C CA . THR A 1 375 ? 25.888 -15.119 -8.184 1.00 74.81 375 THR A CA 1
ATOM 2998 C C . THR A 1 375 ? 24.388 -15.184 -8.408 1.00 74.81 375 THR A C 1
ATOM 3000 O O . THR A 1 375 ? 23.838 -16.265 -8.606 1.00 74.81 375 THR A O 1
ATOM 3003 N N . TRP A 1 376 ? 23.729 -14.030 -8.412 1.00 75.12 376 TRP A N 1
ATOM 3004 C CA . TRP A 1 376 ? 22.315 -13.921 -8.761 1.00 75.12 376 TRP A CA 1
ATOM 3005 C C . TRP A 1 376 ? 22.170 -13.569 -10.237 1.00 75.12 376 TRP A C 1
ATOM 3007 O O . TRP A 1 376 ? 22.823 -12.645 -10.725 1.00 75.12 376 TRP A O 1
ATOM 3017 N N . GLU A 1 377 ? 21.299 -14.282 -10.937 1.00 79.31 377 GLU A N 1
ATOM 3018 C CA . GLU A 1 377 ? 20.895 -13.954 -12.302 1.00 79.31 377 GLU A CA 1
ATOM 3019 C C . GLU A 1 377 ? 19.375 -13.904 -12.419 1.00 79.31 377 GLU A C 1
ATOM 3021 O O . GLU A 1 377 ? 18.656 -14.489 -11.611 1.00 79.31 377 GLU A O 1
ATOM 3026 N N . VAL A 1 378 ? 18.874 -13.205 -13.434 1.00 77.56 378 VAL A N 1
ATOM 3027 C CA . VAL A 1 378 ? 17.442 -13.208 -13.741 1.00 77.56 378 VAL A CA 1
ATOM 3028 C C . VAL A 1 378 ? 17.095 -14.557 -14.364 1.00 77.56 378 VAL A C 1
ATOM 3030 O O . VAL A 1 378 ? 17.517 -14.843 -15.481 1.00 77.56 378 VAL A O 1
ATOM 3033 N N . ALA A 1 379 ? 16.31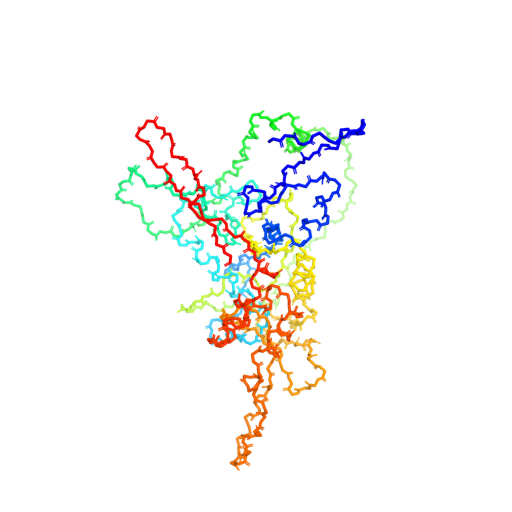1 -15.362 -13.652 1.00 73.69 379 ALA A N 1
ATOM 3034 C CA . ALA A 1 379 ? 15.812 -16.648 -14.121 1.00 73.69 379 ALA A CA 1
ATOM 3035 C C . ALA A 1 379 ? 14.780 -16.456 -15.235 1.00 73.69 379 ALA A C 1
ATOM 3037 O O . ALA A 1 379 ? 14.888 -17.016 -16.323 1.00 73.69 379 ALA A O 1
ATOM 3038 N N . TYR A 1 380 ? 13.767 -15.636 -14.954 1.00 74.81 380 TYR A N 1
ATOM 3039 C CA . TYR A 1 380 ? 12.700 -15.294 -15.883 1.00 74.81 380 TYR A CA 1
ATOM 3040 C C . TYR A 1 380 ? 12.021 -13.987 -15.462 1.00 74.81 380 TYR A C 1
ATOM 3042 O O . TYR A 1 380 ? 12.240 -13.455 -14.372 1.00 74.81 380 TYR A O 1
ATOM 3050 N N . LYS A 1 381 ? 11.222 -13.439 -16.375 1.00 79.44 381 LYS A N 1
ATOM 3051 C CA . LYS A 1 381 ? 10.476 -12.190 -16.205 1.00 79.44 381 LYS A CA 1
ATOM 3052 C C . LYS A 1 381 ? 8.996 -12.538 -16.116 1.00 79.44 381 LYS A C 1
ATOM 3054 O O . LYS A 1 381 ? 8.519 -13.304 -16.951 1.00 79.44 381 LYS A O 1
ATOM 3059 N N . VAL A 1 382 ? 8.302 -12.005 -15.118 1.00 78.31 382 VAL A N 1
ATOM 3060 C CA . VAL A 1 382 ? 6.863 -12.222 -14.903 1.00 78.31 382 VAL A CA 1
ATOM 3061 C C . VAL A 1 382 ? 6.146 -10.893 -15.092 1.00 78.31 382 VAL A C 1
ATOM 3063 O O . VAL A 1 382 ? 6.691 -9.860 -14.707 1.00 78.31 382 VAL A O 1
ATOM 3066 N N . MET A 1 383 ? 4.970 -10.926 -15.715 1.00 66.94 383 MET A N 1
ATOM 3067 C CA . MET A 1 383 ? 4.100 -9.765 -15.908 1.00 66.94 383 MET A CA 1
ATOM 3068 C C . MET A 1 383 ? 2.841 -9.880 -15.054 1.00 66.94 383 MET A C 1
ATOM 3070 O O . MET A 1 383 ? 2.375 -11.034 -14.890 1.00 66.94 383 MET A O 1
#

InterPro domains:
  IPR001293 Zinc finger, TRAF-type [PF15965] (14-54)
  IPR001810 F-box domain [PF15966] (316-382)
  IPR001810 F-box domain [PS50181] (313-367)
  IPR001810 F-box domain [SM00256] (319-359)
  IPR031890 F-box only protein 30/40 [PTHR15933] (187-382)
  IPR036047 F-box-like domain superfamily [SSF81383] (309-352)

Sequence (383 aa):
MSLTTTDGHHVGSVKSFVNGYGCPVILERWKLGSHLADCPASVVVCPVEWNRWKLTVTQRPMPQFSSQVNYDQLDVALALRDQRSLNKALKLPRRVLRALRSPLTCRYPASPLILSSIEDLDDEADSSLSQHTITEDDEFAPCQIQKSPPGLQSSVCNRLAFHDKESSPNDAPSLEPSPRDEVHWEKNLSHIPPLAPPLPSGEKLTVDLIIENRSKDSVKSKSMYTFLCAQEVRRSDFPWHYKNVHADIQANLNGWLETRCPMWQYGCRFCLRRFHPHDPRWELHYDDLQESFAVAVRRETVAGEKNLEPVQGLNILMLPFEMLVHICSFLDGISLNNMALTCRDMREVCRSLLEEKGIVSLVWQRIRSPERPATWEVAYKVM

Organism: NCBI:txid69355

Foldseek 3Di:
DDDDDPDPDPQDWAQAPLCQQPDVDIGGPVCNVVCLLFPLSVKDFFFDKWKWFFDDCPPFVQAQCQPPPPCQQPLNVVLVVVVVQVVVQQQDDPVQQCVQAAQQRQQGHATPDPCPDPPPPDDDDDDDDDPDGDDPVCVPPDSPHPQDPPVCCPPPVVVVVCVVPPPDVPDDPDDDDDDDDDPDPDDDPPDDDDRHDDDDDDPDSRTDSDIGDDDSPDRDDNRMHMYGPRDIFRPNCNVVCCCPPPVPPNVCSDDNQKDDDPCVSVPRPDIDGNDDDPDNQWDWGQDSVLRDIDIDGPPPPPPPDDDPDPPPPPDPVPDPLVVLLVVCVPDALSVLVSQLVPDVSSVVSSVVCCNRHHHKDFDWDWDDDPVDDIDIDGPDIDD

pLDDT: mean 70.44, std 20.54, range [27.41, 96.5]

Radius of gyration: 27.62 Å; chains: 1; bounding box: 75×62×91 Å

Secondary structure (DSSP, 8-state):
-----SSS----EEE-TTGGGT---EEEGGGHHHHHHH-TT-EEE---EEEEEB--TTTS----GGG---TTSHHHHHHHHHHHHHHHHHTS-HHHHHHT--TTSSSS--BS---TT-TT--SS--S--------GGGGG-----PPPPTTTTTSHHHHHHHHTTS--TT----PPPPP----------S-PPPPPPPPPSS----B-SS-B---TTSPPPTTEEEEE---EEETTTHHHHIIIIIIIIGGGTTTTSEEE-GGGGGT---EEE----SSTTEEEEEETTTTEEEEEE-----TT--------PPPGGGS-HHHHHHHHHTS-HHHHHHHHHH-HHHHHHHHHTHHHH--PEEEEEEEEETTEEEEEEEEEEE-